Protein AF-0000000077142455 (afdb_homodimer)

Foldseek 3Di:
DAAFPQQFDLVLLVVLLVVCVVLLVVLVVLCVVQDDPVCLVVLQVLLVVQLVQQPDWDDDPPGDTATQRCLQLCCQLQNLSSSLSSSLVNLCCCCVPPSRHHPSNSSVRSCLRSPQLNVQLNVQLVVVVVVVDDSLQSNLVSQLVSNLSSLQSVLQSSQCQLVPAADPVSQGRHRGHHSVPSRCVSNVRSNPPHSNVRSVVRSVVVVVCVVCVVPDDSNVNSCSSVVVPD/DAAFPQQFDLVLLVVLLVVCVVLLVVLVVLCVVQDDPVCLVVLQVLLVVQLVQQPDWDDDPPGDTATQRCLQLCCQLQNLSSSLSSSLVNLCCCCVPPSRHHPSNSSVRSCLRSPQLNVQLNVQLVVVVVVVDDSLQSNLVSQLRSNLSSLQSVLQSSQCQLVPAADPVSQGRHRGHHSVPSRCVSNVRSNPPHSNVRSVVRSVVVVVCVVCVVVDDSNVNSCSSVVVPD

Sequence (460 aa):
MHIPEGYISPQTCAVMGAAMVPVISVAAKKVNESFDKKDISTLAIGSAFAFTIMMFNVPIPGGTTSHAIGATLLAITLGPWAASISLTIALFIQALLFGDGGILALGANSFNIAFIAPFVGYGIYKLMLALKLSKVISSAIGGYVGINAAALATAIELGLQPLLFHTANGTPLYFPYGLNVAIPAMMFAHLTVAGIVEAIITGLVVYYLQKADEENILYKFSSKLRGDNRMHIPEGYISPQTCAVMGAAMVPVISVAAKKVNESFDKKDISTLAIGSAFAFTIMMFNVPIPGGTTSHAIGATLLAITLGPWAASISLTIALFIQALLFGDGGILALGANSFNIAFIAPFVGYGIYKLMLALKLSKVISSAIGGYVGINAAALATAIELGLQPLLFHTANGTPLYFPYGLNVAIPAMMFAHLTVAGIVEAIITGLVVYYLQKADEENILYKFSSKLRGDNR

InterPro domains:
  IPR002751 Metal transport protein CbiM/NikMN [PF01891] (2-214)

Nearest PDB structures (foldseek):
  4m5c-assembly1_A  TM=9.685E-01  e=2.872E-25  Caldanaerobacter subterraneus subsp. tengcongensis MB4
  4m58-assembly1_A  TM=9.250E-01  e=2.743E-25  Caldanaerobacter subterraneus subsp. tengcongensis MB4
  5x3x-assembly2_m  TM=8.469E-01  e=2.759E-08  Rhodobacter capsulatus
  4tkr-assembly1_A  TM=5.488E-01  e=1.691E-02  Listeria monocytogenes
  4he8-assembly2_C  TM=1.857E-01  e=2.774E+00  Thermus thermophilus HB8

Organism: Thermoanaerobacter italicus (strain DSM 9252 / Ab9) (NCBI:txid580331)

pLDDT: mean 88.16, std 15.6, range [27.69, 98.88]

Radius of gyration: 23.44 Å; Cα contacts (8 Å, |Δi|>4): 881; chains: 2; bounding box: 52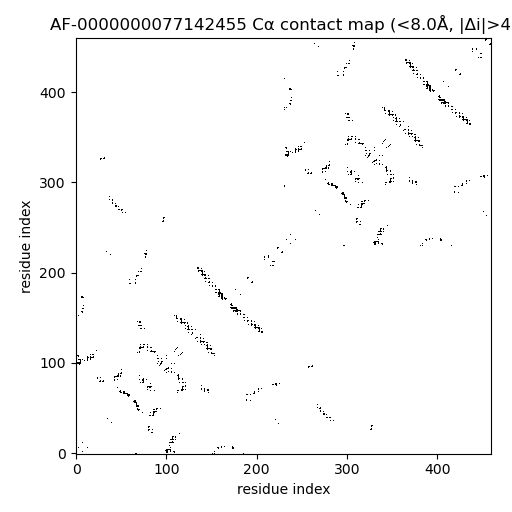×68×67 Å

Structure (mmCIF, N/CA/C/O backbone):
data_AF-0000000077142455-model_v1
#
loop_
_entity.id
_entity.type
_entity.pdbx_description
1 polymer 'Cobalamin (Vitamin B12) biosynthesis CbiM protein'
#
loop_
_atom_site.group_PDB
_atom_site.id
_atom_site.type_symbol
_atom_site.label_atom_id
_atom_site.label_alt_id
_atom_site.label_comp_id
_atom_site.label_asym_id
_atom_site.label_entity_id
_atom_site.label_seq_id
_atom_site.pdbx_PDB_ins_code
_atom_site.Cartn_x
_atom_site.Cartn_y
_atom_site.Cartn_z
_atom_site.occupancy
_atom_site.B_iso_or_equiv
_atom_site.auth_seq_id
_atom_site.auth_comp_id
_atom_site.auth_asym_id
_atom_site.auth_atom_id
_atom_site.pdbx_PDB_model_num
ATOM 1 N N . MET A 1 1 ? 7.84 15.258 8.836 1 79.19 1 MET A N 1
ATOM 2 C CA . MET A 1 1 ? 7.637 15.133 10.273 1 79.19 1 MET A CA 1
ATOM 3 C C . MET A 1 1 ? 7.344 13.688 10.656 1 79.19 1 MET A C 1
ATOM 5 O O . MET A 1 1 ? 6.477 13.43 11.5 1 79.19 1 MET A O 1
ATOM 9 N N . HIS A 1 2 ? 8.016 12.734 10.055 1 88.56 2 HIS A N 1
ATOM 10 C CA . HIS A 1 2 ? 7.898 11.336 10.461 1 88.56 2 HIS A CA 1
ATOM 11 C C . HIS A 1 2 ? 8.641 11.078 11.766 1 88.56 2 HIS A C 1
ATOM 13 O O . HIS A 1 2 ? 9.789 11.508 11.93 1 88.56 2 HIS A O 1
ATOM 19 N N . ILE A 1 3 ? 7.961 10.445 12.641 1 93.12 3 ILE A N 1
ATOM 20 C CA . ILE A 1 3 ? 8.617 10.031 13.883 1 93.12 3 ILE A CA 1
ATOM 21 C C . ILE A 1 3 ? 9.469 8.797 13.625 1 93.12 3 ILE A C 1
ATOM 23 O O . ILE A 1 3 ? 8.961 7.762 13.18 1 93.12 3 ILE A O 1
ATOM 27 N N . PRO A 1 4 ? 10.781 8.961 13.914 1 92.31 4 PRO A N 1
ATOM 28 C CA . PRO A 1 4 ? 11.664 7.812 13.688 1 92.31 4 PRO A CA 1
ATOM 29 C C . PRO A 1 4 ? 11.477 6.707 14.727 1 92.31 4 PRO A C 1
ATOM 31 O O . PRO A 1 4 ? 10.828 6.922 15.75 1 92.31 4 PRO A O 1
ATOM 34 N N . GLU A 1 5 ? 12.078 5.562 14.375 1 92 5 GLU A N 1
ATOM 35 C CA . GLU A 1 5 ? 12.109 4.445 15.312 1 92 5 GLU A CA 1
ATOM 36 C C . GLU A 1 5 ? 12.805 4.836 16.609 1 92 5 GLU A C 1
ATOM 38 O O . GLU A 1 5 ? 13.852 5.496 16.594 1 92 5 GLU A O 1
ATOM 43 N N . GLY A 1 6 ? 12.25 4.582 17.75 1 93.31 6 GLY A N 1
ATOM 44 C CA . GLY A 1 6 ? 12.906 4.758 19.031 1 93.31 6 GLY A CA 1
ATOM 45 C C . GLY A 1 6 ? 12.719 6.148 19.625 1 93.31 6 GLY A C 1
ATOM 46 O O . GLY A 1 6 ? 13.133 6.414 20.75 1 93.31 6 GLY A O 1
ATOM 47 N N . TYR A 1 7 ? 12.07 7.023 18.922 1 95.06 7 TYR A N 1
ATOM 48 C CA . TYR A 1 7 ? 11.883 8.383 19.406 1 95.06 7 TYR A CA 1
ATOM 49 C C . TYR A 1 7 ? 10.688 8.469 20.344 1 95.06 7 TYR A C 1
ATOM 51 O O . TYR A 1 7 ? 10.609 9.359 21.188 1 95.06 7 TYR A O 1
ATOM 59 N N . ILE A 1 8 ? 9.773 7.566 20.125 1 96.69 8 ILE A N 1
ATOM 60 C CA . ILE A 1 8 ? 8.656 7.488 21.078 1 96.69 8 ILE A CA 1
ATOM 61 C C . ILE A 1 8 ? 8.625 6.105 21.719 1 96.69 8 ILE A C 1
ATOM 63 O O . ILE A 1 8 ? 9.086 5.125 21.125 1 96.69 8 ILE A O 1
ATOM 67 N N . SER A 1 9 ? 8.117 6.031 22.953 1 97.44 9 SER A N 1
ATOM 68 C CA . SER A 1 9 ? 8.102 4.797 23.734 1 97.44 9 SER A CA 1
ATOM 69 C C . SER A 1 9 ? 7.191 3.754 23.094 1 97.44 9 SER A C 1
ATOM 71 O O . SER A 1 9 ? 6.258 4.098 22.375 1 97.44 9 SER A O 1
ATOM 73 N N . PRO A 1 10 ? 7.488 2.455 23.453 1 96.75 10 PRO A N 1
ATOM 74 C CA . PRO A 1 10 ? 6.574 1.406 22.984 1 96.75 10 PRO A CA 1
ATOM 75 C C . PRO A 1 10 ? 5.141 1.625 23.469 1 96.75 10 PRO A C 1
ATOM 77 O O . PRO A 1 10 ? 4.191 1.283 22.75 1 96.75 10 PRO A O 1
ATOM 80 N N . GLN A 1 11 ? 4.996 2.156 24.625 1 97 11 GLN A N 1
ATOM 81 C CA . GLN A 1 11 ? 3.666 2.459 25.141 1 97 11 GLN A CA 1
ATOM 82 C C . GLN A 1 11 ? 2.967 3.508 24.281 1 97 11 GLN A C 1
ATOM 84 O O . GLN A 1 11 ? 1.789 3.361 23.953 1 97 11 GLN A O 1
ATOM 89 N N . THR A 1 12 ? 3.691 4.574 23.906 1 97.5 12 THR A N 1
ATOM 90 C CA . THR A 1 12 ? 3.125 5.609 23.047 1 97.5 12 THR A CA 1
ATOM 91 C C . THR A 1 12 ? 2.797 5.055 21.672 1 97.5 12 THR A C 1
ATOM 93 O O . THR A 1 12 ? 1.765 5.391 21.094 1 97.5 12 THR A O 1
ATOM 96 N N . CYS A 1 13 ? 3.678 4.207 21.156 1 97.12 13 CYS A N 1
ATOM 97 C CA . CYS A 1 13 ? 3.42 3.549 19.875 1 97.12 13 CYS A CA 1
ATOM 98 C C . CYS A 1 13 ? 2.127 2.742 19.922 1 97.12 13 CYS A C 1
ATOM 100 O O . CYS A 1 13 ? 1.318 2.795 19 1 97.12 13 CYS A O 1
ATOM 102 N N . ALA A 1 14 ? 1.97 2.025 21.016 1 96.5 14 ALA A N 1
ATOM 103 C CA . ALA A 1 14 ? 0.791 1.178 21.172 1 96.5 14 ALA A CA 1
ATOM 104 C C . ALA A 1 14 ? -0.481 2.018 21.266 1 96.5 14 ALA A C 1
ATOM 106 O O . ALA A 1 14 ? -1.497 1.676 20.656 1 96.5 14 ALA A O 1
ATOM 107 N N . VAL A 1 15 ? -0.453 3.092 22.016 1 97.38 15 VAL A N 1
ATOM 108 C CA . VAL A 1 15 ? -1.613 3.959 22.203 1 97.38 15 VAL A CA 1
ATOM 109 C C . VAL A 1 15 ? -2 4.586 20.859 1 97.38 15 VAL A C 1
ATOM 111 O O . VAL A 1 15 ? -3.176 4.59 20.484 1 97.38 15 VAL A O 1
ATOM 114 N N . MET A 1 16 ? -1.021 5.07 20.141 1 97.69 16 MET A N 1
ATOM 115 C CA . MET A 1 16 ? -1.296 5.734 18.875 1 97.69 16 MET A CA 1
ATOM 116 C C . MET A 1 16 ? -1.715 4.727 17.812 1 97.69 16 MET A C 1
ATOM 118 O O . MET A 1 16 ? -2.553 5.031 16.953 1 97.69 16 MET A O 1
ATOM 122 N N . GLY A 1 17 ? -1.093 3.584 17.859 1 96.88 17 GLY A N 1
ATOM 123 C CA . GLY A 1 17 ? -1.537 2.51 17 1 96.88 17 GLY A CA 1
ATOM 124 C C . GLY A 1 17 ? -2.984 2.113 17.219 1 96.88 17 GLY A C 1
ATOM 125 O O . GLY A 1 17 ? -3.746 1.944 16.266 1 96.88 17 GLY A O 1
ATOM 126 N N . ALA A 1 18 ? -3.322 1.987 18.5 1 97.19 18 ALA A N 1
ATOM 127 C CA . ALA A 1 18 ? -4.699 1.652 18.859 1 97.19 18 ALA A CA 1
ATOM 128 C C . ALA A 1 18 ? -5.664 2.742 18.406 1 97.19 18 ALA A C 1
ATOM 130 O O . ALA A 1 18 ? -6.785 2.449 17.984 1 97.19 18 ALA A O 1
ATOM 131 N N . ALA A 1 19 ? -5.211 3.957 18.484 1 97.62 19 ALA A N 1
ATOM 132 C CA . ALA A 1 19 ? -6.047 5.082 18.078 1 97.62 19 ALA A CA 1
ATOM 133 C C . ALA A 1 19 ? -6.277 5.062 16.562 1 97.62 19 ALA A C 1
ATOM 135 O O . ALA A 1 19 ? -7.316 5.516 16.078 1 97.62 19 ALA A O 1
ATOM 136 N N . MET A 1 20 ? -5.348 4.52 15.828 1 97.38 20 MET A N 1
ATOM 137 C CA . MET A 1 20 ? -5.426 4.531 14.375 1 97.38 20 MET A CA 1
ATOM 138 C C . MET A 1 20 ? -6.309 3.398 13.867 1 97.38 20 MET A C 1
ATOM 140 O O . MET A 1 20 ? -6.844 3.471 12.758 1 97.38 20 MET A O 1
ATOM 144 N N . VAL A 1 21 ? -6.543 2.385 14.672 1 94.44 21 VAL A N 1
ATOM 145 C CA . VAL A 1 21 ? -7.305 1.211 14.258 1 94.44 21 VAL A CA 1
ATOM 146 C C . VAL A 1 21 ? -8.727 1.623 13.883 1 94.44 21 VAL A C 1
ATOM 148 O O . VAL A 1 21 ? -9.203 1.31 12.789 1 94.44 21 VAL A O 1
ATOM 151 N N . PRO A 1 22 ? -9.461 2.389 14.719 1 96.69 22 PRO A N 1
ATOM 152 C CA . PRO A 1 22 ? -10.812 2.795 14.32 1 96.69 22 PRO A CA 1
ATOM 153 C C . PRO A 1 22 ? -10.812 3.695 13.086 1 96.69 22 PRO A C 1
ATOM 155 O O . PRO A 1 22 ? -11.75 3.646 12.281 1 96.69 22 PRO A O 1
ATOM 158 N N . VAL A 1 23 ? -9.789 4.508 12.922 1 96.88 23 VAL A N 1
ATOM 159 C CA . VAL A 1 23 ? -9.711 5.406 11.773 1 96.88 23 VAL A CA 1
ATOM 160 C C . VAL A 1 23 ? -9.617 4.586 10.484 1 96.88 23 VAL A C 1
ATOM 162 O O . VAL A 1 23 ? -10.398 4.801 9.555 1 96.88 23 VAL A O 1
ATOM 165 N N . ILE A 1 24 ? -8.742 3.641 10.484 1 95.5 24 ILE A N 1
ATOM 166 C CA . ILE A 1 24 ? -8.539 2.834 9.289 1 95.5 24 ILE A CA 1
ATOM 167 C C . ILE A 1 24 ? -9.758 1.948 9.047 1 95.5 24 ILE A C 1
ATOM 169 O O . ILE A 1 24 ? -10.141 1.703 7.902 1 95.5 24 ILE A O 1
ATOM 173 N N . SER A 1 25 ? -10.383 1.451 10.109 1 94 25 SER A N 1
ATOM 174 C CA . SER A 1 25 ? -11.578 0.618 9.977 1 94 25 SER A CA 1
ATOM 175 C C . SER A 1 25 ? -12.734 1.398 9.367 1 94 25 SER A C 1
ATOM 177 O O . SER A 1 25 ? -13.414 0.905 8.461 1 94 25 SER A O 1
ATOM 179 N N . VAL A 1 26 ? -12.914 2.609 9.844 1 96.25 26 VAL A N 1
ATOM 180 C CA . VAL A 1 26 ? -13.984 3.445 9.297 1 96.25 26 VAL A CA 1
ATOM 181 C C . VAL A 1 26 ? -13.648 3.844 7.863 1 96.25 26 VAL A C 1
ATOM 183 O O . VAL A 1 26 ? -14.523 3.873 7 1 96.25 26 VAL A O 1
ATOM 186 N N . ALA A 1 27 ? -12.383 4.129 7.629 1 95.88 27 ALA A N 1
ATOM 187 C CA . ALA A 1 27 ? -11.953 4.473 6.277 1 95.88 27 ALA A CA 1
ATOM 188 C C . ALA A 1 27 ? -12.242 3.332 5.305 1 95.88 27 ALA A C 1
ATOM 190 O O . ALA A 1 27 ? -12.758 3.559 4.207 1 95.88 27 ALA A O 1
ATOM 191 N N . ALA A 1 28 ? -11.922 2.195 5.699 1 92.31 28 ALA A N 1
ATOM 192 C CA . ALA A 1 28 ? -12.172 1.024 4.863 1 92.31 28 ALA A CA 1
ATOM 193 C C . ALA A 1 28 ? -13.664 0.871 4.566 1 92.31 28 ALA A C 1
ATOM 195 O O . ALA A 1 28 ? -14.047 0.617 3.422 1 92.31 28 ALA A O 1
ATOM 196 N N . LYS A 1 29 ? -14.445 1.068 5.578 1 92.81 29 LYS A N 1
ATOM 197 C CA . LYS A 1 29 ? -15.891 0.946 5.426 1 92.81 29 LYS A CA 1
ATOM 198 C C . LYS A 1 29 ? -16.438 2.014 4.48 1 92.81 29 LYS A C 1
ATOM 200 O O . LYS A 1 29 ? -17.203 1.708 3.564 1 92.81 29 LYS A O 1
ATOM 205 N N . LYS A 1 30 ? -16.031 3.197 4.711 1 92.88 30 LYS A N 1
ATOM 206 C CA . LYS A 1 30 ? -16.531 4.32 3.916 1 92.88 30 LYS A CA 1
ATOM 207 C C . LYS A 1 30 ? -16.094 4.191 2.459 1 92.88 30 LYS A C 1
ATOM 209 O O . LYS A 1 30 ? -16.875 4.477 1.545 1 92.88 30 LYS A O 1
ATOM 214 N N . VAL A 1 31 ? -14.93 3.77 2.23 1 90.62 31 VAL A N 1
ATOM 215 C CA . VAL A 1 31 ? -14.414 3.615 0.876 1 90.62 31 VAL A CA 1
ATOM 216 C C . VAL A 1 31 ? -15.133 2.469 0.172 1 90.62 31 VAL A C 1
ATOM 218 O O . VAL A 1 31 ? -15.492 2.582 -1.004 1 90.62 31 VAL A O 1
ATOM 221 N N . ASN A 1 32 ? -15.32 1.411 0.853 1 86.94 32 ASN A N 1
ATOM 222 C CA . ASN A 1 32 ? -16.031 0.273 0.288 1 86.94 32 ASN A CA 1
ATOM 223 C C . ASN A 1 32 ? -17.453 0.65 -0.115 1 86.94 32 ASN A C 1
ATOM 225 O O . ASN A 1 32 ? -18 0.117 -1.088 1 86.94 32 ASN A O 1
ATOM 229 N N . GLU A 1 33 ? -18.016 1.578 0.655 1 87.62 33 GLU A N 1
ATOM 230 C CA . GLU A 1 33 ? -19.375 2.012 0.392 1 87.62 33 GLU A CA 1
ATOM 231 C C . GLU A 1 33 ? -19.438 2.984 -0.782 1 87.62 33 GLU A C 1
ATOM 233 O O . GLU A 1 33 ? -20.438 3.043 -1.501 1 87.62 33 GLU A O 1
ATOM 238 N N . SER A 1 34 ? -18.391 3.645 -0.966 1 82.81 34 SER A N 1
ATOM 239 C CA . SER A 1 34 ? -18.453 4.766 -1.897 1 82.81 34 SER A CA 1
ATOM 240 C C . SER A 1 34 ? -17.719 4.453 -3.195 1 82.81 34 SER A C 1
ATOM 242 O O . SER A 1 34 ? -18 5.059 -4.234 1 82.81 34 SER A O 1
ATOM 244 N N . PHE A 1 35 ? -16.75 3.562 -3.102 1 78.5 35 PHE A N 1
ATOM 245 C CA . PHE A 1 35 ? -15.906 3.289 -4.262 1 78.5 35 PHE A CA 1
ATOM 246 C C . PHE A 1 35 ? -16.375 2.033 -4.988 1 78.5 35 PHE A C 1
ATOM 248 O O . PHE A 1 35 ? -16.75 1.047 -4.352 1 78.5 35 PHE A O 1
ATOM 255 N N . ASP A 1 36 ? -16.391 2.217 -6.266 1 75.44 36 ASP A N 1
ATOM 256 C CA . ASP A 1 36 ? -16.484 1.012 -7.082 1 75.44 36 ASP A CA 1
ATOM 257 C C . ASP A 1 36 ? -15.148 0.29 -7.168 1 75.44 36 ASP A C 1
ATOM 259 O O . ASP A 1 36 ? -14.094 0.893 -6.938 1 75.44 36 ASP A O 1
ATOM 263 N N . LYS A 1 37 ? -15.125 -1.004 -7.426 1 70.75 37 LYS A N 1
ATOM 264 C CA . LYS A 1 37 ? -13.922 -1.821 -7.516 1 70.75 37 LYS A CA 1
ATOM 265 C C . LYS A 1 37 ? -12.906 -1.192 -8.461 1 70.75 37 LYS A C 1
ATOM 267 O O . LYS A 1 37 ? -11.695 -1.236 -8.203 1 70.75 37 LYS A O 1
ATOM 272 N N . LYS A 1 38 ? -13.422 -0.518 -9.484 1 68.75 38 LYS A N 1
ATOM 273 C CA . LYS A 1 38 ? -12.547 0.086 -10.492 1 68.75 38 LYS A CA 1
ATOM 274 C C . LYS A 1 38 ? -11.844 1.317 -9.938 1 68.75 38 LYS A C 1
ATOM 276 O O . LYS A 1 38 ? -10.797 1.723 -10.453 1 68.75 38 LYS A O 1
ATOM 281 N N . ASP A 1 39 ? -12.383 1.876 -8.844 1 76.81 39 ASP A N 1
ATOM 282 C CA . ASP A 1 39 ? -11.844 3.104 -8.266 1 76.81 39 ASP A CA 1
ATOM 283 C C . ASP A 1 39 ? -10.781 2.795 -7.215 1 76.81 39 ASP A C 1
ATOM 285 O O . ASP A 1 39 ? -10.016 3.678 -6.812 1 76.81 39 ASP A O 1
ATOM 289 N N . ILE A 1 40 ? -10.672 1.624 -6.883 1 78.44 40 ILE A N 1
ATOM 290 C CA . ILE A 1 40 ? -9.852 1.27 -5.73 1 78.44 40 ILE A CA 1
ATOM 291 C C . ILE A 1 40 ? -8.375 1.373 -6.102 1 78.44 40 ILE A C 1
ATOM 293 O O . ILE A 1 40 ? -7.535 1.688 -5.254 1 78.44 40 ILE A O 1
ATOM 297 N N . SER A 1 41 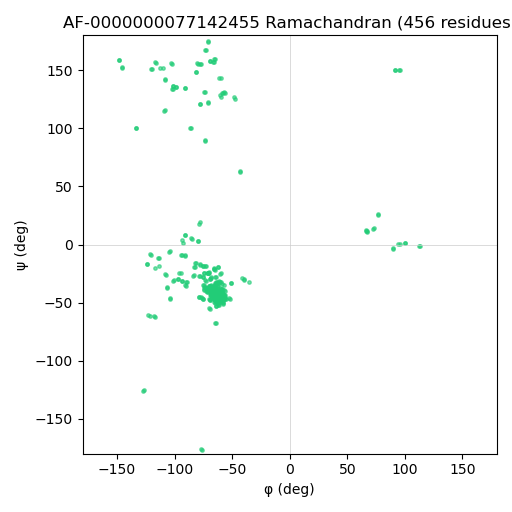? -8.094 1.167 -7.41 1 80.44 41 SER A N 1
ATOM 298 C CA . SER A 1 41 ? -6.715 1.309 -7.859 1 80.44 41 SER A CA 1
ATOM 299 C C . SER A 1 41 ? -6.203 2.729 -7.641 1 80.44 41 SER A C 1
ATOM 301 O O . SER A 1 41 ? -4.996 2.953 -7.543 1 80.44 41 SER A O 1
ATOM 303 N N . THR A 1 42 ? -7.125 3.594 -7.488 1 83.38 42 THR A N 1
ATOM 304 C CA . THR A 1 42 ? -6.758 4.992 -7.285 1 83.38 42 THR A CA 1
ATOM 305 C C . THR A 1 42 ? -6.133 5.191 -5.91 1 83.38 42 THR A C 1
ATOM 307 O O . THR A 1 42 ? -5.355 6.129 -5.703 1 83.38 42 THR A O 1
ATOM 310 N N . LEU A 1 43 ? -6.441 4.332 -4.973 1 89.44 43 LEU A N 1
ATOM 311 C CA . LEU A 1 43 ? -5.82 4.406 -3.654 1 89.44 43 LEU A CA 1
ATOM 312 C C . LEU A 1 43 ? -4.316 4.176 -3.748 1 89.44 43 LEU A C 1
ATOM 314 O O . LEU A 1 43 ? -3.533 4.895 -3.117 1 89.44 43 LEU A O 1
ATOM 318 N N . ALA A 1 44 ? -3.967 3.234 -4.555 1 88.19 44 ALA A N 1
ATOM 319 C CA . ALA A 1 44 ? -2.551 2.939 -4.758 1 88.19 44 ALA A CA 1
ATOM 320 C C . ALA A 1 44 ? -1.857 4.07 -5.512 1 88.19 44 ALA A C 1
ATOM 322 O O . ALA A 1 44 ? -0.713 4.418 -5.211 1 88.19 44 ALA A O 1
ATOM 323 N N . ILE A 1 45 ? -2.547 4.578 -6.418 1 85.06 45 ILE A N 1
ATOM 324 C CA . ILE A 1 45 ? -2.008 5.707 -7.168 1 85.06 45 ILE A CA 1
ATOM 325 C C . ILE A 1 45 ? -1.845 6.91 -6.242 1 85.06 45 ILE A C 1
ATOM 327 O O . ILE A 1 45 ? -0.838 7.617 -6.309 1 85.06 45 ILE A O 1
ATOM 331 N N . GLY A 1 46 ? -2.838 7.145 -5.453 1 91 46 GLY A N 1
ATOM 332 C CA . GLY A 1 46 ? -2.73 8.188 -4.445 1 91 46 GLY A CA 1
ATOM 333 C C . GLY A 1 46 ? -1.555 7.992 -3.508 1 91 46 GLY A C 1
ATOM 334 O O . GLY A 1 46 ? -0.875 8.961 -3.148 1 91 46 GLY A O 1
ATOM 335 N N . SER A 1 47 ? -1.351 6.762 -3.174 1 92.88 47 SER A N 1
ATOM 336 C CA . SER A 1 47 ? -0.198 6.441 -2.338 1 92.88 47 SER A CA 1
ATOM 337 C C . SER A 1 47 ? 1.109 6.777 -3.049 1 92.88 47 SER A C 1
ATOM 339 O O . SER A 1 47 ? 2.025 7.336 -2.443 1 92.88 47 SER A O 1
ATOM 341 N N . ALA A 1 48 ? 1.205 6.426 -4.309 1 87.62 48 ALA A N 1
ATOM 342 C CA . ALA A 1 48 ? 2.395 6.734 -5.098 1 87.62 48 ALA A CA 1
ATOM 343 C C . ALA A 1 48 ? 2.629 8.242 -5.172 1 87.62 48 ALA A C 1
ATOM 345 O O . ALA A 1 48 ? 3.766 8.703 -5.055 1 87.62 48 ALA A O 1
ATOM 346 N N . PHE A 1 49 ? 1.586 8.906 -5.359 1 86.94 49 PHE A N 1
ATOM 347 C CA . PHE A 1 49 ? 1.654 10.359 -5.434 1 86.94 49 PHE A CA 1
ATOM 348 C C . PHE A 1 49 ? 2.156 10.945 -4.117 1 86.94 49 PHE A C 1
ATOM 350 O O . PHE A 1 49 ? 3.066 11.773 -4.109 1 86.94 49 PHE A O 1
ATOM 357 N N . ALA A 1 50 ? 1.531 10.555 -3.055 1 91.56 50 ALA A N 1
ATOM 358 C CA . ALA A 1 50 ? 1.938 11.031 -1.734 1 91.56 50 ALA A CA 1
ATOM 359 C C . ALA A 1 50 ? 3.402 10.703 -1.461 1 91.56 50 ALA A C 1
ATOM 361 O O . ALA A 1 50 ? 4.145 11.539 -0.939 1 91.56 50 ALA A O 1
ATOM 362 N N . PHE A 1 51 ? 3.764 9.547 -1.791 1 89.06 51 PHE A N 1
ATOM 363 C CA . PHE A 1 51 ? 5.148 9.133 -1.606 1 89.06 51 PHE A CA 1
ATOM 364 C C . PHE A 1 51 ? 6.098 10.047 -2.369 1 89.06 51 PHE A C 1
ATOM 366 O O . PHE A 1 51 ? 7.117 10.484 -1.829 1 89.06 51 PHE A O 1
ATOM 373 N N . THR A 1 52 ? 5.742 10.312 -3.568 1 83.88 52 THR A N 1
ATOM 374 C CA . THR A 1 52 ? 6.582 11.141 -4.43 1 83.88 52 THR A CA 1
ATOM 375 C C . THR A 1 52 ? 6.711 12.555 -3.861 1 83.88 52 THR A C 1
ATOM 377 O O . THR A 1 52 ? 7.809 13.109 -3.818 1 83.88 52 THR A O 1
ATOM 380 N N . ILE A 1 53 ? 5.645 13.062 -3.398 1 85.88 53 ILE A N 1
ATOM 381 C CA . ILE A 1 53 ? 5.645 14.406 -2.83 1 85.88 53 ILE A CA 1
ATOM 382 C C . ILE A 1 53 ? 6.508 14.438 -1.571 1 85.88 53 ILE A C 1
ATOM 384 O O . ILE A 1 53 ? 7.273 15.383 -1.357 1 85.88 53 ILE A O 1
ATOM 388 N N . MET A 1 54 ? 6.477 13.43 -0.812 1 88.88 54 MET A N 1
ATOM 389 C CA . MET A 1 54 ? 7.191 13.375 0.46 1 88.88 54 MET A CA 1
ATOM 390 C C . MET A 1 54 ? 8.688 13.172 0.234 1 88.88 54 MET A C 1
ATOM 392 O O . MET A 1 54 ? 9.492 13.414 1.134 1 88.88 54 MET A O 1
ATOM 396 N N . MET A 1 55 ? 9.055 12.742 -0.882 1 78.75 55 MET A N 1
ATOM 397 C CA . MET A 1 55 ? 10.461 12.484 -1.18 1 78.75 55 MET A CA 1
ATOM 398 C C . MET A 1 55 ? 11.195 13.789 -1.478 1 78.75 55 MET A C 1
ATOM 400 O O . MET A 1 55 ? 12.422 13.836 -1.445 1 78.75 55 MET A O 1
ATOM 404 N N . PHE A 1 56 ? 10.422 14.727 -1.735 1 74.56 56 PHE A N 1
ATOM 405 C CA . PHE A 1 56 ? 11.039 16.031 -1.973 1 74.56 56 PHE A CA 1
ATOM 406 C C . PHE A 1 56 ? 11.25 16.781 -0.661 1 74.56 56 PHE A C 1
ATOM 408 O O . PHE A 1 56 ? 10.312 17.344 -0.109 1 74.56 56 PHE A O 1
ATOM 415 N N . ASN A 1 57 ? 12.555 16.672 -0.251 1 71.75 57 ASN A N 1
ATOM 416 C 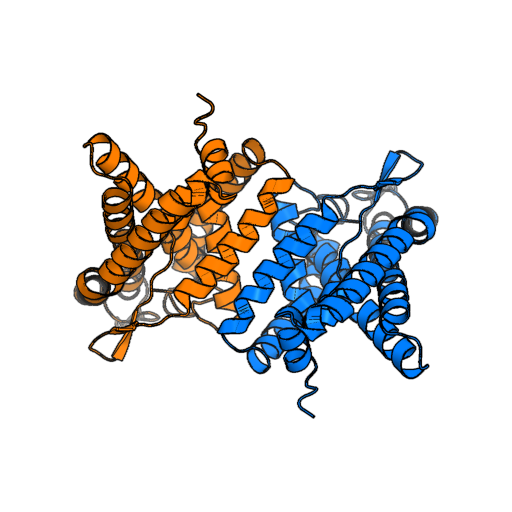CA . ASN A 1 57 ? 12.898 17.328 1.008 1 71.75 57 ASN A CA 1
ATOM 417 C C . ASN A 1 57 ? 13.375 18.75 0.784 1 71.75 57 ASN A C 1
ATOM 419 O O . ASN A 1 57 ? 14.07 19.031 -0.193 1 71.75 57 ASN A O 1
ATOM 423 N N . VAL A 1 58 ? 12.852 19.562 1.602 1 73 58 VAL A N 1
ATOM 424 C CA . VAL A 1 58 ? 13.289 20.953 1.603 1 73 58 VAL A CA 1
ATOM 425 C C . VAL A 1 58 ? 14.109 21.234 2.859 1 73 58 VAL A C 1
ATOM 427 O O . VAL A 1 58 ? 13.633 21.031 3.979 1 73 58 VAL A O 1
ATOM 430 N N . PRO A 1 59 ? 15.375 21.547 2.584 1 70.44 59 PRO A N 1
ATOM 431 C CA . PRO A 1 59 ? 16.203 21.828 3.76 1 70.44 59 PRO A CA 1
ATOM 432 C C . PRO A 1 59 ? 15.648 22.953 4.625 1 70.44 59 PRO A C 1
ATOM 434 O O . PRO A 1 59 ? 15.086 23.922 4.098 1 70.44 59 PRO A O 1
ATOM 437 N N . ILE A 1 60 ? 15.539 22.797 5.898 1 68.38 60 ILE A N 1
ATOM 438 C CA . ILE A 1 60 ? 15.125 23.797 6.867 1 68.38 60 ILE A CA 1
ATOM 439 C C . ILE A 1 60 ? 16.344 24.359 7.594 1 68.38 60 ILE A C 1
ATOM 441 O O . ILE A 1 60 ? 17.297 23.609 7.879 1 68.38 60 ILE A O 1
ATOM 445 N N . PRO A 1 61 ? 16.312 25.625 7.727 1 62.03 61 PRO A N 1
ATOM 446 C CA . PRO A 1 61 ? 17.406 26.156 8.539 1 62.03 61 PRO A CA 1
ATOM 447 C C . PRO A 1 61 ? 17.594 25.406 9.852 1 62.03 61 PRO A C 1
ATOM 449 O O . PRO A 1 61 ? 16.609 25.016 10.484 1 62.03 61 PRO A O 1
ATOM 452 N N . GLY A 1 62 ? 18.844 24.922 10.141 1 59.5 62 GLY A N 1
ATOM 453 C CA . GLY A 1 62 ? 19.125 24.172 11.344 1 59.5 62 GLY A CA 1
ATOM 454 C C . GLY A 1 62 ? 19.469 22.719 11.078 1 59.5 62 GLY A C 1
ATOM 455 O O . GLY A 1 62 ? 19.672 21.938 12.016 1 59.5 62 GLY A O 1
ATOM 456 N N . GLY A 1 63 ? 19.438 22.344 9.852 1 56.03 63 GLY A N 1
ATOM 457 C CA . GLY A 1 63 ? 19.969 21.031 9.5 1 56.03 63 GLY A CA 1
ATOM 458 C C . GLY A 1 63 ? 18.891 19.984 9.328 1 56.03 63 GLY A C 1
ATOM 459 O O . GLY A 1 63 ? 19.203 18.797 9.195 1 56.03 63 GLY A O 1
ATOM 460 N N . THR A 1 64 ? 17.578 20.438 9.508 1 62.28 64 THR A N 1
ATOM 461 C CA . THR A 1 64 ? 16.516 19.469 9.32 1 62.28 64 THR A CA 1
ATOM 462 C C . THR A 1 64 ? 15.828 19.656 7.973 1 62.28 64 THR A C 1
ATOM 464 O O . THR A 1 64 ? 16.188 20.547 7.211 1 62.28 64 THR A O 1
ATOM 467 N N . THR A 1 65 ? 15.219 18.641 7.465 1 68.38 65 THR A N 1
ATOM 468 C CA . THR A 1 65 ? 14.477 18.719 6.207 1 68.38 65 THR A CA 1
ATOM 469 C C . THR A 1 65 ? 12.977 18.641 6.457 1 68.38 65 THR A C 1
ATOM 471 O O . THR A 1 65 ? 12.539 18.172 7.516 1 68.38 65 THR A O 1
ATOM 474 N N . SER A 1 66 ? 12.344 19.438 5.641 1 74.44 66 SER A N 1
ATOM 475 C CA . SER A 1 66 ? 10.891 19.359 5.637 1 74.44 66 SER A CA 1
ATOM 476 C C . SER A 1 66 ? 10.359 18.906 4.277 1 74.44 66 SER A C 1
ATOM 478 O O . SER A 1 66 ? 11.109 18.859 3.301 1 74.44 66 SER A O 1
ATOM 480 N N . HIS A 1 67 ? 9.195 18.375 4.273 1 78.31 67 HIS A N 1
ATOM 481 C CA . HIS A 1 67 ? 8.586 18 3.006 1 78.31 67 HIS A CA 1
ATOM 482 C C . HIS A 1 67 ? 7.074 18.203 3.039 1 78.31 67 HIS A C 1
ATOM 484 O O . HIS A 1 67 ? 6.473 18.234 4.117 1 78.31 67 HIS A O 1
ATOM 490 N N . ALA A 1 68 ? 6.516 18.453 1.819 1 87.06 68 ALA A N 1
ATOM 491 C CA . ALA A 1 68 ? 5.07 18.375 1.64 1 87.06 68 ALA A CA 1
ATOM 492 C C . ALA A 1 68 ? 4.578 16.938 1.746 1 87.06 68 ALA A C 1
ATOM 494 O O . ALA A 1 68 ? 5.367 16 1.661 1 87.06 68 ALA A O 1
ATOM 495 N N . ILE A 1 69 ? 3.289 16.844 2.057 1 93.94 69 ILE A N 1
ATOM 496 C CA . ILE A 1 69 ? 2.822 15.484 2.271 1 93.94 69 ILE A CA 1
ATOM 497 C C . ILE A 1 69 ? 1.643 15.188 1.349 1 93.94 69 ILE A C 1
ATOM 499 O O . ILE A 1 69 ? 1.28 14.031 1.145 1 93.94 69 ILE A O 1
ATOM 503 N N . GLY A 1 70 ? 1.003 16.188 0.778 1 95.31 70 GLY A N 1
ATOM 504 C CA . GLY A 1 70 ? -0.081 15.984 -0.172 1 95.31 70 GLY A CA 1
ATOM 505 C C . GLY A 1 70 ? -1.361 15.5 0.477 1 95.31 70 GLY A C 1
ATOM 506 O O . GLY A 1 70 ? -2.277 15.047 -0.212 1 95.31 70 GLY A O 1
ATOM 507 N N . ALA A 1 71 ? -1.459 15.57 1.751 1 97.88 71 ALA A N 1
ATOM 508 C CA . ALA A 1 71 ? -2.58 14.984 2.484 1 97.88 71 ALA A CA 1
ATOM 509 C C . ALA A 1 71 ? -3.889 15.688 2.133 1 97.88 71 ALA A C 1
ATOM 511 O O . ALA A 1 71 ? -4.887 15.031 1.822 1 97.88 71 ALA A O 1
ATOM 512 N N . THR A 1 72 ? -3.863 16.969 2.201 1 97.88 72 THR A N 1
ATOM 513 C CA . THR A 1 72 ? -5.066 17.719 1.896 1 97.88 72 THR A CA 1
ATOM 514 C C . THR A 1 72 ? -5.457 17.562 0.429 1 97.88 72 THR A C 1
ATOM 516 O O . THR A 1 72 ? -6.637 17.438 0.105 1 97.88 72 THR A O 1
ATOM 519 N N . LEU A 1 73 ? -4.516 17.578 -0.439 1 96.12 73 LEU A N 1
ATOM 520 C CA . LEU A 1 73 ? -4.777 17.391 -1.86 1 96.12 73 LEU A CA 1
ATOM 521 C C . LEU A 1 73 ? -5.48 16.062 -2.104 1 96.12 73 LEU A C 1
ATOM 523 O O . LEU A 1 73 ? -6.469 15.992 -2.842 1 96.12 73 LEU A O 1
ATOM 527 N N . LEU A 1 74 ? -4.992 15.008 -1.466 1 96 74 LEU A N 1
ATOM 528 C CA . LEU A 1 74 ? -5.613 13.695 -1.609 1 96 74 LEU A CA 1
ATOM 529 C C . LEU A 1 74 ? -7.023 13.695 -1.031 1 96 74 LEU A C 1
ATOM 531 O O . LEU A 1 74 ? -7.926 13.062 -1.586 1 96 74 LEU A O 1
ATOM 535 N N . ALA A 1 75 ? -7.156 14.391 0.044 1 97.12 75 ALA A N 1
ATOM 536 C CA . ALA A 1 75 ? -8.484 14.469 0.653 1 97.12 75 ALA A CA 1
ATOM 537 C C . ALA A 1 75 ? -9.461 15.188 -0.268 1 97.12 75 ALA A C 1
ATOM 539 O O . ALA A 1 75 ? -10.633 14.812 -0.351 1 97.12 75 ALA A O 1
ATOM 540 N N . ILE A 1 76 ? -9 16.172 -0.887 1 95.44 76 ILE A N 1
ATOM 541 C CA . ILE A 1 76 ? -9.836 16.953 -1.795 1 95.44 76 ILE A CA 1
ATOM 542 C C . ILE A 1 76 ? -10.195 16.094 -3.014 1 95.44 76 ILE A C 1
ATOM 544 O O . ILE A 1 76 ? -11.328 16.141 -3.498 1 95.44 76 ILE A O 1
ATOM 548 N N . THR A 1 77 ? -9.312 15.266 -3.453 1 91.75 77 THR A N 1
ATOM 549 C CA . THR A 1 77 ? -9.5 14.539 -4.703 1 91.75 77 THR A CA 1
ATOM 550 C C . THR A 1 77 ? -10.203 13.203 -4.449 1 91.75 77 THR A C 1
ATOM 552 O O . THR A 1 77 ? -11.055 12.781 -5.234 1 91.75 77 THR A O 1
ATOM 555 N N . LEU A 1 78 ? -9.891 12.562 -3.312 1 91.44 78 LEU A N 1
ATOM 556 C CA . LEU A 1 78 ? -10.391 11.211 -3.09 1 91.44 78 LEU A CA 1
ATOM 557 C C . LEU A 1 78 ? -11.383 11.18 -1.931 1 91.44 78 LEU A C 1
ATOM 559 O O . LEU A 1 78 ? -12.125 10.203 -1.768 1 91.44 78 LEU A O 1
ATOM 563 N N . GLY A 1 79 ? -11.438 12.242 -1.213 1 93.81 79 GLY A N 1
ATOM 564 C CA . GLY A 1 79 ? -12.094 12.219 0.082 1 93.81 79 GLY A CA 1
ATOM 565 C C . GLY A 1 79 ? -11.148 11.898 1.226 1 93.81 79 GLY A C 1
ATOM 566 O O . GLY A 1 79 ? -10.18 11.156 1.047 1 93.81 79 GLY A O 1
ATOM 567 N N . PRO A 1 80 ? -11.453 12.422 2.377 1 97.19 80 PRO A N 1
ATOM 568 C CA . PRO A 1 80 ? -10.508 12.281 3.49 1 97.19 80 PRO A CA 1
ATOM 569 C C . PRO A 1 80 ? -10.32 10.828 3.924 1 97.19 80 PRO A C 1
ATOM 571 O O . PRO A 1 80 ? -9.219 10.445 4.324 1 97.19 80 PRO A O 1
ATOM 574 N N . TRP A 1 81 ? -11.383 10.031 3.857 1 96.56 81 TRP A N 1
ATOM 575 C CA . TRP A 1 81 ? -11.273 8.633 4.273 1 96.56 81 TRP A CA 1
ATOM 576 C C . TRP A 1 81 ? -10.383 7.848 3.32 1 96.56 81 TRP A C 1
ATOM 578 O O . TRP A 1 81 ? -9.516 7.086 3.758 1 96.56 81 TRP A O 1
ATOM 588 N N . ALA A 1 82 ? -10.531 8.031 2.004 1 94.56 82 ALA A N 1
ATOM 589 C CA . ALA A 1 82 ? -9.672 7.391 1.017 1 94.56 82 ALA A CA 1
ATOM 590 C C . ALA A 1 82 ? -8.242 7.91 1.121 1 94.56 82 ALA A C 1
ATOM 592 O O . ALA A 1 82 ? -7.281 7.145 0.971 1 94.56 82 ALA A O 1
ATOM 593 N N . ALA A 1 83 ? -8.156 9.172 1.376 1 96.56 83 ALA A N 1
ATOM 594 C CA . ALA A 1 83 ? -6.836 9.766 1.572 1 96.56 83 ALA A CA 1
ATOM 595 C C . ALA A 1 83 ? -6.102 9.102 2.734 1 96.56 83 ALA A C 1
ATOM 597 O O . ALA A 1 83 ? -4.895 8.867 2.662 1 96.56 83 ALA A O 1
ATOM 598 N N . SER A 1 84 ? -6.855 8.797 3.748 1 97.81 84 SER A N 1
ATOM 599 C CA . SER A 1 84 ? -6.273 8.156 4.922 1 97.81 84 SER A CA 1
ATOM 600 C C . SER A 1 84 ? -5.629 6.82 4.559 1 97.81 84 SER A C 1
ATOM 602 O O . SER A 1 84 ? -4.52 6.52 5 1 97.81 84 SER A O 1
ATOM 604 N N . ILE A 1 85 ? -6.273 6.074 3.75 1 95.12 85 ILE A N 1
ATOM 605 C CA . ILE A 1 85 ? -5.762 4.773 3.334 1 95.12 85 ILE A CA 1
ATOM 606 C C . ILE A 1 85 ? -4.535 4.961 2.445 1 95.12 85 ILE A C 1
ATOM 608 O O . ILE A 1 85 ? -3.496 4.336 2.674 1 95.12 85 ILE A O 1
ATOM 612 N N . SER A 1 86 ? -4.617 5.824 1.475 1 95.12 86 SER A N 1
ATOM 613 C CA . SER A 1 86 ? -3.514 6.07 0.553 1 95.12 86 SER A CA 1
ATOM 614 C C . SER A 1 86 ? -2.262 6.52 1.298 1 95.12 86 SER A C 1
ATOM 616 O O . SER A 1 86 ? -1.161 6.035 1.024 1 95.12 86 SER A O 1
ATOM 618 N N . LEU A 1 87 ? -2.467 7.41 2.199 1 96.94 87 LEU A N 1
ATOM 619 C CA . LEU A 1 87 ? -1.35 7.965 2.957 1 96.94 87 LEU A CA 1
ATOM 620 C C . LEU A 1 87 ? -0.75 6.918 3.887 1 96.94 87 LEU A C 1
ATOM 622 O O . LEU A 1 87 ? 0.467 6.875 4.082 1 96.94 87 LEU A O 1
ATOM 626 N N . THR A 1 88 ? -1.578 6.121 4.496 1 96 88 THR A N 1
ATOM 627 C CA . THR A 1 88 ? -1.08 5.055 5.355 1 96 88 THR A CA 1
ATOM 628 C C . THR A 1 88 ? -0.211 4.082 4.562 1 96 88 THR A C 1
ATOM 630 O O . THR A 1 88 ? 0.843 3.656 5.039 1 96 88 THR A O 1
ATOM 633 N N . ILE A 1 89 ? -0.646 3.789 3.375 1 92.5 89 ILE A N 1
ATOM 634 C CA . ILE A 1 89 ? 0.118 2.898 2.51 1 92.5 89 ILE A CA 1
ATOM 635 C C . ILE A 1 89 ? 1.456 3.545 2.156 1 92.5 89 ILE A C 1
ATOM 637 O O . ILE A 1 89 ? 2.502 2.895 2.219 1 92.5 89 ILE A O 1
ATOM 641 N N . ALA A 1 90 ? 1.43 4.754 1.822 1 93.06 90 ALA A N 1
ATOM 642 C CA . ALA A 1 90 ? 2.66 5.477 1.513 1 93.06 90 ALA A CA 1
ATOM 643 C C . ALA A 1 90 ? 3.615 5.469 2.703 1 93.06 90 ALA A C 1
ATOM 645 O O . ALA A 1 90 ? 4.82 5.25 2.541 1 93.06 90 ALA A O 1
ATOM 646 N N . LEU A 1 91 ? 3.059 5.684 3.877 1 93.19 91 LEU A N 1
ATOM 647 C CA . LEU A 1 91 ? 3.871 5.723 5.09 1 93.19 91 LEU A CA 1
ATOM 648 C C . LEU A 1 91 ? 4.449 4.344 5.395 1 93.19 91 LEU A C 1
ATOM 650 O O . LEU A 1 91 ? 5.586 4.234 5.867 1 93.19 91 LEU A O 1
ATOM 654 N N . PHE A 1 92 ? 3.697 3.338 5.156 1 91.06 92 PHE A N 1
ATOM 655 C CA . PHE A 1 92 ? 4.176 1.974 5.352 1 91.06 92 PHE A CA 1
ATOM 656 C C . PHE A 1 92 ? 5.375 1.686 4.457 1 91.06 92 PHE A C 1
ATOM 658 O O . PHE A 1 92 ? 6.383 1.151 4.918 1 91.06 92 PHE A O 1
ATOM 665 N N . ILE A 1 93 ? 5.227 2.1 3.203 1 87.75 93 ILE A N 1
ATOM 666 C CA . ILE A 1 93 ? 6.305 1.898 2.24 1 87.75 93 ILE A CA 1
ATOM 667 C C . ILE A 1 93 ? 7.543 2.682 2.678 1 87.75 93 ILE A C 1
ATOM 669 O O . ILE A 1 93 ? 8.656 2.156 2.658 1 87.75 93 ILE A O 1
ATOM 673 N N . GLN A 1 94 ? 7.324 3.842 3.109 1 88.25 94 GLN A N 1
ATOM 674 C CA . GLN A 1 94 ? 8.438 4.688 3.537 1 88.25 94 GLN A CA 1
ATOM 675 C C . GLN A 1 94 ? 9.133 4.098 4.758 1 88.25 94 GLN A C 1
ATOM 677 O O . GLN A 1 94 ? 10.367 4.098 4.836 1 88.25 94 GLN A O 1
ATOM 682 N N . ALA A 1 95 ? 8.359 3.615 5.668 1 89.06 95 ALA A N 1
ATOM 683 C CA . ALA A 1 95 ? 8.922 3.023 6.879 1 89.06 95 ALA A CA 1
ATOM 684 C C . ALA A 1 95 ? 9.68 1.735 6.559 1 89.06 95 ALA A C 1
ATOM 686 O O . ALA A 1 95 ? 10.766 1.499 7.086 1 89.06 95 ALA A O 1
ATOM 687 N N . LEU A 1 96 ? 9.133 1.008 5.734 1 86.06 96 LEU A N 1
ATOM 688 C CA . LEU A 1 96 ? 9.664 -0.317 5.426 1 86.06 96 LEU A CA 1
ATOM 689 C C . LEU A 1 96 ? 10.922 -0.217 4.574 1 86.06 96 LEU A C 1
ATOM 691 O O . LEU A 1 96 ? 11.891 -0.939 4.805 1 86.06 96 LEU A O 1
ATOM 695 N N . LEU A 1 97 ? 10.953 0.712 3.631 1 84.69 97 LEU A N 1
ATOM 696 C CA . LEU A 1 97 ? 12.016 0.715 2.627 1 84.69 97 LEU A CA 1
ATOM 697 C C . LEU A 1 97 ? 13.086 1.747 2.967 1 84.69 97 LEU A C 1
ATOM 699 O O . LEU A 1 97 ? 14.273 1.523 2.717 1 84.69 97 LEU A O 1
ATOM 703 N N . PHE A 1 98 ? 12.664 2.822 3.617 1 81.06 98 PHE A N 1
ATOM 704 C CA . PHE A 1 98 ? 13.617 3.926 3.738 1 81.06 98 PHE A CA 1
ATOM 705 C C . PHE A 1 98 ? 13.875 4.254 5.203 1 81.06 98 PHE A C 1
ATOM 707 O O . PHE A 1 98 ? 14.711 5.102 5.516 1 81.06 98 PHE A O 1
ATOM 714 N N . GLY A 1 99 ? 13.141 3.66 5.977 1 80 99 GLY A N 1
ATOM 715 C CA . GLY A 1 99 ? 13.305 4.027 7.375 1 80 99 GLY A CA 1
ATOM 716 C C . GLY A 1 99 ? 12.875 5.453 7.672 1 80 99 GLY A C 1
ATOM 717 O O . GLY A 1 99 ? 13.328 6.055 8.648 1 80 99 GLY A O 1
ATOM 718 N N . ASP A 1 100 ? 12.219 6.023 6.672 1 84.12 100 ASP A N 1
ATOM 719 C CA . ASP A 1 100 ? 11.617 7.336 6.891 1 84.12 100 ASP A CA 1
ATOM 720 C C . ASP A 1 100 ? 10.375 7.23 7.777 1 84.12 100 ASP A C 1
ATOM 722 O O . ASP A 1 100 ? 9.25 7.152 7.277 1 84.12 100 ASP A O 1
ATOM 726 N N . GLY A 1 101 ? 10.648 7.348 9.094 1 88.25 101 GLY A N 1
ATOM 727 C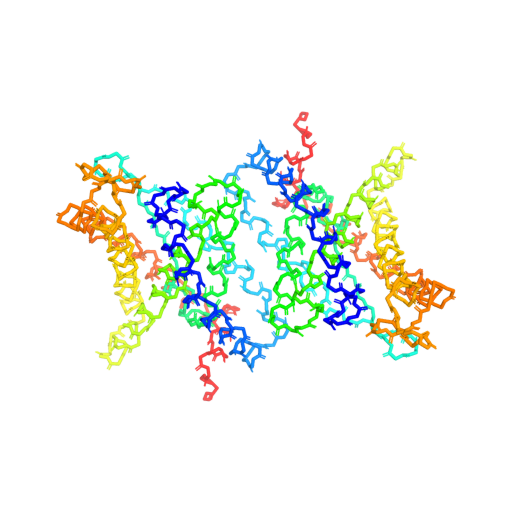 CA . GLY A 1 101 ? 9.688 6.973 10.117 1 88.25 101 GLY A CA 1
ATOM 728 C C . GLY A 1 101 ? 9.883 5.562 10.633 1 88.25 101 GLY A C 1
ATOM 729 O O . GLY A 1 101 ? 10.406 4.699 9.914 1 88.25 101 GLY A O 1
ATOM 730 N N . GLY A 1 102 ? 9.547 5.375 11.797 1 90.19 102 GLY A N 1
ATOM 731 C CA . GLY A 1 102 ? 9.695 4.062 12.406 1 90.19 102 GLY A CA 1
ATOM 732 C C . GLY A 1 102 ? 8.562 3.113 12.062 1 90.19 102 GLY A C 1
ATOM 733 O O . GLY A 1 102 ? 7.426 3.543 11.867 1 90.19 102 GLY A O 1
ATOM 734 N N . ILE A 1 103 ? 8.906 1.82 11.992 1 89.5 103 ILE A N 1
ATOM 735 C CA . ILE A 1 103 ? 7.891 0.793 11.789 1 89.5 103 ILE A CA 1
ATOM 736 C C . ILE A 1 103 ? 6.969 0.736 13.008 1 89.5 103 ILE A C 1
ATOM 738 O O . ILE A 1 103 ? 5.746 0.695 12.859 1 89.5 103 ILE A O 1
ATOM 742 N N . LEU A 1 104 ? 7.605 0.796 14.195 1 92.44 104 LEU A N 1
ATOM 743 C CA . LEU A 1 104 ? 6.801 0.766 15.414 1 92.44 104 LEU A CA 1
ATOM 744 C C . LEU A 1 104 ? 6.016 2.062 15.578 1 92.44 104 LEU A C 1
ATOM 746 O O . LEU A 1 104 ? 4.957 2.076 16.203 1 92.44 104 LEU A O 1
ATOM 750 N N . ALA A 1 105 ? 6.52 3.121 14.961 1 95.69 105 ALA A N 1
ATOM 751 C CA . ALA A 1 105 ? 5.871 4.426 15.078 1 95.69 105 ALA A CA 1
ATOM 752 C C . ALA A 1 105 ? 4.859 4.637 13.953 1 95.69 105 ALA A C 1
ATOM 754 O O . ALA A 1 105 ? 4.324 5.734 13.789 1 95.69 105 ALA A O 1
ATOM 755 N N . LEU A 1 106 ? 4.594 3.596 13.18 1 95.31 106 LEU A N 1
ATOM 756 C CA . LEU A 1 106 ? 3.705 3.719 12.031 1 95.31 106 LEU A CA 1
ATOM 757 C C . LEU A 1 106 ? 2.32 4.195 12.461 1 95.31 106 LEU A C 1
ATOM 759 O O . LEU A 1 106 ? 1.698 5.008 11.781 1 95.31 106 LEU A O 1
ATOM 763 N N . GLY A 1 107 ? 1.845 3.662 13.562 1 97.12 107 GLY A N 1
ATOM 764 C CA . GLY A 1 107 ? 0.556 4.102 14.078 1 97.12 107 GLY A CA 1
ATOM 765 C C . GLY A 1 107 ? 0.5 5.594 14.352 1 97.12 107 GLY A C 1
ATOM 766 O O . GLY A 1 107 ? -0.449 6.27 13.945 1 97.12 107 GLY A O 1
ATOM 767 N N . ALA A 1 108 ? 1.505 6.098 15.008 1 97.31 108 ALA A N 1
ATOM 768 C CA . ALA A 1 108 ? 1.57 7.523 15.336 1 97.31 108 ALA A CA 1
ATOM 769 C C . ALA A 1 108 ? 1.718 8.367 14.07 1 97.31 108 ALA A C 1
ATOM 771 O O . ALA A 1 108 ? 1.041 9.383 13.914 1 97.31 108 ALA A O 1
ATOM 772 N N . ASN A 1 109 ? 2.596 7.93 13.211 1 97.06 109 ASN A N 1
ATOM 773 C CA . ASN A 1 109 ? 2.805 8.648 11.961 1 97.06 109 ASN A CA 1
ATOM 774 C C . ASN A 1 109 ? 1.535 8.688 11.109 1 97.06 109 ASN A C 1
ATOM 776 O O . ASN A 1 109 ? 1.196 9.719 10.539 1 97.06 109 ASN A O 1
ATOM 780 N N . SER A 1 110 ? 0.845 7.594 11.055 1 98 110 SER A N 1
ATOM 781 C CA . SER A 1 110 ? -0.404 7.535 10.305 1 98 110 SER A CA 1
ATOM 782 C C . SER A 1 110 ? -1.479 8.406 10.945 1 98 110 SER A C 1
ATOM 784 O O . SER A 1 110 ? -2.232 9.086 10.242 1 98 110 SER A O 1
ATOM 786 N N . PHE A 1 111 ? -1.52 8.352 12.227 1 98.56 111 PHE A N 1
ATOM 787 C CA . PHE A 1 111 ? -2.516 9.156 12.922 1 98.56 111 PHE A CA 1
ATOM 788 C C . PHE A 1 111 ? -2.316 10.641 12.625 1 98.56 111 PHE A C 1
ATOM 790 O O . PHE A 1 111 ? -3.283 11.359 12.375 1 98.56 111 PHE A O 1
ATOM 797 N N . ASN A 1 112 ? -1.114 11.078 12.625 1 98.06 112 ASN A N 1
ATOM 798 C CA . ASN A 1 112 ? -0.808 12.484 12.398 1 98.06 112 ASN A CA 1
ATOM 799 C C . ASN A 1 112 ? -0.95 12.859 10.922 1 98.06 112 ASN A C 1
ATOM 801 O O . ASN A 1 112 ? -1.656 13.812 10.586 1 98.06 112 ASN A O 1
ATOM 805 N N . ILE A 1 113 ? -0.379 12.039 10.055 1 97.5 113 ILE A N 1
ATOM 806 C CA . ILE A 1 113 ? -0.211 12.43 8.664 1 97.5 113 ILE A CA 1
ATOM 807 C C . ILE A 1 113 ? -1.397 11.93 7.84 1 97.5 113 ILE A C 1
ATOM 809 O O . ILE A 1 113 ? -1.836 12.602 6.902 1 97.5 113 ILE A O 1
ATOM 813 N N . ALA A 1 114 ? -1.987 10.766 8.234 1 98.5 114 ALA A N 1
ATOM 814 C CA . ALA A 1 114 ? -3.016 10.133 7.414 1 98.5 114 ALA A CA 1
ATOM 815 C C . ALA A 1 114 ? -4.402 10.352 8.008 1 98.5 114 ALA A C 1
ATOM 817 O O . ALA A 1 114 ? -5.414 10.016 7.383 1 98.5 114 ALA A O 1
ATOM 818 N N . PHE A 1 115 ? -4.469 10.938 9.164 1 98.75 115 PHE A N 1
ATOM 819 C CA . PHE A 1 115 ? -5.77 11.219 9.758 1 98.75 115 PHE A CA 1
ATOM 820 C C . PHE A 1 115 ? -5.918 12.711 10.047 1 98.75 115 PHE A C 1
ATOM 822 O O . PHE A 1 115 ? -6.703 13.398 9.391 1 98.75 115 PHE A O 1
ATOM 829 N N . ILE A 1 116 ? -5.086 13.266 10.859 1 98.75 116 ILE A N 1
ATOM 830 C CA . ILE A 1 116 ? -5.234 14.656 11.273 1 98.75 116 ILE A CA 1
ATOM 831 C C . ILE A 1 116 ? -5.066 15.578 10.062 1 98.75 116 ILE A C 1
ATOM 833 O O . ILE A 1 116 ? -5.926 16.422 9.797 1 98.75 116 ILE A O 1
ATOM 837 N N . ALA A 1 117 ? -4.066 15.391 9.305 1 98.62 117 ALA A N 1
ATOM 838 C CA . ALA A 1 117 ? -3.736 16.312 8.227 1 98.62 117 ALA A CA 1
ATOM 839 C C . ALA A 1 117 ? -4.836 16.344 7.168 1 98.62 117 ALA A C 1
ATOM 841 O O . ALA A 1 117 ? -5.379 17.391 6.848 1 98.62 117 ALA A O 1
ATOM 842 N N . PRO A 1 118 ? -5.238 15.18 6.637 1 98.56 118 PRO A N 1
ATOM 843 C CA . PRO A 1 118 ? -6.234 15.242 5.566 1 98.56 118 PRO A CA 1
ATOM 844 C C . PRO A 1 118 ? -7.609 15.68 6.062 1 98.56 118 PRO A C 1
ATOM 846 O O . PRO A 1 118 ? -8.344 16.359 5.34 1 98.56 118 PRO A O 1
ATOM 849 N N . PHE A 1 119 ? -7.984 15.406 7.281 1 98.81 119 PHE A N 1
ATOM 850 C CA . PHE A 1 119 ? -9.305 15.773 7.781 1 98.81 119 PHE A CA 1
ATOM 851 C C . PHE A 1 119 ? -9.344 17.25 8.148 1 98.81 119 PHE A C 1
ATOM 853 O O . PHE A 1 119 ? -10.312 17.953 7.816 1 98.81 119 PHE A O 1
ATOM 860 N N . VAL A 1 120 ? -8.336 17.703 8.82 1 98.88 120 VAL A N 1
ATOM 861 C CA . VAL A 1 120 ? -8.273 19.125 9.148 1 98.88 120 VAL A CA 1
ATOM 862 C C . VAL A 1 120 ? -8.156 19.953 7.867 1 98.88 120 VAL A C 1
ATOM 864 O O . VAL A 1 120 ? -8.883 20.938 7.684 1 98.88 120 VAL A O 1
ATOM 867 N N . GLY A 1 121 ? -7.234 19.516 7.012 1 98.81 121 GLY A N 1
ATOM 868 C CA . GLY A 1 121 ? -7.062 20.234 5.754 1 98.81 121 GLY A CA 1
ATOM 869 C C . GLY A 1 121 ? -8.328 20.281 4.922 1 98.81 121 GLY A C 1
ATOM 870 O O . GLY A 1 121 ? -8.695 21.344 4.414 1 98.81 121 GLY A O 1
ATOM 871 N N . TYR A 1 122 ? -8.969 19.219 4.805 1 98.56 122 TYR A N 1
ATOM 872 C CA . TYR A 1 122 ? -10.211 19.141 4.043 1 98.56 122 TYR A CA 1
ATOM 873 C C . TYR A 1 122 ? -11.297 20 4.691 1 98.56 122 TYR A C 1
ATOM 875 O O . TYR A 1 122 ? -12.062 20.672 4 1 98.56 122 TYR A O 1
ATOM 883 N N . GLY A 1 123 ? -11.414 19.891 6.008 1 98.75 123 GLY A N 1
ATOM 884 C CA . GLY A 1 123 ? -12.367 20.719 6.723 1 98.75 123 GLY A CA 1
ATOM 885 C C . GLY A 1 123 ? -12.164 22.203 6.484 1 98.75 123 GLY A C 1
ATOM 886 O O . GLY A 1 123 ? -13.117 22.938 6.246 1 98.75 123 GLY A O 1
ATOM 887 N N . ILE A 1 124 ? -10.961 22.641 6.539 1 98.81 124 ILE A N 1
ATOM 888 C CA . ILE A 1 124 ? -10.641 24.031 6.305 1 98.81 124 ILE A CA 1
ATOM 889 C C . ILE A 1 124 ? -10.922 24.406 4.852 1 98.81 124 ILE A C 1
ATOM 891 O O . ILE A 1 124 ? -11.43 25.484 4.562 1 98.81 124 ILE A O 1
ATOM 895 N N . TYR A 1 125 ? -10.539 23.5 3.922 1 98.44 125 TYR A N 1
ATOM 896 C CA . TYR A 1 125 ? -10.859 23.672 2.508 1 98.44 125 TYR A CA 1
ATOM 897 C C . TYR A 1 125 ? -12.344 23.938 2.312 1 98.44 125 TYR A C 1
ATOM 899 O O . TYR A 1 125 ? -12.727 24.906 1.652 1 98.44 125 TYR A O 1
ATOM 907 N N . LYS A 1 126 ? -13.172 23.188 2.939 1 98.44 126 LYS A N 1
ATOM 908 C CA . LYS A 1 126 ? -14.617 23.328 2.818 1 98.44 126 LYS A CA 1
ATOM 909 C C . LYS A 1 126 ? -15.094 24.641 3.449 1 98.44 126 LYS A C 1
ATOM 911 O O . LYS A 1 126 ? -15.992 25.297 2.924 1 98.44 126 LYS A O 1
ATOM 916 N N . LEU A 1 127 ? -14.539 24.922 4.598 1 98.56 127 LEU A N 1
ATOM 917 C CA . LEU A 1 127 ? -14.883 26.172 5.277 1 98.56 127 LEU A CA 1
ATOM 918 C C . LEU A 1 127 ? -14.562 27.375 4.402 1 98.56 127 LEU A C 1
ATOM 920 O O . LEU A 1 127 ? -15.367 28.312 4.309 1 98.56 127 LEU A O 1
ATOM 924 N N . MET A 1 128 ? -13.398 27.344 3.744 1 98.56 128 MET A N 1
ATOM 925 C CA . MET A 1 128 ? -12.984 28.469 2.893 1 98.56 128 MET A CA 1
ATOM 926 C C . MET A 1 128 ? -13.883 28.578 1.664 1 98.56 128 MET A C 1
ATOM 928 O O . MET A 1 128 ? -14.195 29.672 1.215 1 98.56 128 MET A O 1
ATOM 932 N N . LEU A 1 129 ? -14.227 27.422 1.132 1 97.25 129 LEU A N 1
ATOM 933 C CA . LEU A 1 129 ? -15.172 27.438 0.022 1 97.25 129 LEU A CA 1
ATOM 934 C C . LEU A 1 129 ? -16.5 28.078 0.439 1 97.25 129 LEU A C 1
ATOM 936 O O . LEU A 1 129 ? -17.094 28.844 -0.332 1 97.25 129 LEU A O 1
ATOM 940 N N . ALA A 1 130 ? -16.906 27.75 1.614 1 97.62 130 ALA A N 1
ATOM 941 C CA . ALA A 1 130 ? -18.156 28.312 2.135 1 97.62 130 ALA A CA 1
ATOM 942 C C . ALA A 1 130 ? -18.047 29.828 2.291 1 97.62 130 ALA A C 1
ATOM 944 O O . ALA A 1 130 ? -19.047 30.531 2.225 1 97.62 130 ALA A O 1
ATOM 945 N N . LEU A 1 131 ? -16.891 30.312 2.508 1 97.94 131 LEU A N 1
ATOM 946 C CA . LEU A 1 131 ? -16.641 31.734 2.623 1 97.94 131 LEU A CA 1
ATOM 947 C C . LEU A 1 131 ? -16.422 32.375 1.247 1 97.94 131 LEU A C 1
ATOM 949 O O . LEU A 1 131 ? -15.961 33.5 1.143 1 97.94 131 LEU A O 1
ATOM 953 N N . LYS A 1 132 ? -16.609 31.562 0.169 1 97.19 132 LYS A N 1
ATOM 954 C CA . LYS A 1 132 ? -16.656 31.984 -1.229 1 97.19 132 LYS A CA 1
ATOM 955 C C . LYS A 1 132 ? -15.258 32.281 -1.763 1 97.19 132 LYS A C 1
ATOM 957 O O . LYS A 1 132 ? -15.086 33.125 -2.648 1 97.19 132 LYS A O 1
ATOM 962 N N . LEU A 1 133 ? -14.305 31.672 -1.167 1 97.75 133 LEU A N 1
ATOM 963 C CA . LEU A 1 133 ? -12.969 31.719 -1.75 1 97.75 133 LEU A CA 1
ATOM 964 C C . LEU A 1 133 ? -12.836 30.719 -2.898 1 97.75 133 LEU A C 1
ATOM 966 O O . LEU A 1 133 ? -13.617 29.781 -2.996 1 97.75 133 LEU A O 1
ATOM 970 N N . SER A 1 134 ? -11.922 31.016 -3.762 1 97.06 134 SER A N 1
ATOM 971 C CA . SER A 1 134 ? -11.727 30.125 -4.902 1 97.06 134 SER A CA 1
ATOM 972 C C . SER A 1 134 ? -11.219 28.75 -4.453 1 97.06 134 SER A C 1
ATOM 974 O O . SER A 1 134 ? -10.656 28.625 -3.365 1 97.06 134 SER A O 1
ATOM 976 N N . LYS A 1 135 ? -11.383 27.766 -5.262 1 96.31 135 LYS A N 1
ATOM 977 C CA . LYS A 1 135 ? -10.93 26.422 -4.969 1 96.31 135 LYS A CA 1
ATOM 978 C C . LYS A 1 135 ? -9.422 26.375 -4.754 1 96.31 135 LYS A C 1
ATOM 980 O O . LYS A 1 135 ? -8.938 25.656 -3.871 1 96.31 135 LYS A O 1
ATOM 985 N N . VAL A 1 136 ? -8.727 27.125 -5.578 1 96.88 136 VAL A N 1
ATOM 986 C CA . VAL A 1 136 ? -7.266 27.125 -5.523 1 96.88 136 VAL A CA 1
ATOM 987 C C . VAL A 1 136 ? -6.809 27.703 -4.184 1 96.88 136 VAL A C 1
ATOM 989 O O . VAL A 1 136 ? -5.992 27.094 -3.488 1 96.88 136 VAL A O 1
ATOM 992 N N . ILE A 1 137 ? -7.332 28.812 -3.775 1 98.25 137 ILE A N 1
ATOM 993 C CA . ILE A 1 137 ? -6.957 29.469 -2.527 1 98.25 137 ILE A CA 1
ATOM 994 C C . ILE A 1 137 ? -7.414 28.625 -1.342 1 98.25 137 ILE A C 1
ATOM 996 O O . ILE A 1 137 ? -6.676 28.453 -0.369 1 98.25 137 ILE A O 1
ATOM 1000 N N . SER A 1 138 ? -8.656 28.094 -1.429 1 98.56 138 SER A N 1
ATOM 1001 C CA . SER A 1 138 ? -9.195 27.25 -0.371 1 98.56 138 SER A CA 1
ATOM 1002 C C . SER A 1 138 ? -8.32 26.016 -0.157 1 98.56 138 SER A C 1
ATOM 1004 O O . SER A 1 138 ? -8.055 25.625 0.983 1 98.56 138 SER A O 1
ATOM 1006 N N . SER A 1 139 ? -7.902 25.406 -1.276 1 98.31 139 SER A N 1
ATOM 1007 C CA . SER A 1 139 ? -7.066 24.219 -1.181 1 98.31 139 SER A CA 1
ATOM 1008 C C . SER A 1 139 ? -5.695 24.547 -0.599 1 98.31 139 SER A C 1
ATOM 1010 O O . SER A 1 139 ? -5.148 23.781 0.19 1 98.31 139 SER A O 1
ATOM 1012 N N . ALA A 1 140 ? -5.145 25.703 -0.984 1 98.5 140 ALA A N 1
ATOM 1013 C CA . ALA A 1 140 ? -3.854 26.125 -0.462 1 98.5 140 ALA A CA 1
ATOM 1014 C C . ALA A 1 140 ? -3.916 26.359 1.046 1 98.5 140 ALA A C 1
ATOM 1016 O O . ALA A 1 140 ? -3.049 25.891 1.786 1 98.5 140 ALA A O 1
ATOM 1017 N N . ILE A 1 141 ? -4.945 26.984 1.485 1 98.81 141 ILE A N 1
ATOM 1018 C CA . ILE A 1 141 ? -5.105 27.281 2.906 1 98.81 141 ILE A CA 1
ATOM 1019 C C . ILE A 1 141 ? -5.34 25.984 3.674 1 98.81 141 ILE A C 1
ATOM 1021 O O . ILE A 1 141 ? -4.777 25.781 4.75 1 98.81 141 ILE A O 1
ATOM 1025 N N . GLY A 1 142 ? -6.18 25.141 3.094 1 98.81 142 GLY A N 1
ATOM 1026 C CA . GLY A 1 142 ? -6.398 23.844 3.697 1 98.81 142 GLY A CA 1
ATOM 1027 C C . GLY A 1 142 ? -5.121 23.031 3.852 1 98.81 142 GLY A C 1
ATOM 1028 O O . GLY A 1 142 ? -4.883 22.438 4.898 1 98.81 142 GLY A O 1
ATOM 1029 N N . GLY A 1 143 ? -4.352 23.016 2.752 1 98.56 143 GLY A N 1
ATOM 1030 C CA . GLY A 1 143 ? -3.074 22.328 2.807 1 98.56 143 GLY A CA 1
ATOM 1031 C C . GLY A 1 143 ? -2.15 22.859 3.885 1 98.56 143 GLY A C 1
ATOM 1032 O O . GLY A 1 143 ? -1.523 22.078 4.613 1 98.56 143 GLY A O 1
ATOM 1033 N N . TYR A 1 144 ? -2.066 24.172 4 1 98.44 144 TYR A N 1
ATOM 1034 C CA . TYR A 1 144 ? -1.234 24.828 5 1 98.44 144 TYR A CA 1
ATOM 1035 C C . TYR A 1 144 ? -1.665 24.438 6.41 1 98.44 144 TYR A C 1
ATOM 1037 O O . TYR A 1 144 ? -0.835 24.047 7.23 1 98.44 144 TYR A O 1
ATOM 1045 N N . VAL A 1 145 ? -2.934 24.516 6.648 1 98.81 145 VAL A N 1
ATOM 1046 C CA . VAL A 1 145 ? -3.441 24.281 7.996 1 98.81 145 VAL A CA 1
ATOM 1047 C C . VAL A 1 145 ? -3.34 22.797 8.328 1 98.81 145 VAL A C 1
ATOM 1049 O O . VAL A 1 145 ? -3.01 22.422 9.461 1 98.81 145 VAL A O 1
ATOM 1052 N N . GLY A 1 146 ? -3.67 21.969 7.328 1 98.75 146 GLY A N 1
ATOM 1053 C CA . GLY A 1 146 ? -3.635 20.531 7.535 1 98.75 146 GLY A CA 1
ATOM 1054 C C . GLY A 1 146 ? -2.27 20.016 7.957 1 98.75 146 GLY A C 1
ATOM 1055 O O . GLY A 1 146 ? -2.148 19.297 8.945 1 98.75 146 GLY A O 1
ATOM 1056 N N . ILE A 1 147 ? -1.23 20.391 7.246 1 98.12 147 ILE A N 1
ATOM 1057 C CA . ILE A 1 147 ? 0.108 19.906 7.555 1 98.12 147 ILE A CA 1
ATOM 1058 C C . ILE A 1 147 ? 0.566 20.453 8.898 1 98.12 147 ILE A C 1
ATOM 1060 O O . ILE A 1 147 ? 1.268 19.766 9.648 1 98.12 147 ILE A O 1
ATOM 1064 N N . ASN A 1 148 ? 0.228 21.656 9.227 1 98.06 148 ASN A N 1
ATOM 1065 C CA . ASN A 1 148 ? 0.635 22.25 10.492 1 98.06 148 ASN A CA 1
ATOM 1066 C C . ASN A 1 148 ? -0.085 21.609 11.672 1 98.06 148 ASN A C 1
ATOM 1068 O O . ASN A 1 148 ? 0.481 21.484 12.758 1 98.06 148 ASN A O 1
ATOM 1072 N N . ALA A 1 149 ? -1.336 21.25 11.453 1 98.62 149 ALA A N 1
ATOM 1073 C CA . ALA A 1 149 ? -2.043 20.5 12.492 1 98.62 149 ALA A CA 1
ATOM 1074 C C . ALA A 1 149 ? -1.35 19.172 12.789 1 98.62 149 ALA A C 1
ATOM 1076 O O . ALA A 1 149 ? -1.197 18.797 13.953 1 98.62 149 ALA A O 1
ATOM 1077 N N . ALA A 1 150 ? -0.97 18.484 11.766 1 98 150 ALA A N 1
ATOM 1078 C CA . ALA A 1 150 ? -0.249 17.219 11.938 1 98 150 ALA A CA 1
ATOM 1079 C C . ALA A 1 150 ? 1.095 17.453 12.625 1 98 150 ALA A C 1
ATOM 1081 O O . ALA A 1 150 ? 1.508 16.656 13.469 1 98 150 ALA A O 1
ATOM 1082 N N . ALA A 1 151 ? 1.763 18.516 12.211 1 96.44 151 ALA A N 1
ATOM 1083 C CA . ALA A 1 151 ? 3.049 18.859 12.812 1 96.44 151 ALA A CA 1
ATOM 1084 C C . ALA A 1 151 ? 2.896 19.125 14.312 1 96.44 151 ALA A C 1
ATOM 1086 O O . ALA A 1 151 ? 3.736 18.703 15.109 1 96.44 151 ALA A O 1
ATOM 1087 N N . LEU A 1 152 ? 1.889 19.828 14.625 1 97.81 152 LEU A N 1
ATOM 1088 C CA . LEU A 1 152 ? 1.635 20.125 16.031 1 97.81 152 LEU A CA 1
ATOM 1089 C C . LEU A 1 152 ? 1.4 18.844 16.812 1 97.81 152 LEU A C 1
ATOM 1091 O O . LEU A 1 152 ? 1.942 18.672 17.906 1 97.81 152 LEU A O 1
ATOM 1095 N N . ALA A 1 153 ? 0.57 17.969 16.297 1 97.94 153 ALA A N 1
ATOM 1096 C CA . ALA A 1 153 ? 0.315 16.688 16.953 1 97.94 153 ALA A CA 1
ATOM 1097 C C . ALA A 1 153 ? 1.608 15.906 17.141 1 97.94 153 ALA A C 1
ATOM 1099 O O . ALA A 1 153 ? 1.849 15.336 18.203 1 97.94 153 ALA A O 1
ATOM 1100 N N . THR A 1 154 ? 2.447 15.867 16.109 1 96.69 154 THR A N 1
ATOM 1101 C CA . THR A 1 154 ? 3.734 15.188 16.172 1 96.69 154 THR A CA 1
ATOM 1102 C C . THR A 1 154 ? 4.613 15.789 17.266 1 96.69 154 THR A C 1
ATOM 1104 O O . THR A 1 154 ? 5.219 15.055 18.047 1 96.69 154 THR A O 1
ATOM 1107 N N . ALA A 1 155 ? 4.645 17.125 17.328 1 96.44 155 ALA A N 1
ATOM 1108 C CA . ALA A 1 155 ? 5.457 17.828 18.312 1 96.44 155 ALA A CA 1
ATOM 1109 C C . ALA A 1 155 ? 4.996 17.484 19.734 1 96.44 155 ALA A C 1
ATOM 1111 O O . ALA A 1 155 ? 5.82 17.328 20.641 1 96.44 155 ALA A O 1
ATOM 1112 N N . ILE A 1 156 ? 3.74 17.422 19.906 1 98.06 156 ILE A N 1
ATOM 1113 C CA . ILE A 1 156 ? 3.182 17.109 21.219 1 98.06 156 ILE A CA 1
ATOM 1114 C C . ILE A 1 156 ? 3.555 15.68 21.609 1 98.06 156 ILE A C 1
ATOM 1116 O O . ILE A 1 156 ? 3.967 15.43 22.734 1 98.06 156 ILE A O 1
ATOM 1120 N N . GLU A 1 157 ? 3.404 14.727 20.688 1 97.88 157 GLU A N 1
ATOM 1121 C CA . GLU A 1 157 ? 3.762 13.336 20.953 1 97.88 157 GLU A CA 1
ATOM 1122 C C . GLU A 1 157 ? 5.234 13.211 21.328 1 97.88 157 GLU A C 1
ATOM 1124 O O . GLU A 1 157 ? 5.574 12.5 22.281 1 97.88 157 GLU A O 1
ATOM 1129 N N . LEU A 1 158 ? 6.062 13.906 20.641 1 96.62 158 LEU A N 1
ATOM 1130 C CA . LEU A 1 158 ? 7.492 13.875 20.922 1 96.62 158 LEU A CA 1
ATOM 1131 C C . LEU A 1 158 ? 7.793 14.57 22.25 1 96.62 158 LEU A C 1
ATOM 1133 O O . LEU A 1 158 ? 8.523 14.031 23.094 1 96.62 158 LEU A O 1
ATOM 1137 N N . GLY A 1 159 ? 7.262 15.695 22.469 1 97.06 159 GLY A N 1
ATOM 1138 C CA . GLY A 1 159 ? 7.547 16.516 23.641 1 97.06 159 GLY A CA 1
ATOM 1139 C C . GLY A 1 159 ? 7.082 15.875 24.938 1 97.06 159 GLY A C 1
ATOM 1140 O O . GLY A 1 159 ? 7.578 16.219 26.016 1 97.06 159 GLY A O 1
ATOM 1141 N N . LEU A 1 160 ? 6.168 14.969 24.844 1 98 160 LEU A N 1
ATOM 1142 C CA . LEU A 1 160 ? 5.633 14.305 26.016 1 98 160 LEU A CA 1
ATOM 1143 C C . LEU A 1 160 ? 6.547 13.172 26.469 1 98 160 LEU A C 1
ATOM 1145 O O . LEU A 1 160 ? 6.426 12.688 27.609 1 98 160 LEU A O 1
ATOM 1149 N N . GLN A 1 161 ? 7.465 12.727 25.625 1 97.62 161 GLN A N 1
ATOM 1150 C CA . GLN A 1 161 ? 8.234 11.516 25.891 1 97.62 161 GLN A CA 1
ATOM 1151 C C . GLN A 1 161 ? 9.109 11.688 27.125 1 97.62 161 GLN A C 1
ATOM 1153 O O . GLN A 1 161 ? 9.125 10.82 28.016 1 97.62 161 GLN A O 1
ATOM 1158 N N . PRO A 1 162 ? 9.828 12.875 27.328 1 96.5 162 PRO A N 1
ATOM 1159 C CA . PRO A 1 162 ? 10.648 13 28.531 1 96.5 162 PRO A CA 1
ATOM 1160 C C . PRO A 1 162 ? 9.82 13.141 29.812 1 96.5 162 PRO A C 1
ATOM 1162 O O . PRO A 1 162 ? 10.281 12.789 30.891 1 96.5 162 PRO A O 1
ATOM 1165 N N . LEU A 1 163 ? 8.641 13.617 29.656 1 95.69 163 LEU A N 1
ATOM 1166 C CA . LEU A 1 163 ? 7.746 13.773 30.797 1 95.69 163 LEU A CA 1
ATOM 1167 C C . LEU A 1 163 ? 7.207 12.422 31.25 1 95.69 163 LEU A C 1
ATOM 1169 O O . LEU A 1 163 ? 7.098 12.164 32.438 1 95.69 163 LEU A O 1
ATOM 1173 N N . LEU A 1 164 ? 6.945 11.539 30.328 1 96.25 164 LEU A N 1
ATOM 1174 C CA . LEU A 1 164 ? 6.242 10.289 30.625 1 96.25 164 LEU A CA 1
ATOM 1175 C C . LEU A 1 164 ? 7.23 9.148 30.828 1 96.25 164 LEU A C 1
ATOM 1177 O O . LEU A 1 164 ? 6.945 8.195 31.547 1 96.25 164 LEU A O 1
ATOM 1181 N N . PHE A 1 165 ? 8.375 9.195 30.172 1 96.31 165 PHE A N 1
ATOM 1182 C CA . PHE A 1 165 ? 9.297 8.062 30.156 1 96.31 165 PHE A CA 1
ATOM 1183 C C . 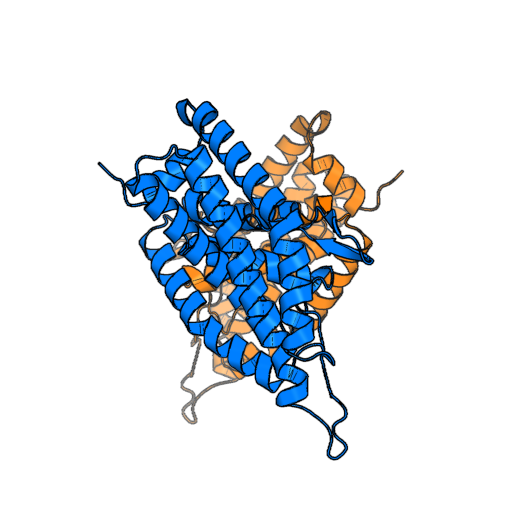PHE A 1 165 ? 10.727 8.523 30.438 1 96.31 165 PHE A C 1
ATOM 1185 O O . PHE A 1 165 ? 11.406 9.023 29.547 1 96.31 165 PHE A O 1
ATOM 1192 N N . HIS A 1 166 ? 11.164 8.359 31.625 1 93 166 HIS A N 1
ATOM 1193 C CA . HIS A 1 166 ? 12.492 8.734 32.094 1 93 166 HIS A CA 1
ATOM 1194 C C . HIS A 1 166 ? 12.977 7.789 33.188 1 93 166 HIS A C 1
ATOM 1196 O O . HIS A 1 166 ? 12.172 7.078 33.812 1 93 166 HIS A O 1
ATOM 1202 N N . THR A 1 167 ? 14.258 7.805 33.312 1 93.31 167 THR A N 1
ATOM 1203 C CA . THR A 1 167 ? 14.82 7.027 34.406 1 93.31 167 THR A CA 1
ATOM 1204 C C . THR A 1 167 ? 14.508 7.684 35.75 1 93.31 167 THR A C 1
ATOM 1206 O O . THR A 1 167 ? 13.938 8.773 35.781 1 93.31 167 THR A O 1
ATOM 1209 N N . ALA A 1 168 ? 14.938 6.898 36.75 1 93.69 168 ALA A N 1
ATOM 1210 C CA . ALA A 1 168 ? 14.727 7.406 38.094 1 93.69 168 ALA A CA 1
ATOM 1211 C C . ALA A 1 168 ? 15.445 8.734 38.312 1 93.69 168 ALA A C 1
ATOM 1213 O O . ALA A 1 168 ? 14.977 9.602 39.062 1 93.69 168 ALA A O 1
ATOM 1214 N N . ASN A 1 169 ? 16.562 9.008 37.531 1 93.81 169 ASN A N 1
ATOM 1215 C CA . ASN A 1 169 ? 17.359 10.219 37.656 1 93.81 169 ASN A CA 1
ATOM 1216 C C . ASN A 1 169 ? 16.891 11.312 36.719 1 93.81 169 ASN A C 1
ATOM 1218 O O . ASN A 1 169 ? 17.531 12.367 36.594 1 93.81 169 ASN A O 1
ATOM 1222 N N . GLY A 1 170 ? 15.797 11.016 35.938 1 91.88 170 GLY A N 1
ATOM 1223 C CA . GLY A 1 170 ? 15.195 12.031 35.094 1 91.88 170 GLY A CA 1
ATOM 1224 C C . GLY A 1 170 ? 15.688 11.992 33.688 1 91.88 170 GLY A C 1
ATOM 1225 O O . GLY A 1 170 ? 15.281 12.812 32.844 1 91.88 170 GLY A O 1
ATOM 1226 N N . THR A 1 171 ? 16.578 11.047 33.438 1 93.44 171 THR A N 1
ATOM 1227 C CA . THR A 1 171 ? 17.125 10.945 32.094 1 93.44 171 THR A CA 1
ATOM 1228 C C . THR A 1 171 ? 16.078 10.414 31.109 1 93.44 171 THR A C 1
ATOM 1230 O O . THR A 1 171 ? 15.5 9.352 31.328 1 93.44 171 THR A O 1
ATOM 1233 N N . PRO A 1 172 ? 15.82 11.219 30.062 1 94.5 172 PRO A N 1
ATOM 1234 C CA . PRO A 1 172 ? 14.836 10.742 29.094 1 94.5 172 PRO A CA 1
ATOM 1235 C C . PRO A 1 172 ? 15.258 9.43 28.422 1 94.5 172 PRO A C 1
ATOM 1237 O O . PRO A 1 172 ? 16.438 9.234 28.125 1 94.5 172 PRO A O 1
ATOM 1240 N N . LEU A 1 173 ? 14.32 8.578 28.172 1 96.06 173 LEU A N 1
ATOM 1241 C CA . LEU A 1 173 ? 14.602 7.266 27.594 1 96.06 173 LEU A CA 1
ATOM 1242 C C . LEU A 1 173 ? 14.461 7.289 26.078 1 96.06 173 LEU A C 1
ATOM 1244 O O . LEU A 1 173 ? 15.094 6.496 25.375 1 96.06 173 LEU A O 1
ATOM 1248 N N . TYR A 1 174 ? 13.68 8.203 25.562 1 96 174 TYR A N 1
ATOM 1249 C CA . TYR A 1 174 ? 13.383 8.305 24.141 1 96 174 TYR A CA 1
ATOM 1250 C C . TYR A 1 174 ? 13.664 9.711 23.625 1 96 174 TYR A C 1
ATOM 1252 O O . TYR A 1 174 ? 14.773 10.227 23.797 1 96 174 TYR A O 1
ATOM 1260 N N . PHE A 1 175 ? 12.734 10.375 23 1 94.62 175 PHE A N 1
ATOM 1261 C CA . PHE A 1 175 ? 12.977 11.742 22.547 1 94.62 175 PHE A CA 1
ATOM 1262 C C . PHE A 1 175 ? 13.297 12.648 23.734 1 94.62 175 PHE A C 1
ATOM 1264 O O . PHE A 1 175 ? 12.531 12.711 24.703 1 94.62 175 PHE A O 1
ATOM 1271 N N . PRO A 1 176 ? 14.336 13.359 23.688 1 95.31 176 PRO A N 1
ATOM 1272 C CA . PRO A 1 176 ? 14.867 13.945 24.922 1 95.31 176 PRO A CA 1
ATOM 1273 C C . PRO A 1 176 ? 14.375 15.375 25.156 1 95.31 176 PRO A C 1
ATOM 1275 O O . PRO A 1 176 ? 14.641 15.961 26.203 1 95.31 176 PRO A O 1
ATOM 1278 N N . TYR A 1 177 ? 13.734 15.992 24.25 1 95.25 177 TYR A N 1
ATOM 1279 C CA . TYR A 1 177 ? 13.344 17.391 24.375 1 95.25 177 TYR A CA 1
ATOM 1280 C C . TYR A 1 177 ? 11.875 17.516 24.75 1 95.25 177 TYR A C 1
ATOM 1282 O O . TYR A 1 177 ? 11.016 16.875 24.156 1 95.25 177 TYR A O 1
ATOM 1290 N N . GLY A 1 178 ? 11.602 18.344 25.688 1 96.19 178 GLY A N 1
ATOM 1291 C CA . GLY A 1 178 ? 10.25 18.547 26.188 1 96.19 178 GLY A CA 1
ATOM 1292 C C . GLY A 1 178 ? 9.383 19.375 25.266 1 96.19 178 GLY A C 1
ATOM 1293 O O . GLY A 1 178 ? 9.82 19.766 24.172 1 96.19 178 GLY A O 1
ATOM 1294 N N . LEU A 1 179 ? 8.141 19.656 25.688 1 97.81 179 LEU A N 1
ATOM 1295 C CA . LEU A 1 179 ? 7.145 20.375 24.906 1 97.81 179 LEU A CA 1
ATOM 1296 C C . LEU A 1 179 ? 7.645 21.781 24.562 1 97.81 179 LEU A C 1
ATOM 1298 O O . LEU A 1 179 ? 7.383 22.281 23.469 1 97.81 179 LEU A O 1
ATOM 1302 N N . ASN A 1 180 ? 8.344 22.422 25.453 1 97.44 180 ASN A N 1
ATOM 1303 C CA . ASN A 1 180 ? 8.805 23.797 25.297 1 97.44 180 ASN A CA 1
ATOM 1304 C C . ASN A 1 180 ? 9.828 23.922 24.172 1 97.44 180 ASN A C 1
ATOM 1306 O O . ASN A 1 180 ? 10.055 25 23.641 1 97.44 180 ASN A O 1
ATOM 1310 N N . VAL A 1 181 ? 10.453 22.859 23.812 1 95.81 181 VAL A N 1
ATOM 1311 C CA . VAL A 1 181 ? 11.445 22.844 22.75 1 95.81 181 VAL A CA 1
ATOM 1312 C C . VAL A 1 181 ? 10.844 22.219 21.484 1 95.81 181 VAL A C 1
ATOM 1314 O O . VAL A 1 181 ? 10.961 22.766 20.391 1 95.81 181 VAL A O 1
ATOM 1317 N N . ALA A 1 182 ? 10.164 21.078 21.641 1 94.69 182 ALA A N 1
ATOM 1318 C CA . ALA A 1 182 ? 9.672 20.281 20.516 1 94.69 182 ALA A CA 1
ATOM 1319 C C . ALA A 1 182 ? 8.633 21.062 19.719 1 94.69 182 ALA A C 1
ATOM 1321 O O . ALA A 1 182 ? 8.664 21.062 18.484 1 94.69 182 ALA A O 1
ATOM 1322 N N . ILE A 1 183 ? 7.738 21.75 20.375 1 96.69 183 ILE A N 1
ATOM 1323 C CA . ILE A 1 183 ? 6.633 22.406 19.703 1 96.69 183 ILE A CA 1
ATOM 1324 C C . ILE A 1 183 ? 7.168 23.594 18.891 1 96.69 183 ILE A C 1
ATOM 1326 O O . ILE A 1 183 ? 6.969 23.656 17.672 1 96.69 183 ILE A O 1
ATOM 1330 N N . PRO A 1 184 ? 7.902 24.531 19.516 1 95.88 184 PRO A N 1
ATOM 1331 C CA . PRO A 1 184 ? 8.383 25.641 18.703 1 95.88 184 PRO A CA 1
ATOM 1332 C C . PRO A 1 184 ? 9.297 25.188 17.562 1 95.88 184 PRO A C 1
ATOM 1334 O O . PRO A 1 184 ? 9.242 25.75 16.469 1 95.88 184 PRO A O 1
ATOM 1337 N N . ALA A 1 185 ? 10.148 24.219 17.781 1 91.75 185 ALA A N 1
ATOM 1338 C CA . ALA A 1 185 ? 11.062 23.75 16.75 1 91.75 185 ALA A CA 1
ATOM 1339 C C . ALA A 1 185 ? 10.297 23.172 15.562 1 91.75 185 ALA A C 1
ATOM 1341 O O . ALA A 1 185 ? 10.562 23.531 14.414 1 91.75 185 ALA A O 1
ATOM 1342 N N . MET A 1 186 ? 9.32 22.297 15.852 1 92.88 186 MET A N 1
ATOM 1343 C CA . MET A 1 186 ? 8.547 21.641 14.805 1 92.88 186 MET A CA 1
ATOM 1344 C C . MET A 1 186 ? 7.645 22.641 14.086 1 92.88 186 MET A C 1
ATOM 1346 O O . MET A 1 186 ? 7.551 22.625 12.859 1 92.88 186 MET A O 1
ATOM 1350 N N . MET A 1 187 ? 7.08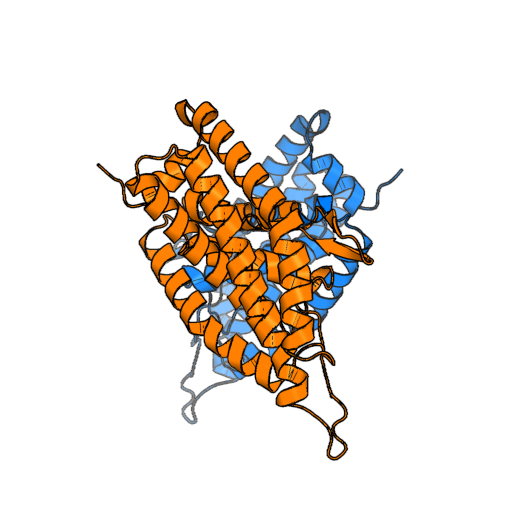2 23.516 14.875 1 95 187 MET A N 1
ATOM 1351 C CA . MET A 1 187 ? 6.121 24.438 14.297 1 95 187 MET A CA 1
ATOM 1352 C C . MET A 1 187 ? 6.828 25.516 13.484 1 95 187 MET A C 1
ATOM 1354 O O . MET A 1 187 ? 6.301 25.984 12.469 1 95 187 MET A O 1
ATOM 1358 N N . PHE A 1 188 ? 7.961 25.891 13.945 1 92.38 188 PHE A N 1
ATOM 1359 C CA . PHE A 1 188 ? 8.703 26.891 13.188 1 92.38 188 PHE A CA 1
ATOM 1360 C C . PHE A 1 188 ? 8.977 26.391 11.766 1 92.38 188 PHE A C 1
ATOM 1362 O O . PHE A 1 188 ? 8.695 27.094 10.797 1 92.38 188 PHE A O 1
ATOM 1369 N N . ALA A 1 189 ? 9.492 25.188 11.633 1 90.38 189 ALA A N 1
ATOM 1370 C CA . ALA A 1 189 ? 9.82 24.609 10.328 1 90.38 189 ALA A CA 1
ATOM 1371 C C . ALA A 1 189 ? 8.562 24.438 9.477 1 90.38 189 ALA A C 1
ATOM 1373 O O . ALA A 1 189 ? 8.602 24.656 8.258 1 90.38 189 ALA A O 1
ATOM 1374 N N . HIS A 1 190 ? 7.398 24.141 10.094 1 94.62 190 HIS A N 1
ATOM 1375 C CA . HIS A 1 190 ? 6.199 23.828 9.328 1 94.62 190 HIS A CA 1
ATOM 1376 C C . HIS A 1 190 ? 5.387 25.094 9.031 1 94.62 190 HIS A C 1
ATOM 1378 O O . HIS A 1 190 ? 4.793 25.219 7.961 1 94.62 190 HIS A O 1
ATOM 1384 N N . LEU A 1 191 ? 5.43 26.078 9.953 1 95.38 191 LEU A N 1
ATOM 1385 C CA . LEU A 1 191 ? 4.695 27.312 9.727 1 95.38 191 LEU A CA 1
ATOM 1386 C C . LEU A 1 191 ? 5.387 28.172 8.68 1 95.38 191 LEU A C 1
ATOM 1388 O O . LEU A 1 191 ? 4.727 28.891 7.926 1 95.38 191 LEU A O 1
ATOM 1392 N N . THR A 1 192 ? 6.699 27.969 8.531 1 92.31 192 THR A N 1
ATOM 1393 C CA . THR A 1 192 ? 7.434 28.922 7.699 1 92.31 192 THR A CA 1
ATOM 1394 C C . THR A 1 192 ? 7.805 28.281 6.359 1 92.31 192 THR A C 1
ATOM 1396 O O . THR A 1 192 ? 7.859 28.969 5.336 1 92.31 192 THR A O 1
ATOM 1399 N N . VAL A 1 193 ? 8.141 26.984 6.379 1 91.69 193 VAL A N 1
ATOM 1400 C CA . VAL A 1 193 ? 8.672 26.422 5.145 1 91.69 193 VAL A CA 1
ATOM 1401 C C . VAL A 1 193 ? 7.742 25.312 4.641 1 91.69 193 VAL A C 1
ATOM 1403 O O . VAL A 1 193 ? 7.078 25.484 3.611 1 91.69 193 VAL A O 1
ATOM 1406 N N . ALA A 1 194 ? 7.578 24.281 5.41 1 92.88 194 ALA A N 1
ATOM 1407 C CA . ALA A 1 194 ? 6.84 23.109 4.938 1 92.88 194 ALA A CA 1
ATOM 1408 C C . ALA A 1 194 ? 5.387 23.469 4.645 1 92.88 194 ALA A C 1
ATOM 1410 O O . ALA A 1 194 ? 4.816 23 3.656 1 92.88 194 ALA A O 1
ATOM 1411 N N . GLY A 1 195 ? 4.793 24.25 5.555 1 95.75 195 GLY A N 1
ATOM 1412 C CA . GLY A 1 195 ? 3.414 24.656 5.344 1 95.75 195 GLY A CA 1
ATOM 1413 C C . GLY A 1 195 ? 3.219 25.484 4.082 1 95.75 195 GLY A C 1
ATOM 1414 O O . GLY A 1 195 ? 2.242 25.281 3.354 1 95.75 195 GLY A O 1
ATOM 1415 N N . ILE A 1 196 ? 4.121 26.359 3.84 1 95 196 ILE A N 1
ATOM 1416 C CA . ILE A 1 196 ? 4.039 27.203 2.654 1 95 196 ILE A CA 1
ATOM 1417 C C . ILE A 1 196 ? 4.223 26.359 1.398 1 95 196 ILE A C 1
ATOM 1419 O O . ILE A 1 196 ? 3.479 26.5 0.426 1 95 196 ILE A O 1
ATOM 1423 N N . VAL A 1 197 ? 5.18 25.469 1.434 1 93.06 197 VAL A N 1
ATOM 1424 C CA . VAL A 1 197 ? 5.418 24.578 0.299 1 93.06 197 VAL A CA 1
ATOM 1425 C C . VAL A 1 197 ? 4.176 23.734 0.037 1 93.06 197 VAL A C 1
ATOM 1427 O O . VAL A 1 197 ? 3.752 23.578 -1.111 1 93.06 197 VAL A O 1
ATOM 1430 N N . GLU A 1 198 ? 3.596 23.188 1.088 1 96.38 198 GLU A N 1
ATOM 1431 C CA . GLU A 1 198 ? 2.379 22.375 0.979 1 96.38 198 GLU A CA 1
ATOM 1432 C C . GLU A 1 198 ? 1.24 23.188 0.365 1 96.38 198 GLU A C 1
ATOM 1434 O O . GLU A 1 198 ? 0.501 22.688 -0.484 1 96.38 198 GLU A O 1
ATOM 1439 N N . ALA A 1 199 ? 1.127 24.422 0.812 1 97.75 199 ALA A N 1
ATOM 1440 C CA . ALA A 1 199 ? 0.081 25.297 0.297 1 97.75 199 ALA A CA 1
ATOM 1441 C C . ALA A 1 199 ? 0.263 25.547 -1.197 1 97.75 199 ALA A C 1
ATOM 1443 O O . ALA A 1 199 ? -0.695 25.469 -1.969 1 97.75 199 ALA A O 1
ATOM 1444 N N . ILE A 1 200 ? 1.427 25.844 -1.586 1 95.88 200 ILE A N 1
ATOM 1445 C CA . ILE A 1 200 ? 1.737 26.172 -2.973 1 95.88 200 ILE A CA 1
ATOM 1446 C C . ILE A 1 200 ? 1.495 24.953 -3.859 1 95.88 200 ILE A C 1
ATOM 1448 O O . ILE A 1 200 ? 0.822 25.047 -4.887 1 95.88 200 ILE A O 1
ATOM 1452 N N . ILE A 1 201 ? 1.973 23.844 -3.428 1 93.5 201 ILE A N 1
ATOM 1453 C CA . ILE A 1 201 ? 1.841 22.625 -4.23 1 93.5 201 ILE A CA 1
ATOM 1454 C C . ILE A 1 201 ? 0.368 22.234 -4.344 1 93.5 201 ILE A C 1
ATOM 1456 O O . ILE A 1 201 ? -0.121 21.953 -5.434 1 93.5 201 ILE A O 1
ATOM 1460 N N . THR A 1 202 ? -0.3 22.25 -3.246 1 96.31 202 THR A N 1
ATOM 1461 C CA . THR A 1 202 ? -1.71 21.875 -3.24 1 96.31 202 THR A CA 1
ATOM 1462 C C . THR A 1 202 ? -2.523 22.812 -4.121 1 96.31 202 THR A C 1
ATOM 1464 O O . THR A 1 202 ? -3.316 22.375 -4.953 1 96.31 202 THR A O 1
ATOM 1467 N N . GLY A 1 203 ? -2.277 24.125 -3.932 1 95.81 203 GLY A N 1
ATOM 1468 C CA . GLY A 1 203 ? -2.979 25.109 -4.746 1 95.81 203 GLY A CA 1
ATOM 1469 C C . GLY A 1 203 ? -2.689 24.969 -6.227 1 95.81 203 GLY A C 1
ATOM 1470 O O . GLY A 1 203 ? -3.605 25.031 -7.051 1 95.81 203 GLY A O 1
ATOM 1471 N N . LEU A 1 204 ? -1.465 24.766 -6.594 1 94.19 204 LEU A N 1
ATOM 1472 C CA . LEU A 1 204 ? -1.054 24.656 -7.988 1 94.19 204 LEU A CA 1
ATOM 1473 C C . LEU A 1 204 ? -1.665 23.422 -8.641 1 94.19 204 LEU A C 1
ATOM 1475 O O . LEU A 1 204 ? -2.105 23.469 -9.789 1 94.19 204 LEU A O 1
ATOM 1479 N N . VAL A 1 205 ? -1.622 22.328 -7.926 1 92.12 205 VAL A N 1
ATOM 1480 C CA . VAL A 1 205 ? -2.172 21.109 -8.492 1 92.12 205 VAL A CA 1
ATOM 1481 C C . VAL A 1 205 ? -3.678 21.25 -8.695 1 92.12 205 VAL A C 1
ATOM 1483 O O . VAL A 1 205 ? -4.215 20.859 -9.727 1 92.12 205 VAL A O 1
ATOM 1486 N N . VAL A 1 206 ? -4.305 21.844 -7.762 1 93.06 206 VAL A N 1
ATOM 1487 C CA . VAL A 1 206 ? -5.742 22.062 -7.898 1 93.06 206 VAL A CA 1
ATOM 1488 C C . VAL A 1 206 ? -6.016 23 -9.07 1 93.06 206 VAL A C 1
ATOM 1490 O O . VAL A 1 206 ? -6.965 22.797 -9.828 1 93.06 206 VAL A O 1
ATOM 1493 N N . TYR A 1 207 ? -5.207 24 -9.172 1 92.56 207 TYR A N 1
ATOM 1494 C CA . TYR A 1 207 ? -5.324 24.922 -10.289 1 92.56 207 TYR A CA 1
ATOM 1495 C C . TYR A 1 207 ? -5.246 24.188 -11.617 1 92.56 207 TYR A C 1
ATOM 1497 O O . TYR A 1 207 ? -6.094 24.391 -12.492 1 92.56 207 TYR A O 1
ATOM 1505 N N . TYR A 1 208 ? -4.332 23.344 -11.758 1 88.31 208 TYR A N 1
ATOM 1506 C CA . TYR A 1 208 ? -4.129 22.625 -13.008 1 88.31 208 TYR A CA 1
ATOM 1507 C C . TYR A 1 208 ? -5.23 21.594 -13.234 1 88.31 208 TYR A C 1
ATOM 1509 O O . TYR A 1 208 ? -5.629 21.344 -14.375 1 88.31 208 TYR A O 1
ATOM 1517 N N . LEU A 1 209 ? -5.602 20.984 -12.156 1 84.06 209 LEU A N 1
ATOM 1518 C CA . LEU A 1 209 ? -6.688 20.016 -12.273 1 84.06 209 LEU A CA 1
ATOM 1519 C C . LEU A 1 209 ? -7.969 20.703 -12.75 1 84.06 209 LEU A C 1
ATOM 1521 O O . LEU A 1 209 ? -8.734 20.109 -13.516 1 84.06 209 LEU A O 1
ATOM 1525 N N . GLN A 1 210 ? -8.203 21.828 -12.289 1 84.38 210 GLN A N 1
ATOM 1526 C CA . GLN A 1 210 ? -9.375 22.594 -12.719 1 84.38 210 GLN A CA 1
ATOM 1527 C C . GLN A 1 210 ? -9.273 22.969 -14.195 1 84.38 210 GLN A C 1
ATOM 1529 O O . GLN A 1 210 ? -10.281 22.953 -14.914 1 84.38 210 GLN A O 1
ATOM 1534 N N . LYS A 1 211 ? -8.172 23.172 -14.57 1 82.38 211 LYS A N 1
ATOM 1535 C CA . LYS A 1 211 ? -7.961 23.547 -15.969 1 82.38 211 LYS A CA 1
ATOM 1536 C C . LYS A 1 211 ? -8.055 22.328 -16.875 1 82.38 211 LYS A C 1
ATOM 1538 O O . LYS A 1 211 ? -8.586 22.406 -17.984 1 82.38 211 LYS A O 1
ATOM 1543 N N . ALA A 1 212 ? -7.344 21.234 -16.359 1 67.44 212 ALA A N 1
ATOM 1544 C CA . ALA A 1 212 ? -7.402 19.984 -17.141 1 67.44 212 ALA A CA 1
ATOM 1545 C C . ALA A 1 212 ? -8.82 19.438 -17.172 1 67.44 212 ALA A C 1
ATOM 1547 O O . ALA A 1 212 ? -9.211 18.781 -18.156 1 67.44 212 ALA A O 1
ATOM 1548 N N . ASP A 1 213 ? -9.43 18.922 -15.852 1 58.06 213 ASP A N 1
ATOM 1549 C CA . ASP A 1 213 ? -10.773 18.391 -15.695 1 58.06 213 ASP A CA 1
ATOM 1550 C C . ASP A 1 213 ? -11.766 19.125 -16.594 1 58.06 213 ASP A C 1
ATOM 1552 O O . ASP A 1 213 ? -12.859 18.609 -16.875 1 58.06 213 ASP A O 1
ATOM 1556 N N . GLU A 1 214 ? -11.656 20.281 -16.875 1 46.06 214 GLU A N 1
ATOM 1557 C CA . GLU A 1 214 ? -12.555 20.469 -18.016 1 46.06 214 GLU A CA 1
ATOM 1558 C C . GLU A 1 214 ? -12.477 19.312 -19 1 46.06 214 GLU A C 1
ATOM 1560 O O . GLU A 1 214 ? -13.477 18.938 -19.594 1 46.06 214 GLU A O 1
ATOM 1565 N N . GLU A 1 215 ? -11.383 18.5 -19.234 1 42.78 215 GLU A N 1
ATOM 1566 C CA . GLU A 1 215 ? -11.336 17.281 -20.031 1 42.78 215 GLU A CA 1
ATOM 1567 C C . GLU A 1 215 ? -10.984 16.078 -19.156 1 42.78 215 GLU A C 1
ATOM 1569 O O . GLU A 1 215 ? -11.102 14.93 -19.594 1 42.78 215 GLU A O 1
ATOM 1574 N N . ASN A 1 216 ? -10.312 15.953 -17.781 1 45.09 216 ASN A N 1
ATOM 1575 C CA . ASN A 1 216 ? -9.422 14.906 -17.297 1 45.09 216 ASN A CA 1
ATOM 1576 C C . ASN A 1 216 ? -10.07 14.086 -16.188 1 45.09 216 ASN A C 1
ATOM 1578 O O . ASN A 1 216 ? -10.992 14.555 -15.516 1 45.09 216 ASN A O 1
ATOM 1582 N N . ILE A 1 217 ? -9.805 12.742 -15.867 1 42.53 217 ILE A N 1
ATOM 1583 C CA . ILE A 1 217 ? -10.188 11.5 -15.203 1 42.53 217 ILE A CA 1
ATOM 1584 C C . ILE A 1 217 ? -10.195 11.703 -13.695 1 42.53 217 ILE A C 1
ATOM 1586 O O . ILE A 1 217 ? -11.039 11.133 -12.992 1 42.53 217 ILE A O 1
ATOM 1590 N N . LEU A 1 218 ? -9.344 12.398 -13.094 1 42.84 218 LEU A N 1
ATOM 1591 C CA . LEU A 1 218 ? -9.289 12.531 -11.648 1 42.84 218 LEU A CA 1
ATOM 1592 C C . LEU A 1 218 ? -10.531 13.25 -11.117 1 42.84 218 LEU A C 1
ATOM 1594 O O . LEU A 1 218 ? -11 12.945 -10.016 1 42.84 218 LEU A O 1
ATOM 1598 N N . TYR A 1 219 ? -11.031 14.227 -11.789 1 44.97 219 TYR A N 1
ATOM 1599 C CA . TYR A 1 219 ? -12.234 14.961 -11.422 1 44.97 219 TYR A CA 1
ATOM 1600 C C . TYR A 1 219 ? -13.445 14.031 -11.383 1 44.97 219 TYR A C 1
ATOM 1602 O O . TYR A 1 219 ? -14.305 14.164 -10.508 1 44.97 219 TYR A O 1
ATOM 1610 N N . LYS A 1 220 ? -13.492 13.195 -12.344 1 45.91 220 LYS A N 1
ATOM 1611 C CA . LYS A 1 220 ? -14.648 12.305 -12.266 1 45.91 220 LYS A CA 1
ATOM 1612 C C . LYS A 1 220 ? -14.617 11.469 -10.992 1 45.91 220 LYS A C 1
ATOM 1614 O O . LYS A 1 220 ? -15.656 11.195 -10.391 1 45.91 220 LYS A O 1
ATOM 1619 N N . PHE A 1 221 ? -13.469 11.242 -10.664 1 42.56 221 PHE A N 1
ATOM 1620 C CA . PHE A 1 221 ? -13.297 10.398 -9.484 1 42.56 221 PHE A CA 1
ATOM 1621 C C . PHE A 1 221 ? -13.664 11.156 -8.219 1 42.56 221 PHE A C 1
ATOM 1623 O O . PHE A 1 221 ? -14.266 10.594 -7.305 1 42.56 221 PHE A O 1
ATOM 1630 N N . SER A 1 222 ? -13.289 12.398 -8.156 1 42.56 222 SER A N 1
ATOM 1631 C CA . SER A 1 222 ? -13.562 13.242 -6.992 1 42.56 222 SER A CA 1
ATOM 1632 C C . SER A 1 222 ? -15.055 13.523 -6.852 1 42.56 222 SER A C 1
ATOM 1634 O O . SER A 1 222 ? -15.57 13.633 -5.738 1 42.56 222 SER A O 1
ATOM 1636 N N . SER A 1 223 ? -15.68 13.734 -7.902 1 45.25 223 SER A N 1
ATOM 1637 C CA . SER A 1 223 ? -17.109 14.039 -7.797 1 45.25 223 SER A CA 1
ATOM 1638 C C . SER A 1 223 ? -17.875 12.883 -7.176 1 45.25 223 SER A C 1
ATOM 1640 O O . SER A 1 223 ? -18.812 13.094 -6.402 1 45.25 223 SER A O 1
ATOM 1642 N N . LYS A 1 224 ? -17.531 11.797 -7.598 1 44.94 224 LYS A N 1
ATOM 1643 C CA . LYS A 1 224 ? -18.234 10.625 -7.074 1 44.94 224 LYS A CA 1
ATOM 1644 C C . LYS A 1 224 ? -17.953 10.43 -5.59 1 44.94 224 LYS A C 1
ATOM 1646 O O . LYS A 1 224 ? -18.844 10.055 -4.828 1 44.94 224 LYS A O 1
ATOM 1651 N N . LEU A 1 225 ? -16.766 10.695 -5.199 1 39.69 225 LEU A N 1
ATOM 1652 C CA . LEU A 1 225 ? -16.344 10.5 -3.818 1 39.69 225 LEU A CA 1
ATOM 1653 C C . LEU A 1 225 ? -16.953 11.555 -2.9 1 39.69 225 LEU A C 1
ATOM 1655 O O . LEU A 1 225 ? -17.188 11.297 -1.718 1 39.69 225 LEU A O 1
ATOM 1659 N N . ARG A 1 226 ? -17.141 12.789 -3.578 1 41.69 226 ARG A N 1
ATOM 1660 C CA . ARG A 1 226 ? -17.734 13.875 -2.803 1 41.69 226 ARG A CA 1
ATOM 1661 C C . ARG A 1 226 ? -19.234 13.711 -2.703 1 41.69 226 ARG A C 1
ATOM 1663 O O . ARG A 1 226 ? -19.906 14.422 -1.938 1 41.69 226 ARG A O 1
ATOM 1670 N N . GLY A 1 227 ? -19.781 12.695 -3.213 1 41.41 227 GLY A N 1
ATOM 1671 C CA . GLY A 1 227 ? -21.234 12.586 -3.174 1 41.41 227 GLY A CA 1
ATOM 1672 C C . GLY A 1 227 ? -21.938 13.641 -4.004 1 41.41 227 GLY A C 1
ATOM 1673 O O . GLY A 1 227 ? -23.109 13.922 -3.789 1 41.41 227 GLY A O 1
ATOM 1674 N N . ASP A 1 228 ? -21.312 14.383 -4.832 1 35.88 228 ASP A N 1
ATOM 1675 C CA . ASP A 1 228 ? -21.984 15.461 -5.559 1 35.88 228 ASP A CA 1
ATOM 1676 C C . ASP A 1 228 ? -22.797 14.914 -6.723 1 35.88 228 ASP A C 1
ATOM 1678 O O . ASP A 1 228 ? -22.469 15.133 -7.887 1 35.88 228 ASP A O 1
ATOM 1682 N N . ASN A 1 229 ? -23.141 13.797 -6.801 1 35.75 229 ASN A N 1
ATOM 1683 C CA . ASN A 1 229 ? -24.125 13.477 -7.836 1 35.75 229 ASN A CA 1
ATOM 1684 C C . ASN A 1 229 ? -25.234 14.531 -7.902 1 35.75 229 ASN A C 1
ATOM 1686 O O . ASN A 1 229 ? -26.125 14.539 -7.066 1 35.75 229 ASN A O 1
ATOM 1690 N N . ARG A 1 230 ? -25.062 15.906 -8.242 1 27.69 230 ARG A N 1
ATOM 1691 C CA . ARG A 1 230 ? -26.234 16.688 -8.656 1 27.69 230 ARG A CA 1
ATOM 1692 C C . ARG A 1 230 ? -26.578 16.422 -10.117 1 27.69 230 ARG A C 1
ATOM 1694 O O . ARG A 1 230 ? -25.688 16.266 -10.953 1 27.69 230 ARG A O 1
ATOM 1701 N N . MET B 1 1 ? -7.422 -16.938 -5.91 1 79.38 1 MET B N 1
ATOM 1702 C CA . MET B 1 1 ? -7.113 -17.969 -4.926 1 79.38 1 MET B CA 1
ATOM 1703 C C . MET B 1 1 ? -6.758 -17.359 -3.578 1 79.38 1 MET B C 1
ATOM 1705 O O . MET B 1 1 ? -5.848 -17.828 -2.895 1 79.38 1 MET B O 1
ATOM 1709 N N . HIS B 1 2 ? -7.426 -16.297 -3.178 1 88.69 2 HIS B N 1
ATOM 1710 C CA . HIS B 1 2 ? -7.246 -15.727 -1.847 1 88.69 2 HIS B CA 1
ATOM 1711 C C . HIS B 1 2 ? -7.895 -16.594 -0.78 1 88.69 2 HIS B C 1
ATOM 1713 O O . HIS B 1 2 ? -9.039 -17.031 -0.94 1 88.69 2 HIS B O 1
ATOM 1719 N N . ILE B 1 3 ? -7.148 -16.844 0.227 1 93.19 3 ILE B N 1
ATOM 1720 C CA . ILE B 1 3 ? -7.707 -17.562 1.363 1 93.19 3 ILE B CA 1
ATOM 1721 C C . ILE B 1 3 ? -8.547 -16.625 2.219 1 93.19 3 ILE B C 1
ATOM 1723 O O . ILE B 1 3 ? -8.039 -15.609 2.711 1 93.19 3 ILE B O 1
ATOM 1727 N N . PRO B 1 4 ? -9.836 -17 2.357 1 92.25 4 PRO B N 1
ATOM 1728 C CA . PRO B 1 4 ? -10.695 -16.125 3.162 1 92.25 4 PRO B CA 1
ATOM 1729 C C . PRO B 1 4 ? -10.406 -16.234 4.656 1 92.25 4 PRO B C 1
ATOM 1731 O O . PRO B 1 4 ? -9.703 -17.141 5.094 1 92.25 4 PRO B O 1
ATOM 1734 N N . GLU B 1 5 ? -10.984 -15.25 5.355 1 91.94 5 GLU B N 1
ATOM 1735 C CA . GLU B 1 5 ? -10.922 -15.273 6.816 1 91.94 5 GLU B CA 1
ATOM 1736 C C . GLU B 1 5 ? -11.539 -16.547 7.375 1 91.94 5 GLU B C 1
ATOM 1738 O O . GLU B 1 5 ? -12.602 -16.984 6.926 1 91.94 5 GLU B O 1
ATOM 1743 N N . GLY B 1 6 ? -10.898 -17.25 8.25 1 93.31 6 GLY B N 1
ATOM 1744 C CA . GLY B 1 6 ? -11.477 -18.375 8.969 1 93.31 6 GLY B CA 1
ATOM 1745 C C . GLY B 1 6 ? -11.297 -19.703 8.242 1 93.31 6 GLY B C 1
ATOM 1746 O O . GLY B 1 6 ? -11.641 -20.75 8.781 1 93.31 6 GLY B O 1
ATOM 1747 N N . TYR B 1 7 ? -10.734 -19.688 7.074 1 95.06 7 TYR B N 1
ATOM 1748 C CA . TYR B 1 7 ? -10.562 -20.922 6.316 1 95.06 7 TYR B CA 1
ATOM 1749 C C . TYR B 1 7 ? -9.312 -21.672 6.762 1 95.06 7 TYR B C 1
ATOM 1751 O O . TYR B 1 7 ? -9.219 -22.891 6.59 1 95.06 7 TYR B O 1
ATOM 1759 N N . ILE B 1 8 ? -8.383 -20.922 7.273 1 96.69 8 ILE B N 1
ATOM 1760 C CA . ILE B 1 8 ? -7.207 -21.562 7.852 1 96.69 8 ILE B CA 1
ATOM 1761 C C . ILE B 1 8 ? -7.086 -21.188 9.328 1 96.69 8 ILE B C 1
ATOM 1763 O O . ILE B 1 8 ? -7.555 -20.125 9.742 1 96.69 8 ILE B O 1
ATOM 1767 N N . SER B 1 9 ? -6.496 -22.078 10.133 1 97.44 9 SER B N 1
ATOM 1768 C CA . SER B 1 9 ? -6.391 -21.906 11.578 1 97.44 9 SER B CA 1
ATOM 1769 C C . SER B 1 9 ? -5.492 -20.734 11.93 1 97.44 9 SER B C 1
ATOM 1771 O O . SER B 1 9 ? -4.621 -20.344 11.141 1 97.44 9 SER B O 1
ATOM 1773 N N . PRO B 1 10 ? -5.73 -20.203 13.172 1 96.69 10 PRO B N 1
ATOM 1774 C CA . PRO B 1 10 ? -4.816 -19.156 13.641 1 96.69 10 PRO B CA 1
ATOM 1775 C C . PRO B 1 10 ? -3.361 -19.609 13.672 1 96.69 10 PRO B C 1
ATOM 1777 O O . PRO B 1 10 ? -2.451 -18.812 13.43 1 96.69 10 PRO B O 1
ATOM 1780 N N . GLN B 1 11 ? -3.15 -20.844 13.984 1 97.06 11 GLN B N 1
ATOM 1781 C CA . GLN B 1 11 ? -1.799 -21.406 13.984 1 97.06 11 GLN B CA 1
ATOM 1782 C C . GLN B 1 11 ? -1.189 -21.375 12.586 1 97.06 11 GLN B C 1
ATOM 1784 O O . GLN B 1 11 ? -0.031 -20.984 12.414 1 97.06 11 GLN B O 1
ATOM 1789 N N . THR B 1 12 ? -1.976 -21.781 11.578 1 97.5 12 THR B N 1
ATOM 1790 C CA . THR B 1 12 ? -1.499 -21.75 10.195 1 97.5 12 THR B CA 1
ATOM 1791 C C . THR B 1 12 ? -1.244 -20.312 9.742 1 97.5 12 THR B C 1
ATOM 1793 O O . THR B 1 12 ? -0.26 -20.047 9.055 1 97.5 12 THR B O 1
ATOM 1796 N N . CYS B 1 13 ? -2.129 -19.391 10.125 1 97.12 13 CYS B N 1
ATOM 1797 C CA . CYS B 1 13 ? -1.936 -17.984 9.82 1 97.12 13 CYS B CA 1
ATOM 1798 C C . CYS B 1 13 ? -0.62 -17.469 10.398 1 97.12 13 CYS B C 1
ATOM 1800 O O . CYS B 1 13 ? 0.126 -16.766 9.727 1 97.12 13 CYS B O 1
ATOM 1802 N N . ALA B 1 14 ? -0.371 -17.875 11.633 1 96.5 14 ALA B N 1
ATOM 1803 C CA . ALA B 1 14 ? 0.84 -17.422 12.312 1 96.5 14 ALA B CA 1
ATOM 1804 C C . ALA B 1 14 ? 2.09 -17.969 11.625 1 96.5 14 ALA B C 1
ATOM 1806 O O . ALA B 1 14 ? 3.074 -17.25 11.445 1 96.5 14 ALA B O 1
ATOM 1807 N N . VAL B 1 15 ? 2.082 -19.234 11.273 1 97.44 15 VAL B N 1
ATOM 1808 C CA . VAL B 1 15 ? 3.225 -19.891 10.633 1 97.44 15 VAL B CA 1
ATOM 1809 C C . VAL B 1 15 ? 3.504 -19.234 9.281 1 97.44 15 VAL B C 1
ATOM 1811 O O . VAL B 1 15 ? 4.652 -18.906 8.969 1 97.44 15 VAL B O 1
ATOM 1814 N N . MET B 1 16 ? 2.469 -19 8.523 1 97.69 16 MET B N 1
ATOM 1815 C CA . MET B 1 16 ? 2.637 -18.422 7.195 1 97.69 16 MET B CA 1
ATOM 1816 C C . MET B 1 16 ? 3.018 -16.953 7.285 1 97.69 16 MET B C 1
ATOM 1818 O O . MET B 1 16 ? 3.787 -16.453 6.465 1 97.69 16 MET B O 1
ATOM 1822 N N . GLY B 1 17 ? 2.434 -16.297 8.258 1 96.94 17 GLY B N 1
ATOM 1823 C CA . GLY B 1 17 ? 2.855 -14.938 8.516 1 96.94 17 GLY B CA 1
ATOM 1824 C C . GLY B 1 17 ? 4.324 -14.82 8.867 1 96.94 17 GLY B C 1
ATOM 1825 O O . GLY B 1 17 ? 5.027 -13.945 8.352 1 96.94 17 GLY B O 1
ATOM 1826 N N . ALA B 1 18 ? 4.758 -15.719 9.734 1 97.19 18 ALA B N 1
ATOM 1827 C CA . ALA B 1 18 ? 6.164 -15.75 10.133 1 97.19 18 ALA B CA 1
ATOM 1828 C C . ALA B 1 18 ? 7.062 -16.062 8.938 1 97.19 18 ALA B C 1
ATOM 1830 O O . ALA B 1 18 ? 8.164 -15.508 8.828 1 97.19 18 ALA B O 1
ATOM 1831 N N . ALA B 1 19 ? 6.574 -16.891 8.07 1 97.62 19 ALA B N 1
ATOM 1832 C CA . ALA B 1 19 ? 7.344 -17.25 6.883 1 97.62 19 ALA B CA 1
ATOM 1833 C C . ALA B 1 19 ? 7.473 -16.062 5.938 1 97.62 19 ALA B C 1
ATOM 1835 O O . ALA B 1 19 ? 8.469 -15.93 5.219 1 97.62 19 ALA B O 1
ATOM 1836 N N . MET B 1 20 ? 6.516 -15.172 5.965 1 97.38 20 MET B N 1
ATOM 1837 C CA . MET B 1 20 ? 6.496 -14.047 5.035 1 97.38 20 MET B CA 1
ATOM 1838 C C . MET B 1 20 ? 7.379 -12.914 5.539 1 97.38 20 MET B C 1
ATOM 1840 O O . MET B 1 20 ? 7.836 -12.078 4.754 1 97.38 20 MET B O 1
ATOM 1844 N N . VAL B 1 21 ? 7.695 -12.898 6.812 1 94.44 21 VAL B N 1
ATOM 1845 C CA . VAL B 1 21 ? 8.461 -11.812 7.41 1 94.44 21 VAL B CA 1
ATOM 1846 C C . VAL B 1 21 ? 9.844 -11.734 6.773 1 94.44 21 VAL B C 1
ATOM 1848 O O . VAL B 1 21 ? 10.258 -10.672 6.301 1 94.44 21 VAL B O 1
ATOM 1851 N N . PRO B 1 22 ? 10.617 -12.844 6.664 1 96.75 22 PRO B N 1
ATOM 1852 C CA . PRO B 1 22 ? 11.922 -12.742 6.012 1 96.75 22 PRO B CA 1
ATOM 1853 C C . PRO B 1 22 ? 11.82 -12.352 4.539 1 96.75 22 PRO B C 1
ATOM 1855 O O . PRO B 1 22 ? 12.703 -11.672 4.012 1 96.75 22 PRO B O 1
ATOM 1858 N N . VAL B 1 23 ? 10.766 -12.766 3.869 1 96.88 23 VAL B N 1
ATOM 1859 C CA . VAL B 1 23 ? 10.586 -12.438 2.459 1 96.88 23 VAL B CA 1
ATOM 1860 C C . VAL B 1 23 ? 10.438 -10.93 2.289 1 96.88 23 VAL B C 1
ATOM 1862 O O . VAL B 1 23 ? 11.148 -10.312 1.488 1 96.88 23 VAL B O 1
ATOM 1865 N N . ILE B 1 24 ? 9.586 -10.367 3.084 1 95.5 24 ILE B N 1
ATOM 1866 C CA . ILE B 1 24 ? 9.336 -8.93 2.971 1 95.5 24 ILE B CA 1
ATOM 1867 C C . ILE B 1 24 ? 10.562 -8.148 3.428 1 95.5 24 ILE B C 1
ATOM 1869 O O . ILE B 1 24 ? 10.875 -7.094 2.875 1 95.5 24 ILE B O 1
ATOM 1873 N N . SER B 1 25 ? 11.266 -8.641 4.434 1 93.94 25 SER B N 1
ATOM 1874 C CA . SER B 1 25 ? 12.477 -7.977 4.922 1 93.94 25 SER B CA 1
ATOM 1875 C C . SER B 1 25 ? 13.562 -7.957 3.859 1 93.94 25 SER B C 1
ATOM 1877 O O . SER B 1 25 ? 14.203 -6.922 3.635 1 93.94 25 SER B O 1
ATOM 1879 N N . VAL B 1 26 ? 13.742 -9.086 3.203 1 96.25 26 VAL B N 1
ATOM 1880 C CA . VAL B 1 26 ? 14.742 -9.156 2.146 1 96.25 26 VAL B CA 1
ATOM 1881 C C . VAL B 1 26 ? 14.305 -8.305 0.959 1 96.25 26 VAL B C 1
ATOM 1883 O O . VAL B 1 26 ? 15.125 -7.621 0.338 1 96.25 26 VAL B O 1
ATOM 1886 N N . ALA B 1 27 ? 13.016 -8.336 0.675 1 95.88 27 ALA B N 1
ATOM 1887 C CA . ALA B 1 27 ? 12.492 -7.52 -0.412 1 95.88 27 ALA B CA 1
ATOM 1888 C C . ALA B 1 27 ? 12.75 -6.035 -0.155 1 95.88 27 ALA B C 1
ATOM 1890 O O . ALA B 1 27 ? 13.18 -5.309 -1.054 1 95.88 27 ALA B O 1
ATOM 1891 N N . ALA B 1 28 ? 12.484 -5.641 0.998 1 92.25 28 ALA B N 1
ATOM 1892 C CA . ALA B 1 28 ? 12.719 -4.246 1.366 1 92.25 28 ALA B CA 1
ATOM 1893 C C . ALA B 1 28 ? 14.188 -3.869 1.202 1 92.25 28 ALA B C 1
ATOM 1895 O O . ALA B 1 28 ? 14.508 -2.809 0.658 1 92.25 28 ALA B O 1
ATOM 1896 N N . LYS B 1 29 ? 15.031 -4.754 1.632 1 92.69 29 LYS B N 1
ATOM 1897 C CA . LYS B 1 29 ? 16.469 -4.508 1.54 1 92.69 29 LYS B CA 1
ATOM 1898 C C . LYS B 1 29 ? 16.922 -4.438 0.084 1 92.69 29 LYS B C 1
ATOM 1900 O O . LYS B 1 29 ? 17.625 -3.506 -0.304 1 92.69 29 LYS B O 1
ATOM 1905 N N . LYS B 1 30 ? 16.5 -5.371 -0.663 1 92.88 30 LYS B N 1
ATOM 1906 C CA . LYS B 1 30 ? 16.906 -5.441 -2.064 1 92.88 30 LYS B CA 1
ATOM 1907 C C . LYS B 1 30 ? 16.375 -4.246 -2.852 1 92.88 30 LYS B C 1
ATOM 1909 O O . LYS B 1 30 ? 17.078 -3.697 -3.699 1 92.88 30 LYS B O 1
ATOM 1914 N N . VAL B 1 31 ? 15.211 -3.844 -2.596 1 90.56 31 VAL B N 1
ATOM 1915 C CA . VAL B 1 31 ? 14.609 -2.711 -3.291 1 90.56 31 VAL B CA 1
ATOM 1916 C C . VAL B 1 31 ? 15.32 -1.421 -2.891 1 90.56 31 VAL B C 1
ATOM 1918 O O . VAL B 1 31 ? 15.594 -0.566 -3.736 1 90.56 31 VAL B O 1
ATOM 1921 N N . ASN B 1 32 ? 15.594 -1.274 -1.65 1 86.94 32 ASN B N 1
ATOM 1922 C CA . ASN B 1 32 ? 16.297 -0.097 -1.166 1 86.94 32 ASN B CA 1
ATOM 1923 C C . ASN B 1 32 ? 17.688 0.024 -1.805 1 86.94 32 ASN B C 1
ATOM 1925 O O . ASN B 1 32 ? 18.172 1.132 -2.045 1 86.94 32 ASN B O 1
ATOM 1929 N N . GLU B 1 33 ? 18.25 -1.146 -2.078 1 87.56 33 GLU B N 1
ATOM 1930 C CA . GLU B 1 33 ? 19.594 -1.173 -2.666 1 87.56 33 GLU B CA 1
ATOM 1931 C C . GLU B 1 33 ? 19.547 -0.875 -4.16 1 87.56 33 GLU B C 1
ATOM 1933 O O . GLU B 1 33 ? 20.484 -0.322 -4.719 1 87.56 33 GLU B O 1
ATOM 1938 N N . SER B 1 34 ? 18.453 -1.183 -4.723 1 83.06 34 SER B N 1
ATOM 1939 C CA . SER B 1 34 ? 18.438 -1.165 -6.184 1 83.06 34 SER B CA 1
ATOM 1940 C C . SER B 1 34 ? 17.625 0.011 -6.711 1 83.06 34 SER B C 1
ATOM 1942 O O . SER B 1 34 ? 17.797 0.438 -7.852 1 83.06 34 SER B O 1
ATOM 1944 N N . PHE B 1 35 ? 16.688 0.475 -5.898 1 78.75 35 PHE B N 1
ATOM 1945 C CA . PHE B 1 35 ? 15.773 1.518 -6.363 1 78.75 35 PHE B CA 1
ATOM 1946 C C . PHE B 1 35 ? 16.234 2.889 -5.879 1 78.75 35 PHE B C 1
ATOM 1948 O O . PHE B 1 35 ? 16.672 3.035 -4.734 1 78.75 35 PHE B O 1
ATOM 1955 N N . ASP B 1 36 ? 16.156 3.758 -6.836 1 75.31 36 ASP B N 1
ATOM 1956 C CA . ASP B 1 36 ? 16.234 5.156 -6.422 1 75.31 36 ASP B CA 1
ATOM 1957 C C . ASP B 1 36 ? 14.914 5.633 -5.832 1 75.31 36 ASP B C 1
ATOM 1959 O O . ASP B 1 36 ? 13.867 5.039 -6.082 1 75.31 36 ASP B O 1
ATOM 1963 N N . LYS B 1 37 ? 14.93 6.641 -4.996 1 70.69 37 LYS B N 1
ATOM 1964 C CA . LYS B 1 37 ? 13.742 7.188 -4.344 1 70.69 37 LYS B CA 1
ATOM 1965 C C . LYS B 1 37 ? 12.648 7.492 -5.359 1 70.69 37 LYS B C 1
ATOM 1967 O O . LYS B 1 37 ? 11.461 7.281 -5.086 1 70.69 37 LYS B O 1
ATOM 1972 N N . LYS B 1 38 ? 13.094 7.883 -6.559 1 68.44 38 LYS B N 1
ATOM 1973 C CA . LYS B 1 38 ? 12.141 8.25 -7.605 1 68.44 38 LYS B CA 1
ATOM 1974 C C . LYS B 1 38 ? 11.43 7.023 -8.164 1 68.44 38 LYS B C 1
ATOM 1976 O O . LYS B 1 38 ? 10.344 7.133 -8.734 1 68.44 38 LYS B O 1
ATOM 1981 N N . ASP B 1 39 ? 12.016 5.848 -7.934 1 76.62 39 ASP B N 1
ATOM 1982 C CA . ASP B 1 39 ? 11.477 4.605 -8.484 1 76.62 39 ASP B CA 1
ATOM 1983 C C . ASP B 1 39 ? 10.5 3.951 -7.52 1 76.62 39 ASP B C 1
ATOM 1985 O O . ASP B 1 39 ? 9.734 3.061 -7.902 1 76.62 39 ASP B O 1
ATOM 1989 N N . ILE B 1 40 ? 10.438 4.426 -6.395 1 78.31 40 ILE B N 1
ATOM 1990 C CA . ILE B 1 40 ? 9.703 3.732 -5.344 1 78.31 40 ILE B CA 1
ATOM 1991 C C . ILE B 1 40 ? 8.203 3.91 -5.562 1 78.31 40 ILE B C 1
ATOM 1993 O O . ILE B 1 40 ? 7.41 3.029 -5.223 1 78.31 40 ILE B O 1
ATOM 1997 N N . SER B 1 41 ? 7.844 5.047 -6.207 1 80.56 41 SER B N 1
ATOM 1998 C CA . SER B 1 41 ? 6.434 5.266 -6.512 1 80.56 41 SER B CA 1
ATOM 1999 C C . SER B 1 41 ? 5.895 4.184 -7.445 1 80.56 41 SER B C 1
ATOM 2001 O O . SER B 1 41 ? 4.688 3.932 -7.48 1 80.56 41 SER B O 1
ATOM 2003 N N . THR B 1 42 ? 6.797 3.549 -8.078 1 83.12 42 THR B N 1
ATOM 2004 C CA . THR B 1 42 ? 6.402 2.5 -9.016 1 83.12 42 THR B CA 1
ATOM 2005 C C . THR B 1 42 ? 5.859 1.286 -8.266 1 83.12 42 THR B C 1
ATOM 2007 O O . THR B 1 42 ? 5.066 0.516 -8.805 1 83.12 42 THR B O 1
ATOM 2010 N N . LEU B 1 43 ? 6.254 1.11 -7.027 1 89.44 43 LEU B N 1
ATOM 2011 C CA . LEU B 1 43 ? 5.719 0.023 -6.215 1 89.44 43 LEU B CA 1
ATOM 2012 C C . LEU B 1 43 ? 4.219 0.192 -5.996 1 89.44 43 LEU B C 1
ATOM 2014 O O . LEU B 1 43 ? 3.459 -0.773 -6.105 1 89.44 43 LEU B O 1
ATOM 2018 N N . ALA B 1 44 ? 3.85 1.401 -5.746 1 88.19 44 ALA B N 1
ATOM 2019 C CA . ALA B 1 44 ? 2.434 1.698 -5.551 1 88.19 44 ALA B CA 1
ATOM 2020 C C . ALA B 1 44 ? 1.655 1.551 -6.855 1 88.19 44 ALA B C 1
ATOM 2022 O O . ALA B 1 44 ? 0.523 1.061 -6.855 1 88.19 44 ALA B O 1
ATOM 2023 N N . ILE B 1 45 ? 2.266 1.96 -7.863 1 85.12 45 ILE B N 1
ATOM 2024 C CA . ILE B 1 45 ? 1.641 1.813 -9.172 1 85.12 45 ILE B CA 1
ATOM 2025 C C . ILE B 1 45 ? 1.502 0.332 -9.516 1 85.12 45 ILE B C 1
ATOM 2027 O O . ILE B 1 45 ? 0.471 -0.096 -10.039 1 85.12 45 ILE B O 1
ATOM 2031 N N . GLY B 1 46 ? 2.535 -0.397 -9.273 1 90.94 46 GLY B N 1
ATOM 2032 C CA . GLY B 1 46 ? 2.465 -1.839 -9.445 1 90.94 46 GLY B CA 1
ATOM 2033 C C . GLY B 1 46 ? 1.36 -2.484 -8.633 1 90.94 46 GLY B C 1
ATOM 2034 O O . GLY B 1 46 ? 0.679 -3.395 -9.109 1 90.94 46 GLY B O 1
ATOM 2035 N N . SER B 1 47 ? 1.222 -1.982 -7.449 1 92.88 47 SER B N 1
ATOM 2036 C CA . SER B 1 47 ? 0.138 -2.469 -6.602 1 92.88 47 SER B CA 1
ATOM 2037 C C . SER B 1 47 ? -1.224 -2.172 -7.223 1 92.88 47 SER B C 1
ATOM 2039 O O . SER B 1 47 ? -2.113 -3.025 -7.219 1 92.88 47 SER B O 1
ATOM 2041 N N . ALA B 1 48 ? -1.4 -0.964 -7.734 1 87.56 48 ALA B N 1
ATOM 2042 C CA . ALA B 1 48 ? -2.65 -0.588 -8.391 1 87.56 48 ALA B CA 1
ATOM 2043 C C . ALA B 1 48 ? -2.932 -1.487 -9.594 1 87.56 48 ALA B C 1
ATOM 2045 O O . ALA B 1 48 ? -4.07 -1.911 -9.805 1 87.56 48 ALA B O 1
ATOM 2046 N N . PHE B 1 49 ? -1.926 -1.717 -10.297 1 86.94 49 PHE B N 1
ATOM 2047 C CA . PHE B 1 49 ? -2.043 -2.58 -11.469 1 86.94 49 PHE B CA 1
ATOM 2048 C C . PHE B 1 49 ? -2.477 -3.984 -11.062 1 86.94 49 PHE B C 1
ATOM 2050 O O . PHE B 1 49 ? -3.41 -4.543 -11.648 1 86.94 49 PHE B O 1
ATOM 2057 N N . ALA B 1 50 ? -1.761 -4.559 -10.125 1 91.75 50 ALA B N 1
ATOM 2058 C CA . ALA B 1 50 ? -2.096 -5.898 -9.641 1 91.75 50 ALA B CA 1
ATOM 2059 C C . ALA B 1 50 ? -3.531 -5.949 -9.125 1 91.75 50 ALA B C 1
ATOM 2061 O O . ALA B 1 50 ? -4.262 -6.902 -9.406 1 91.75 50 ALA B O 1
ATOM 2062 N N . PHE B 1 51 ? -3.879 -4.98 -8.414 1 89.19 51 PHE B N 1
ATOM 2063 C CA . PHE B 1 51 ? -5.234 -4.902 -7.887 1 89.19 51 PHE B CA 1
ATOM 2064 C C . PHE B 1 51 ? -6.258 -4.914 -9.016 1 89.19 51 PHE B C 1
ATOM 2066 O O . PHE B 1 51 ? -7.254 -5.641 -8.953 1 89.19 51 PHE B O 1
ATOM 2073 N N . THR B 1 52 ? -5.984 -4.137 -10 1 83.81 52 THR B N 1
ATOM 2074 C CA . THR B 1 52 ? -6.902 -4.016 -11.125 1 83.81 52 THR B CA 1
ATOM 2075 C C . THR B 1 52 ? -7.035 -5.348 -11.859 1 83.81 52 THR B C 1
ATOM 2077 O O . THR B 1 52 ? -8.148 -5.77 -12.195 1 83.81 52 THR B O 1
ATOM 2080 N N . ILE B 1 53 ? -5.945 -5.992 -12.039 1 86.06 53 ILE B N 1
ATOM 2081 C CA . ILE B 1 53 ? -5.949 -7.281 -12.727 1 86.06 53 ILE B CA 1
ATOM 2082 C C . ILE B 1 53 ? -6.73 -8.305 -11.898 1 86.06 53 ILE B C 1
ATOM 2084 O O . ILE B 1 53 ? -7.504 -9.086 -12.445 1 86.06 53 ILE B O 1
ATOM 2088 N N . MET B 1 54 ? -6.625 -8.258 -10.633 1 89 54 MET B N 1
ATOM 2089 C CA . MET B 1 54 ? -7.258 -9.234 -9.75 1 89 54 MET B CA 1
ATOM 2090 C C . MET B 1 54 ? -8.758 -8.977 -9.641 1 89 54 ME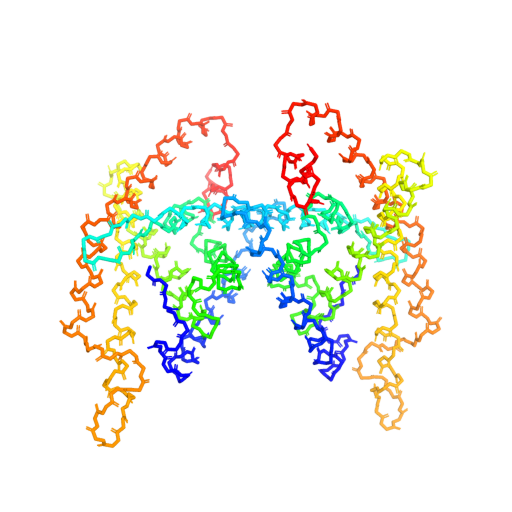T B C 1
ATOM 2092 O O . MET B 1 54 ? -9.508 -9.852 -9.211 1 89 54 MET B O 1
ATOM 2096 N N . MET B 1 55 ? -9.18 -7.848 -9.984 1 78.88 55 MET B N 1
ATOM 2097 C CA . MET B 1 55 ? -10.594 -7.504 -9.891 1 78.88 55 MET B CA 1
ATOM 2098 C C . MET B 1 55 ? -11.383 -8.117 -11.039 1 78.88 55 MET B C 1
ATOM 2100 O O . MET B 1 55 ? -12.609 -8.219 -10.977 1 78.88 55 MET B O 1
ATOM 2104 N N . PHE B 1 56 ? -10.648 -8.477 -11.984 1 74.44 56 PHE B N 1
ATOM 2105 C CA . PHE B 1 56 ? -11.32 -9.133 -13.094 1 74.44 56 PHE B CA 1
ATOM 2106 C C . PHE B 1 56 ? -11.469 -10.625 -12.836 1 74.44 56 PHE B C 1
ATOM 2108 O O . PHE B 1 56 ? -10.516 -11.391 -12.992 1 74.44 56 PHE B O 1
ATOM 2115 N N . ASN B 1 57 ? -12.734 -10.922 -12.398 1 71 57 ASN B N 1
ATOM 2116 C CA . ASN B 1 57 ? -13.016 -12.32 -12.086 1 71 57 ASN B CA 1
ATOM 2117 C C . ASN B 1 57 ? -13.555 -13.07 -13.305 1 71 57 ASN B C 1
ATOM 2119 O O . ASN B 1 57 ? -14.32 -12.508 -14.086 1 71 57 ASN B O 1
ATOM 2123 N N . VAL B 1 58 ? -13.008 -14.195 -13.445 1 72.31 58 VAL B N 1
ATOM 2124 C CA . VAL B 1 58 ? -13.5 -15.086 -14.492 1 72.31 58 VAL B CA 1
ATOM 2125 C C . VAL B 1 58 ? -14.242 -16.266 -13.859 1 72.31 58 VAL B C 1
ATOM 2127 O O . VAL B 1 58 ? -13.68 -16.984 -13.031 1 72.31 58 VAL B O 1
ATOM 2130 N N . PRO B 1 59 ? -15.547 -16.266 -14.164 1 69.62 59 PRO B N 1
ATOM 2131 C CA . PRO B 1 59 ? -16.297 -17.391 -13.586 1 69.62 59 PRO B CA 1
ATOM 2132 C C . PRO B 1 59 ? -15.734 -18.75 -13.961 1 69.62 59 PRO B C 1
ATOM 2134 O O . PRO B 1 59 ? -15.258 -18.938 -15.086 1 69.62 59 PRO B O 1
ATOM 2137 N N . ILE B 1 60 ? -15.523 -19.625 -13.047 1 67.94 60 ILE B N 1
ATOM 2138 C CA . ILE B 1 60 ? -15.086 -21 -13.266 1 67.94 60 ILE B CA 1
ATOM 2139 C C . ILE B 1 60 ? -16.281 -21.953 -13.156 1 67.94 60 ILE B C 1
ATOM 2141 O O . ILE B 1 60 ? -17.172 -21.734 -12.336 1 67.94 60 ILE B O 1
ATOM 2145 N N . PRO B 1 61 ? -16.297 -22.844 -14.078 1 61.69 61 PRO B N 1
ATOM 2146 C CA . PRO B 1 61 ? -17.344 -23.844 -13.914 1 61.69 61 PRO B CA 1
ATOM 2147 C C . PRO B 1 61 ? -17.422 -24.406 -12.5 1 61.69 61 PRO B C 1
ATOM 2149 O O . PRO B 1 61 ? -16.375 -24.625 -11.867 1 61.69 61 PRO B O 1
ATOM 2152 N N . GLY B 1 62 ? -18.609 -24.359 -11.844 1 59.31 62 GLY B N 1
ATOM 2153 C CA . GLY B 1 62 ? -18.781 -24.844 -10.477 1 59.31 62 GLY B CA 1
ATOM 2154 C C . GLY B 1 62 ? -19.078 -23.734 -9.492 1 59.31 62 GLY B C 1
ATOM 2155 O O . GLY B 1 62 ? -19.203 -23.984 -8.289 1 59.31 62 GLY B O 1
ATOM 2156 N N . GLY B 1 63 ? -19.109 -22.547 -9.961 1 55.78 63 GLY B N 1
ATOM 2157 C CA . GLY B 1 63 ? -19.609 -21.453 -9.125 1 55.78 63 GLY B CA 1
ATOM 2158 C C . GLY B 1 63 ? -18.5 -20.641 -8.492 1 55.78 63 GLY B C 1
ATOM 2159 O O . GLY B 1 63 ? -18.766 -19.797 -7.617 1 55.78 63 GLY B O 1
ATOM 2160 N N . THR B 1 64 ? -17.203 -21.031 -8.828 1 61.88 64 THR B N 1
ATOM 2161 C CA . THR B 1 64 ? -16.109 -20.25 -8.266 1 61.88 64 THR B CA 1
ATOM 2162 C C . THR B 1 64 ? -15.531 -19.281 -9.305 1 61.88 64 THR B C 1
ATOM 2164 O O . THR B 1 64 ? -15.977 -19.266 -10.453 1 61.88 64 THR B O 1
ATOM 2167 N N . THR B 1 65 ? -14.93 -18.234 -8.875 1 67.75 65 THR B N 1
ATOM 2168 C CA . THR B 1 65 ? -14.289 -17.281 -9.766 1 67.75 65 THR B CA 1
ATOM 2169 C C . THR B 1 65 ? -12.766 -17.375 -9.664 1 67.75 65 THR B C 1
ATOM 2171 O O . THR B 1 65 ? -12.242 -17.891 -8.672 1 67.75 65 THR B O 1
ATOM 2174 N N . SER B 1 66 ? -12.227 -17.234 -10.844 1 74.12 66 SER B N 1
ATOM 2175 C CA . SER B 1 66 ? -10.773 -17.141 -10.906 1 74.12 66 SER B CA 1
ATOM 2176 C C . SER B 1 66 ? -10.328 -15.789 -11.438 1 74.12 66 SER B C 1
ATOM 2178 O O . SER B 1 66 ? -11.141 -15.016 -11.961 1 74.12 66 SER B O 1
ATOM 2180 N N . HIS B 1 67 ? -9.148 -15.414 -11.102 1 78.31 67 HIS B N 1
ATOM 2181 C CA . HIS B 1 67 ? -8.617 -14.172 -11.641 1 78.31 67 HIS B CA 1
ATOM 2182 C C . HIS B 1 67 ? -7.113 -14.273 -11.867 1 78.31 67 HIS B C 1
ATOM 2184 O O . HIS B 1 67 ? -6.441 -15.109 -11.266 1 78.31 67 HIS B O 1
ATOM 2190 N N . ALA B 1 68 ? -6.645 -13.469 -12.859 1 87 68 ALA B N 1
ATOM 2191 C CA . ALA B 1 68 ? -5.211 -13.234 -13.016 1 87 68 ALA B CA 1
ATOM 2192 C C . ALA B 1 68 ? -4.668 -12.391 -11.859 1 87 68 ALA B C 1
ATOM 2194 O O . ALA B 1 68 ? -5.434 -11.758 -11.133 1 87 68 ALA B O 1
ATOM 2195 N N . ILE B 1 69 ? -3.365 -12.539 -11.688 1 93.81 69 ILE B N 1
ATOM 2196 C CA . ILE B 1 69 ? -2.848 -11.828 -10.523 1 93.81 69 ILE B CA 1
ATOM 2197 C C . ILE B 1 69 ? -1.722 -10.883 -10.945 1 93.81 69 ILE B C 1
ATOM 2199 O O . ILE B 1 69 ? -1.34 -9.984 -10.195 1 93.81 69 ILE B O 1
ATOM 2203 N N . GLY B 1 70 ? -1.147 -11.047 -12.117 1 95.25 70 GLY B N 1
ATOM 2204 C CA . GLY B 1 70 ? -0.124 -10.148 -12.633 1 95.25 70 GLY B CA 1
ATOM 2205 C C . GLY B 1 70 ? 1.212 -10.305 -11.93 1 95.25 70 GLY B C 1
ATOM 2206 O O . GLY B 1 70 ? 2.096 -9.461 -12.07 1 95.25 70 GLY B O 1
ATOM 2207 N N . ALA B 1 71 ? 1.392 -11.344 -11.188 1 97.81 71 ALA B N 1
ATOM 2208 C CA . ALA B 1 71 ? 2.574 -11.508 -10.352 1 97.81 71 ALA B CA 1
ATOM 2209 C C . ALA B 1 71 ? 3.836 -11.641 -11.195 1 97.81 71 ALA B C 1
ATOM 2211 O O . ALA B 1 71 ? 4.832 -10.953 -10.945 1 97.81 71 ALA B O 1
ATOM 2212 N N . THR B 1 72 ? 3.783 -12.484 -12.141 1 97.88 72 THR B N 1
ATOM 2213 C CA . THR B 1 72 ? 4.941 -12.695 -13 1 97.88 72 THR B CA 1
ATOM 2214 C C . THR B 1 72 ? 5.242 -11.438 -13.82 1 97.88 72 THR B C 1
ATOM 2216 O O . THR B 1 72 ? 6.406 -11.07 -14 1 97.88 72 THR B O 1
ATOM 2219 N N . LEU B 1 73 ? 4.238 -10.812 -14.312 1 96.06 73 LEU B N 1
ATOM 2220 C CA . LEU B 1 73 ? 4.414 -9.578 -15.07 1 96.06 73 LEU B CA 1
ATOM 2221 C C . LEU B 1 73 ? 5.141 -8.523 -14.234 1 96.06 73 LEU B C 1
ATOM 2223 O O . LEU B 1 73 ? 6.074 -7.883 -14.711 1 96.06 73 LEU B O 1
ATOM 2227 N N . LEU B 1 74 ? 4.723 -8.375 -13 1 95.94 74 LEU B N 1
ATOM 2228 C CA . LEU B 1 74 ? 5.371 -7.418 -12.117 1 95.94 74 LEU B CA 1
ATOM 2229 C C . LEU B 1 74 ? 6.816 -7.824 -11.844 1 95.94 74 LEU B C 1
ATOM 2231 O O . LEU B 1 74 ? 7.699 -6.965 -11.758 1 95.94 74 LEU B O 1
ATOM 2235 N N . ALA B 1 75 ? 7.004 -9.094 -11.711 1 97.12 75 ALA B N 1
ATOM 2236 C CA . ALA B 1 75 ? 8.359 -9.578 -11.477 1 97.12 75 ALA B CA 1
ATOM 2237 C C . ALA B 1 75 ? 9.266 -9.281 -12.68 1 97.12 75 ALA B C 1
ATOM 2239 O O . ALA B 1 75 ? 10.438 -8.945 -12.508 1 97.12 75 ALA B O 1
ATOM 2240 N N . ILE B 1 76 ? 8.727 -9.438 -13.797 1 95.31 76 ILE B N 1
ATOM 2241 C CA . ILE B 1 76 ? 9.484 -9.195 -15.023 1 95.31 76 ILE B CA 1
ATOM 2242 C C . ILE B 1 76 ? 9.789 -7.703 -15.148 1 95.31 76 ILE B C 1
ATOM 2244 O O . ILE B 1 76 ? 10.883 -7.32 -15.57 1 95.31 76 ILE B O 1
ATOM 2248 N N . THR B 1 77 ? 8.898 -6.863 -14.711 1 91.62 77 THR B N 1
ATOM 2249 C CA . THR B 1 77 ? 9.031 -5.43 -14.945 1 91.62 77 THR B CA 1
ATOM 2250 C C . THR B 1 77 ? 9.781 -4.762 -13.797 1 91.62 77 THR B C 1
ATOM 2252 O O . THR B 1 77 ? 10.602 -3.865 -14.016 1 91.62 77 THR B O 1
ATOM 2255 N N . LEU B 1 78 ? 9.57 -5.25 -12.57 1 91.31 78 LEU B N 1
ATOM 2256 C CA . LEU B 1 78 ? 10.125 -4.555 -11.414 1 91.31 78 LEU B CA 1
ATOM 2257 C C . LEU B 1 78 ? 11.188 -5.406 -10.727 1 91.31 78 LEU B C 1
ATOM 2259 O O . LEU B 1 78 ? 11.961 -4.898 -9.914 1 91.31 78 LEU B O 1
ATOM 2263 N N . GLY B 1 79 ? 11.258 -6.633 -11.109 1 93.75 79 GLY B N 1
ATOM 2264 C CA . GLY B 1 79 ? 11.992 -7.605 -10.32 1 93.75 79 GLY B CA 1
ATOM 2265 C C . GLY B 1 79 ? 11.141 -8.32 -9.297 1 93.75 79 GLY B C 1
ATOM 2266 O O . GLY B 1 79 ? 10.18 -7.746 -8.773 1 93.75 79 GLY B O 1
ATOM 2267 N N . PRO B 1 80 ? 11.492 -9.531 -8.984 1 97.12 80 PRO B N 1
ATOM 2268 C CA . PRO B 1 80 ? 10.625 -10.336 -8.117 1 97.12 80 PRO B CA 1
ATOM 2269 C C . PRO B 1 80 ? 10.508 -9.766 -6.711 1 97.12 80 PRO B C 1
ATOM 2271 O O . PRO B 1 80 ? 9.445 -9.859 -6.086 1 97.12 80 PRO B O 1
ATOM 2274 N N . TRP B 1 81 ? 11.586 -9.172 -6.199 1 96.62 81 TRP B N 1
ATOM 2275 C CA . TRP B 1 81 ? 11.555 -8.617 -4.848 1 96.62 81 TRP B CA 1
ATOM 2276 C C . TRP B 1 81 ? 10.625 -7.414 -4.777 1 96.62 81 TRP B C 1
ATOM 2278 O O . TRP B 1 81 ? 9.812 -7.297 -3.855 1 96.62 81 TRP B O 1
ATOM 2288 N N . ALA B 1 82 ? 10.688 -6.504 -5.766 1 94.44 82 ALA B N 1
ATOM 2289 C CA . ALA B 1 82 ? 9.781 -5.363 -5.832 1 94.44 82 ALA B CA 1
ATOM 2290 C C . ALA B 1 82 ? 8.344 -5.816 -6.078 1 94.44 82 ALA B C 1
ATOM 2292 O O . ALA B 1 82 ? 7.406 -5.25 -5.516 1 94.44 82 ALA B O 1
ATOM 2293 N N . ALA B 1 83 ? 8.242 -6.809 -6.891 1 96.56 83 ALA B N 1
ATOM 2294 C CA . ALA B 1 83 ? 6.922 -7.375 -7.141 1 96.56 83 ALA B CA 1
ATOM 2295 C C . ALA B 1 83 ? 6.285 -7.879 -5.848 1 96.56 83 ALA B C 1
ATOM 2297 O O . ALA B 1 83 ? 5.082 -7.715 -5.637 1 96.56 83 ALA B O 1
ATOM 2298 N N . SER B 1 84 ? 7.102 -8.445 -5.027 1 97.81 84 SER B N 1
ATOM 2299 C CA . SER B 1 84 ? 6.617 -8.969 -3.752 1 97.81 84 SER B CA 1
ATOM 2300 C C . SER B 1 84 ? 5.992 -7.863 -2.906 1 97.81 84 SER B C 1
ATOM 2302 O O . SER B 1 84 ? 4.926 -8.055 -2.32 1 97.81 84 SER B O 1
ATOM 2304 N N . ILE B 1 85 ? 6.605 -6.742 -2.879 1 95.06 85 ILE B N 1
ATOM 2305 C CA . ILE B 1 85 ? 6.109 -5.617 -2.098 1 95.06 85 ILE B CA 1
ATOM 2306 C C . ILE B 1 85 ? 4.82 -5.086 -2.723 1 95.06 85 ILE B C 1
ATOM 2308 O O . ILE B 1 85 ? 3.816 -4.902 -2.029 1 95.06 85 ILE B O 1
ATOM 2312 N N . SER B 1 86 ? 4.816 -4.879 -4.008 1 95.12 86 SER B N 1
ATOM 2313 C CA . SER B 1 86 ? 3.646 -4.355 -4.707 1 95.12 86 SER B CA 1
ATOM 2314 C C . SER B 1 86 ? 2.434 -5.254 -4.504 1 95.12 86 SER B C 1
ATOM 2316 O O . SER B 1 86 ? 1.333 -4.77 -4.23 1 95.12 86 SER B O 1
ATOM 2318 N N . LEU B 1 87 ? 2.668 -6.508 -4.648 1 96.94 87 LEU B N 1
ATOM 2319 C CA . LEU B 1 87 ? 1.586 -7.48 -4.531 1 96.94 87 LEU B CA 1
ATOM 2320 C C . LEU B 1 87 ? 1.08 -7.559 -3.094 1 96.94 87 LEU B C 1
ATOM 2322 O O . LEU B 1 87 ? -0.12 -7.723 -2.861 1 96.94 87 LEU B O 1
ATOM 2326 N N . THR B 1 88 ? 1.973 -7.504 -2.145 1 95.94 88 THR B N 1
ATOM 2327 C CA . THR B 1 88 ? 1.564 -7.516 -0.744 1 95.94 88 THR B CA 1
ATOM 2328 C C . THR B 1 88 ? 0.673 -6.316 -0.431 1 95.94 88 THR B C 1
ATOM 2330 O O . THR B 1 88 ? -0.334 -6.449 0.268 1 95.94 88 THR B O 1
ATOM 2333 N N . ILE B 1 89 ? 1.034 -5.195 -0.982 1 92.38 89 ILE B N 1
ATOM 2334 C CA . ILE B 1 89 ? 0.241 -3.986 -0.787 1 92.38 89 ILE B CA 1
ATOM 2335 C C . ILE B 1 89 ? -1.136 -4.164 -1.424 1 92.38 89 ILE B C 1
ATOM 2337 O O . ILE B 1 89 ? -2.154 -3.836 -0.812 1 92.38 89 ILE B O 1
ATOM 2341 N N . ALA B 1 90 ? -1.162 -4.668 -2.568 1 93.06 90 ALA B N 1
ATOM 2342 C CA . ALA B 1 90 ? -2.434 -4.922 -3.24 1 93.06 90 ALA B CA 1
ATOM 2343 C C . ALA B 1 90 ? -3.307 -5.867 -2.424 1 93.06 90 ALA B C 1
ATOM 2345 O O . ALA B 1 90 ? -4.512 -5.641 -2.275 1 93.06 90 ALA B O 1
ATOM 2346 N N . LEU B 1 91 ? -2.686 -6.898 -1.89 1 93.25 91 LEU B N 1
ATOM 2347 C CA . LEU B 1 91 ? -3.416 -7.883 -1.103 1 93.25 91 LEU B CA 1
ATOM 2348 C C . LEU B 1 91 ? -3.932 -7.27 0.195 1 93.25 91 LEU B C 1
ATOM 2350 O O . LEU B 1 91 ? -5.027 -7.602 0.651 1 93.25 91 LEU B O 1
ATOM 2354 N N . PHE B 1 92 ? -3.162 -6.43 0.772 1 90.88 92 PHE B N 1
ATOM 2355 C CA . PHE B 1 92 ? -3.582 -5.734 1.984 1 90.88 92 PHE B CA 1
ATOM 2356 C C . PHE B 1 92 ? -4.828 -4.895 1.724 1 90.88 92 PHE B C 1
ATOM 2358 O O . PHE B 1 92 ? -5.789 -4.945 2.492 1 90.88 92 PHE B O 1
ATOM 2365 N N . ILE B 1 93 ? -4.781 -4.18 0.611 1 87.75 93 ILE B N 1
ATOM 2366 C CA . ILE B 1 93 ? -5.914 -3.34 0.233 1 87.75 93 ILE B CA 1
ATOM 2367 C C . ILE B 1 93 ? -7.141 -4.211 -0.021 1 87.75 93 ILE B C 1
ATOM 2369 O O . ILE B 1 93 ? -8.234 -3.902 0.448 1 87.75 93 ILE B O 1
ATOM 2373 N N . GLN B 1 94 ? -6.934 -5.27 -0.669 1 88.25 94 GLN B N 1
ATOM 2374 C CA . GLN B 1 94 ? -8.039 -6.168 -0.985 1 88.25 94 GLN B CA 1
ATOM 2375 C C . GLN B 1 94 ? -8.641 -6.77 0.283 1 88.25 94 GLN B C 1
ATOM 2377 O O . GLN B 1 94 ? -9.859 -6.871 0.409 1 88.25 94 GLN B O 1
ATOM 2382 N N . ALA B 1 95 ? -7.793 -7.148 1.187 1 89.19 95 ALA B N 1
ATOM 2383 C CA . ALA B 1 95 ? -8.266 -7.73 2.441 1 89.19 95 ALA B CA 1
ATOM 2384 C C . ALA B 1 95 ? -9 -6.695 3.287 1 89.19 95 ALA B C 1
ATOM 2386 O O . ALA B 1 95 ? -10.047 -6.988 3.869 1 89.19 95 ALA B O 1
ATOM 2387 N N . LEU B 1 96 ? -8.484 -5.582 3.297 1 86.12 96 LEU B N 1
ATOM 2388 C CA . LEU B 1 96 ? -8.992 -4.523 4.164 1 86.12 96 LEU B CA 1
ATOM 2389 C C . LEU B 1 96 ? -10.305 -3.965 3.629 1 86.12 96 LEU B C 1
ATOM 2391 O O . LEU B 1 96 ? -11.242 -3.717 4.395 1 86.12 96 LEU B O 1
ATOM 2395 N N . LEU B 1 97 ? -10.43 -3.83 2.32 1 84.75 97 LEU B N 1
ATOM 2396 C CA . LEU B 1 97 ? -11.555 -3.086 1.755 1 84.75 97 LEU B CA 1
ATOM 2397 C C . LEU B 1 97 ? -12.625 -4.035 1.236 1 84.75 97 LEU B C 1
ATOM 2399 O O . LEU B 1 97 ? -13.82 -3.738 1.331 1 84.75 97 LEU B O 1
ATOM 2403 N N . PHE B 1 98 ? -12.203 -5.199 0.773 1 81.38 98 PHE B N 1
ATOM 2404 C CA . PHE B 1 98 ? -13.172 -6.023 0.058 1 81.38 98 PHE B CA 1
ATOM 2405 C C . PHE B 1 98 ? -13.352 -7.371 0.742 1 81.38 98 PHE B C 1
ATOM 2407 O O . PHE B 1 98 ? -14.195 -8.172 0.341 1 81.38 98 PHE B O 1
ATOM 2414 N N . GLY B 1 99 ? -12.547 -7.578 1.635 1 80.12 99 GLY B N 1
ATOM 2415 C CA . GLY B 1 99 ? -12.617 -8.898 2.238 1 80.12 99 GLY B CA 1
ATOM 2416 C C . GLY B 1 99 ? -12.219 -10.008 1.289 1 80.12 99 GLY B C 1
ATOM 2417 O O . GLY B 1 99 ? -12.625 -11.156 1.465 1 80.12 99 GLY B O 1
ATOM 2418 N N . ASP B 1 100 ? -11.641 -9.57 0.17 1 84.31 100 ASP B N 1
ATOM 2419 C CA . ASP B 1 100 ? -11.07 -10.547 -0.75 1 84.31 100 ASP B CA 1
ATOM 2420 C C . ASP B 1 100 ? -9.773 -11.133 -0.194 1 84.31 100 ASP B C 1
ATOM 2422 O O . ASP B 1 100 ? -8.688 -10.664 -0.526 1 84.31 100 ASP B O 1
ATOM 2426 N N . GLY B 1 101 ? -9.953 -12.234 0.568 1 88.44 101 GLY B N 1
ATOM 2427 C CA . GLY B 1 101 ? -8.914 -12.766 1.441 1 88.44 101 GLY B CA 1
ATOM 2428 C C . GLY B 1 101 ? -9.039 -12.281 2.875 1 88.44 101 GLY B C 1
ATOM 2429 O O . GLY B 1 101 ? -9.578 -11.195 3.125 1 88.44 101 GLY B O 1
ATOM 2430 N N . GLY B 1 102 ? -8.633 -13.055 3.734 1 90.19 102 GLY B N 1
ATOM 2431 C CA . GLY B 1 102 ? -8.703 -12.703 5.141 1 90.19 102 GLY B CA 1
ATOM 2432 C C . GLY B 1 102 ? -7.57 -11.805 5.594 1 90.19 102 GLY B C 1
ATOM 2433 O O . GLY B 1 102 ? -6.461 -11.883 5.062 1 90.19 102 GLY B O 1
ATOM 2434 N N . ILE B 1 103 ? -7.879 -10.953 6.574 1 89.44 103 ILE B N 1
ATOM 2435 C CA . ILE B 1 103 ? -6.848 -10.117 7.18 1 89.44 103 ILE B CA 1
ATOM 2436 C C . ILE B 1 103 ? -5.844 -10.992 7.926 1 89.44 103 ILE B C 1
ATOM 2438 O O . ILE B 1 103 ? -4.629 -10.82 7.781 1 89.44 103 ILE B O 1
ATOM 2442 N N . LEU B 1 104 ? -6.398 -11.969 8.664 1 92.44 104 LEU B N 1
ATOM 2443 C CA . LEU B 1 104 ? -5.516 -12.867 9.398 1 92.44 104 LEU B CA 1
ATOM 2444 C C . LEU B 1 104 ? -4.762 -13.789 8.445 1 92.44 104 LEU B C 1
ATOM 2446 O O . LEU B 1 104 ? -3.664 -14.25 8.758 1 92.44 104 LEU B O 1
ATOM 2450 N N . ALA B 1 105 ? -5.336 -13.992 7.266 1 95.69 105 ALA B N 1
ATOM 2451 C CA . ALA B 1 105 ? -4.723 -14.883 6.281 1 95.69 105 ALA B CA 1
ATOM 2452 C C . ALA B 1 105 ? -3.795 -14.109 5.352 1 95.69 105 ALA B C 1
ATOM 2454 O O . ALA B 1 105 ? -3.305 -14.656 4.359 1 95.69 105 ALA B O 1
ATOM 2455 N N . LEU B 1 106 ? -3.549 -12.852 5.66 1 95.31 106 LEU B N 1
ATOM 2456 C CA . LEU B 1 106 ? -2.736 -12.008 4.785 1 95.31 106 LEU B CA 1
ATOM 2457 C C . LEU B 1 106 ? -1.345 -12.602 4.602 1 95.31 106 LEU B C 1
ATOM 2459 O O . LEU B 1 106 ? -0.792 -12.562 3.498 1 95.31 106 LEU B O 1
ATOM 2463 N N . GLY B 1 107 ? -0.781 -13.109 5.672 1 97.12 107 GLY B N 1
ATOM 2464 C CA . GLY B 1 107 ? 0.524 -13.742 5.566 1 97.12 107 GLY B CA 1
ATOM 2465 C C . GLY B 1 107 ? 0.553 -14.891 4.578 1 97.12 107 GLY B C 1
ATOM 2466 O O . GLY B 1 107 ? 1.453 -14.969 3.742 1 97.12 107 GLY B O 1
ATOM 2467 N N . ALA B 1 108 ? -0.426 -15.758 4.672 1 97.38 108 ALA B N 1
ATOM 2468 C CA . ALA B 1 108 ? -0.515 -16.906 3.773 1 97.38 108 ALA B CA 1
ATOM 2469 C C . ALA B 1 108 ? -0.769 -16.453 2.336 1 97.38 108 ALA B C 1
ATOM 2471 O O . ALA B 1 108 ? -0.137 -16.969 1.404 1 97.38 108 ALA B O 1
ATOM 2472 N N . ASN B 1 109 ? -1.686 -15.547 2.195 1 97.06 109 ASN B N 1
ATOM 2473 C CA . ASN B 1 109 ? -1.998 -15.031 0.865 1 97.06 109 ASN B CA 1
ATOM 2474 C C . ASN B 1 109 ? -0.788 -14.359 0.225 1 97.06 109 ASN B C 1
ATOM 2476 O O . ASN B 1 109 ? -0.52 -14.555 -0.962 1 97.06 109 ASN B O 1
ATOM 2480 N N . SER B 1 110 ? -0.07 -13.602 0.986 1 98 110 SER B N 1
ATOM 2481 C CA . SER B 1 110 ? 1.129 -12.938 0.479 1 98 110 SER B CA 1
ATOM 2482 C C . SER B 1 110 ? 2.217 -13.953 0.14 1 98 110 SER B C 1
ATOM 2484 O O . SER B 1 110 ? 2.902 -13.82 -0.875 1 98 110 SER B O 1
ATOM 2486 N N . PHE B 1 111 ? 2.346 -14.922 0.987 1 98.5 111 PHE B N 1
ATOM 2487 C CA . PHE B 1 111 ? 3.359 -15.938 0.731 1 98.5 111 PHE B CA 1
ATOM 2488 C C . PHE B 1 111 ? 3.098 -16.641 -0.595 1 98.5 111 PHE B C 1
ATOM 2490 O O . PHE B 1 111 ? 4.023 -16.875 -1.376 1 98.5 111 PHE B O 1
ATOM 2497 N N . ASN B 1 112 ? 1.887 -16.953 -0.86 1 98.06 112 ASN B N 1
ATOM 2498 C CA . ASN B 1 112 ? 1.525 -17.672 -2.076 1 98.06 112 ASN B CA 1
ATOM 2499 C C . ASN B 1 112 ? 1.559 -16.766 -3.299 1 98.06 112 ASN B C 1
ATOM 2501 O O . ASN B 1 112 ? 2.209 -17.078 -4.297 1 98.06 112 ASN B O 1
ATOM 2505 N N . ILE B 1 113 ? 0.959 -15.586 -3.17 1 97.44 113 ILE B N 1
ATOM 2506 C CA . ILE B 1 113 ? 0.69 -14.758 -4.34 1 97.44 113 ILE B CA 1
ATOM 2507 C C . ILE B 1 113 ? 1.834 -13.766 -4.543 1 97.44 113 ILE B C 1
ATOM 2509 O O . ILE B 1 113 ? 2.189 -13.445 -5.68 1 97.44 113 ILE B O 1
ATOM 2513 N N . ALA B 1 114 ? 2.477 -13.328 -3.434 1 98.44 114 ALA B N 1
ATOM 2514 C CA . ALA B 1 114 ? 3.469 -12.258 -3.523 1 98.44 114 ALA B CA 1
ATOM 2515 C C . ALA B 1 114 ? 4.883 -12.812 -3.404 1 98.44 114 ALA B C 1
ATOM 2517 O O . ALA B 1 114 ? 5.863 -12.086 -3.604 1 98.44 114 ALA B O 1
ATOM 2518 N N . PHE B 1 115 ? 5 -14.07 -3.119 1 98.75 115 PHE B N 1
ATOM 2519 C CA . PHE B 1 115 ? 6.332 -14.672 -3.053 1 98.75 115 PHE B CA 1
ATOM 2520 C C . PHE B 1 115 ? 6.453 -15.828 -4.039 1 98.75 115 PHE B C 1
ATOM 2522 O O . PHE B 1 115 ? 7.164 -15.719 -5.039 1 98.75 115 PHE B O 1
ATOM 2529 N N . ILE B 1 116 ? 5.672 -16.844 -3.906 1 98.75 116 ILE B N 1
ATOM 2530 C CA . ILE B 1 116 ? 5.809 -18.031 -4.734 1 98.75 116 ILE B CA 1
ATOM 2531 C C . ILE B 1 116 ? 5.535 -17.672 -6.195 1 98.75 116 ILE B C 1
ATOM 2533 O O . ILE B 1 116 ? 6.344 -17.969 -7.074 1 98.75 116 ILE B O 1
ATOM 2537 N N . ALA B 1 117 ? 4.484 -17 -6.473 1 98.62 117 ALA B N 1
ATOM 2538 C CA . ALA B 1 117 ? 4.059 -16.766 -7.848 1 98.62 117 ALA B CA 1
ATOM 2539 C C . ALA B 1 117 ? 5.09 -15.922 -8.602 1 98.62 117 ALA B C 1
ATOM 2541 O O . ALA B 1 117 ? 5.574 -16.328 -9.664 1 98.62 117 ALA B O 1
ATOM 2542 N N . PRO B 1 118 ? 5.484 -14.758 -8.062 1 98.56 118 PRO B N 1
ATOM 2543 C CA . PRO B 1 118 ? 6.406 -13.938 -8.852 1 98.56 118 PRO B CA 1
ATOM 2544 C C . PRO B 1 118 ? 7.801 -14.555 -8.969 1 98.56 118 PRO B C 1
ATOM 2546 O O . PRO B 1 118 ? 8.461 -14.406 -9.992 1 98.56 118 PRO B O 1
ATOM 2549 N N . PHE B 1 119 ? 8.258 -15.32 -8.008 1 98.81 119 PHE B N 1
ATOM 2550 C CA . PHE B 1 119 ? 9.594 -15.898 -8.07 1 98.81 119 PHE B CA 1
ATOM 2551 C C . PHE B 1 119 ? 9.625 -17.109 -8.992 1 98.81 119 PHE B C 1
ATOM 2553 O O . PHE B 1 119 ? 10.539 -17.266 -9.797 1 98.81 119 PHE B O 1
ATOM 2560 N N . VAL B 1 120 ? 8.641 -17.953 -8.852 1 98.88 120 VAL B N 1
ATOM 2561 C CA . VAL B 1 120 ? 8.562 -19.109 -9.75 1 98.88 120 VAL B CA 1
ATOM 2562 C C . VAL B 1 120 ? 8.336 -18.641 -11.18 1 98.88 120 VAL B C 1
ATOM 2564 O O . VAL B 1 120 ? 9.016 -19.078 -12.102 1 98.88 120 VAL B O 1
ATOM 2567 N N . GLY B 1 121 ? 7.367 -17.719 -11.328 1 98.81 121 GLY B N 1
ATOM 2568 C CA . GLY B 1 121 ? 7.09 -17.203 -12.656 1 98.81 121 GLY B CA 1
ATOM 2569 C C . GLY B 1 121 ? 8.297 -16.547 -13.305 1 98.81 121 GLY B C 1
ATOM 2570 O O . GLY B 1 121 ? 8.602 -16.812 -14.477 1 98.81 121 GLY B O 1
ATOM 2571 N N . TYR B 1 122 ? 8.961 -15.75 -12.586 1 98.56 122 TYR B N 1
ATOM 2572 C CA . TYR B 1 122 ? 10.156 -15.078 -13.086 1 98.56 122 TYR B CA 1
ATOM 2573 C C . TYR B 1 122 ? 11.258 -16.094 -13.406 1 98.56 122 TYR B C 1
ATOM 2575 O O . TYR B 1 122 ? 11.953 -15.945 -14.414 1 98.56 122 TYR B O 1
ATOM 2583 N N . GLY B 1 123 ? 11.453 -17.047 -12.516 1 98.75 123 GLY B N 1
ATOM 2584 C CA . GLY B 1 123 ? 12.43 -18.094 -12.773 1 98.75 123 GLY B CA 1
ATOM 2585 C C . GLY B 1 123 ? 12.164 -18.859 -14.062 1 98.75 123 GLY B C 1
ATOM 2586 O O . GLY B 1 123 ? 13.086 -19.094 -14.844 1 98.75 123 GLY B O 1
ATOM 2587 N N . ILE B 1 124 ? 10.953 -19.188 -14.289 1 98.81 124 ILE B N 1
ATOM 2588 C CA . ILE B 1 124 ? 10.57 -19.906 -15.5 1 98.81 124 ILE B CA 1
ATOM 2589 C C . ILE B 1 124 ? 10.742 -19 -16.719 1 98.81 124 ILE B C 1
ATOM 2591 O O . ILE B 1 124 ? 11.195 -19.438 -17.781 1 98.81 124 ILE B O 1
ATOM 2595 N N . TYR B 1 125 ? 10.344 -17.719 -16.594 1 98.44 125 TYR B N 1
ATOM 2596 C CA . TYR B 1 125 ? 10.562 -16.734 -17.641 1 98.44 125 TYR B CA 1
ATOM 2597 C C . TYR B 1 125 ? 12.023 -16.703 -18.062 1 98.44 125 TYR B C 1
ATOM 2599 O O . TYR B 1 125 ? 12.328 -16.797 -19.25 1 98.44 125 TYR B O 1
ATOM 2607 N N . LYS B 1 126 ? 12.914 -16.688 -17.109 1 98.5 126 LYS B N 1
ATOM 2608 C CA . LYS B 1 126 ? 14.344 -16.641 -17.391 1 98.5 126 LYS B CA 1
ATOM 2609 C C . LYS B 1 126 ? 14.82 -17.938 -18.031 1 98.5 126 LYS B C 1
ATOM 2611 O O . LYS B 1 126 ? 15.672 -17.922 -18.922 1 98.5 126 LYS B O 1
ATOM 2616 N N . LEU B 1 127 ? 14.328 -19.031 -17.5 1 98.56 127 LEU B N 1
ATOM 2617 C CA . LEU B 1 127 ? 14.68 -20.344 -18.062 1 98.56 127 LEU B CA 1
ATOM 2618 C C . LEU B 1 127 ? 14.266 -20.438 -19.531 1 98.56 127 LEU B C 1
ATOM 2620 O O . LEU B 1 127 ? 15.031 -20.922 -20.359 1 98.56 127 LEU B O 1
ATOM 2624 N N . MET B 1 128 ? 13.062 -19.938 -19.859 1 98.56 128 MET B N 1
ATOM 2625 C CA . MET B 1 128 ? 12.562 -20 -21.219 1 98.56 128 MET B CA 1
ATOM 2626 C C . MET B 1 128 ? 13.383 -19.078 -22.141 1 98.56 128 MET B C 1
ATOM 2628 O O . MET B 1 128 ? 13.625 -19.422 -23.297 1 98.56 128 MET B O 1
ATOM 2632 N N . LEU B 1 129 ? 13.742 -17.938 -21.609 1 97.25 129 LEU B N 1
ATOM 2633 C CA . LEU B 1 129 ? 14.617 -17.047 -22.375 1 97.25 129 LEU B CA 1
ATOM 2634 C C . LEU B 1 129 ? 15.938 -17.734 -22.688 1 97.25 129 LEU B C 1
ATOM 2636 O O . LEU B 1 129 ? 16.469 -17.594 -23.797 1 97.25 129 LEU B O 1
ATOM 2640 N N . ALA B 1 130 ? 16.422 -18.438 -21.719 1 97.62 130 ALA B N 1
ATOM 2641 C CA . ALA B 1 130 ? 17.688 -19.156 -21.906 1 97.62 130 ALA B CA 1
ATOM 2642 C C . ALA B 1 130 ? 17.531 -20.234 -22.969 1 97.62 130 ALA B C 1
ATOM 2644 O O . ALA B 1 130 ? 18.516 -20.594 -23.641 1 97.62 130 ALA B O 1
ATOM 2645 N N . LEU B 1 131 ? 16.375 -20.75 -23.141 1 97.94 131 LEU B N 1
ATOM 2646 C CA . LEU B 1 131 ? 16.078 -21.75 -24.172 1 97.94 131 LEU B CA 1
ATOM 2647 C C . LEU B 1 131 ? 15.766 -21.078 -25.5 1 97.94 131 LEU B C 1
ATOM 2649 O O . LEU B 1 131 ? 15.258 -21.719 -26.422 1 97.94 131 LEU B O 1
ATOM 2653 N N . LYS B 1 132 ? 15.906 -19.734 -25.562 1 97.19 132 LYS B N 1
ATOM 2654 C CA . LYS B 1 132 ? 15.852 -18.906 -26.781 1 97.19 132 LYS B CA 1
ATOM 2655 C C . LYS B 1 132 ? 14.414 -18.719 -27.25 1 97.19 132 LYS B C 1
ATOM 2657 O O . LYS B 1 132 ? 14.156 -18.562 -28.438 1 97.19 132 LYS B O 1
ATOM 2662 N N . LEU B 1 133 ? 13.523 -18.812 -26.344 1 97.75 133 LEU B N 1
ATOM 2663 C CA . LEU B 1 133 ? 12.148 -18.438 -26.672 1 97.75 133 LEU B CA 1
ATOM 2664 C C . LEU B 1 133 ? 11.977 -16.922 -26.609 1 97.75 133 LEU B C 1
ATOM 2666 O O . LEU B 1 133 ? 12.773 -16.234 -25.984 1 97.75 133 LEU B O 1
ATOM 2670 N N . SER B 1 134 ? 11 -16.453 -27.328 1 97.06 134 SER B N 1
ATOM 2671 C CA . SER B 1 134 ? 10.758 -15.016 -27.328 1 97.06 134 SER B CA 1
ATOM 2672 C C . SER B 1 134 ? 10.32 -14.523 -25.953 1 97.06 134 SER B C 1
ATOM 2674 O O . SER B 1 134 ? 9.836 -15.305 -25.141 1 97.06 134 SER B O 1
ATOM 2676 N N . LYS B 1 135 ? 10.461 -13.281 -25.688 1 96.25 135 LYS B N 1
ATOM 2677 C CA . LYS B 1 135 ? 10.07 -12.664 -24.422 1 96.25 135 LYS B CA 1
ATOM 2678 C C . LYS B 1 135 ? 8.586 -12.852 -24.156 1 96.25 135 LYS B C 1
ATOM 2680 O O . LYS B 1 135 ? 8.18 -13.102 -23.031 1 96.25 135 LYS B O 1
ATOM 2685 N N . VAL B 1 136 ? 7.812 -12.703 -25.219 1 96.81 136 VAL B N 1
ATOM 2686 C CA . VAL B 1 136 ? 6.359 -12.805 -25.109 1 96.81 136 VAL B CA 1
ATOM 2687 C C . VAL B 1 136 ? 5.977 -14.219 -24.688 1 96.81 136 VAL B C 1
ATOM 2689 O O . VAL B 1 136 ? 5.223 -14.406 -23.719 1 96.81 136 VAL B O 1
ATOM 2692 N N . ILE B 1 137 ? 6.504 -15.227 -25.328 1 98.19 137 ILE B N 1
ATOM 2693 C CA . ILE B 1 137 ? 6.191 -16.625 -25.031 1 98.19 137 ILE B CA 1
ATOM 2694 C C . ILE B 1 137 ? 6.75 -16.984 -23.656 1 98.19 137 ILE B C 1
ATOM 2696 O O . ILE B 1 137 ? 6.082 -17.656 -22.859 1 98.19 137 ILE B O 1
ATOM 2700 N N . SER B 1 138 ? 7.996 -16.547 -23.375 1 98.56 138 SER B N 1
ATOM 2701 C CA . SER B 1 138 ? 8.625 -16.812 -22.078 1 98.56 138 SER B CA 1
ATOM 2702 C C . SER B 1 138 ? 7.801 -16.234 -20.938 1 98.56 138 SER B C 1
ATOM 2704 O O . SER B 1 138 ? 7.621 -16.875 -19.906 1 98.56 138 SER B O 1
ATOM 2706 N N . SER B 1 139 ? 7.324 -14.992 -21.141 1 98.25 139 SER B N 1
ATOM 2707 C CA . SER B 1 139 ? 6.531 -14.344 -20.094 1 98.25 139 SER B CA 1
ATOM 2708 C C . SER B 1 139 ? 5.191 -15.047 -19.906 1 98.25 139 SER B C 1
ATOM 2710 O O . SER B 1 139 ? 4.715 -15.195 -18.781 1 98.25 139 SER B O 1
ATOM 2712 N N . ALA B 1 140 ? 4.582 -15.492 -21 1 98.44 140 ALA B N 1
ATOM 2713 C CA . ALA B 1 140 ? 3.314 -16.219 -20.938 1 98.44 140 ALA B CA 1
ATOM 2714 C C . ALA B 1 140 ? 3.469 -17.516 -20.156 1 98.44 140 ALA B C 1
ATOM 2716 O O . ALA B 1 140 ? 2.662 -17.828 -19.281 1 98.44 140 ALA B O 1
ATOM 2717 N N . ILE B 1 141 ? 4.512 -18.219 -20.453 1 98.81 141 ILE B N 1
ATOM 2718 C CA . ILE B 1 141 ? 4.754 -19.5 -19.797 1 98.81 141 ILE B CA 1
ATOM 2719 C C . ILE B 1 141 ? 5.074 -19.266 -18.312 1 98.81 141 ILE B C 1
ATOM 2721 O O . ILE B 1 141 ? 4.586 -19.984 -17.438 1 98.81 141 ILE B O 1
ATOM 2725 N N . GLY B 1 142 ? 5.902 -18.266 -18.078 1 98.81 142 GLY B N 1
ATOM 2726 C CA . GLY B 1 142 ? 6.199 -17.906 -16.703 1 98.81 142 GLY B CA 1
ATOM 2727 C C . GLY B 1 142 ? 4.961 -17.562 -15.906 1 98.81 142 GLY B C 1
ATOM 2728 O O . GLY B 1 142 ? 4.812 -18 -14.766 1 98.81 142 GLY B O 1
ATOM 2729 N N . GLY B 1 143 ? 4.117 -16.719 -16.531 1 98.56 143 GLY B N 1
ATOM 2730 C CA . GLY B 1 143 ? 2.871 -16.359 -15.867 1 98.56 143 GLY B CA 1
ATOM 2731 C C . GLY B 1 143 ? 1.999 -17.562 -15.547 1 98.56 143 GLY B C 1
ATOM 2732 O O . GLY B 1 143 ? 1.443 -17.656 -14.453 1 98.56 143 GLY B O 1
ATOM 2733 N N . TYR B 1 144 ? 1.885 -18.484 -16.5 1 98.44 144 TYR B N 1
ATOM 2734 C CA . TYR B 1 144 ? 1.097 -19.703 -16.328 1 98.44 144 TYR B CA 1
ATOM 2735 C C . TYR B 1 144 ? 1.628 -20.531 -15.164 1 98.44 144 TYR B C 1
ATOM 2737 O O . TYR B 1 144 ? 0.865 -20.953 -14.289 1 98.44 144 TYR B O 1
ATOM 2745 N N . VAL B 1 145 ? 2.914 -20.734 -15.156 1 98.81 145 VAL B N 1
ATOM 2746 C CA . VAL B 1 145 ? 3.514 -21.609 -14.156 1 98.81 145 VAL B CA 1
ATOM 2747 C C . VAL B 1 145 ? 3.479 -20.938 -12.789 1 98.81 145 VAL B C 1
ATOM 2749 O O . VAL B 1 145 ? 3.234 -21.594 -11.773 1 98.81 145 VAL B O 1
ATOM 2752 N N . GLY B 1 146 ? 3.758 -19.625 -12.789 1 98.75 146 GLY B N 1
ATOM 2753 C CA . GLY B 1 146 ? 3.777 -18.875 -11.539 1 98.75 146 GLY B CA 1
ATOM 2754 C C . GLY B 1 146 ? 2.457 -18.938 -10.797 1 98.75 146 GLY B C 1
ATOM 2755 O O . GLY B 1 146 ? 2.422 -19.25 -9.602 1 98.75 146 GLY B O 1
ATOM 2756 N N . ILE B 1 147 ? 1.372 -18.641 -11.469 1 98.12 147 ILE B N 1
ATOM 2757 C CA . ILE B 1 147 ? 0.071 -18.609 -10.812 1 98.12 147 ILE B CA 1
ATOM 2758 C C . ILE B 1 147 ? -0.315 -20.016 -10.359 1 98.12 147 ILE B C 1
ATOM 2760 O O . ILE B 1 147 ? -0.946 -20.188 -9.312 1 98.12 147 ILE B O 1
ATOM 2764 N N . ASN B 1 148 ? 0.012 -21.016 -11.117 1 98.06 148 ASN B N 1
ATOM 2765 C CA . ASN B 1 148 ? -0.33 -22.391 -10.758 1 98.06 148 ASN B CA 1
ATOM 2766 C C . ASN B 1 148 ? 0.485 -22.875 -9.562 1 98.06 148 ASN B C 1
ATOM 2768 O O . ASN B 1 148 ? -0.006 -23.656 -8.742 1 98.06 148 ASN B O 1
ATOM 2772 N N . ALA B 1 149 ? 1.729 -22.438 -9.5 1 98.62 149 ALA B N 1
ATOM 2773 C CA . ALA B 1 149 ? 2.523 -22.75 -8.312 1 98.62 149 ALA B CA 1
ATOM 2774 C C . ALA B 1 149 ? 1.891 -22.172 -7.055 1 98.62 149 ALA B C 1
ATOM 2776 O O . ALA B 1 149 ? 1.827 -22.844 -6.02 1 98.62 149 ALA B O 1
ATOM 2777 N N . ALA B 1 150 ? 1.462 -20.953 -7.133 1 97.94 150 ALA B N 1
ATOM 2778 C CA . ALA B 1 150 ? 0.791 -20.312 -6.004 1 97.94 150 ALA B CA 1
ATOM 2779 C C . ALA B 1 150 ? -0.512 -21.031 -5.66 1 97.94 150 ALA B C 1
ATOM 2781 O O . ALA B 1 150 ? -0.845 -21.188 -4.484 1 97.94 150 ALA B O 1
ATOM 2782 N N . ALA B 1 151 ? -1.234 -21.406 -6.707 1 96.38 151 ALA B N 1
ATOM 2783 C CA . ALA B 1 151 ? -2.486 -22.125 -6.504 1 96.38 151 ALA B CA 1
ATOM 2784 C C . ALA B 1 151 ? -2.246 -23.453 -5.785 1 96.38 151 ALA B C 1
ATOM 2786 O O . ALA B 1 151 ? -3.02 -23.828 -4.906 1 96.38 151 ALA B O 1
ATOM 2787 N N . LEU B 1 152 ? -1.244 -24.109 -6.207 1 97.88 152 LEU B N 1
ATOM 2788 C CA . LEU B 1 152 ? -0.909 -25.375 -5.566 1 97.88 152 LEU B CA 1
ATOM 2789 C C . LEU B 1 152 ? -0.584 -25.172 -4.09 1 97.88 152 LEU B C 1
ATOM 2791 O O . LEU B 1 152 ? -1.049 -25.922 -3.234 1 97.88 152 LEU B O 1
ATOM 2795 N N . ALA B 1 153 ? 0.234 -24.203 -3.801 1 98 153 ALA B N 1
ATOM 2796 C CA . ALA B 1 153 ? 0.571 -23.891 -2.412 1 98 153 ALA B CA 1
ATOM 2797 C C . ALA B 1 153 ? -0.683 -23.578 -1.6 1 98 153 ALA B C 1
ATOM 2799 O O . ALA B 1 153 ? -0.834 -24.062 -0.472 1 98 153 ALA B O 1
ATOM 2800 N N . THR B 1 154 ? -1.586 -22.766 -2.17 1 96.69 154 THR B N 1
ATOM 2801 C CA . THR B 1 154 ? -2.846 -22.438 -1.517 1 96.69 154 THR B CA 1
ATOM 2802 C C . THR B 1 154 ? -3.666 -23.688 -1.24 1 96.69 154 THR B C 1
ATOM 2804 O O . THR B 1 154 ? -4.199 -23.859 -0.141 1 96.69 154 THR B O 1
ATOM 2807 N N . ALA B 1 155 ? -3.734 -24.578 -2.232 1 96.44 155 ALA B N 1
ATOM 2808 C CA . ALA B 1 155 ? -4.5 -25.812 -2.104 1 96.44 155 ALA B CA 1
ATOM 2809 C C . ALA B 1 155 ? -3.939 -26.703 -0.988 1 96.44 155 ALA B C 1
ATOM 2811 O O . ALA B 1 155 ? -4.699 -27.328 -0.243 1 96.44 155 ALA B O 1
ATOM 2812 N N . ILE B 1 156 ? -2.672 -26.75 -0.909 1 98.12 156 ILE B N 1
ATOM 2813 C CA . ILE B 1 156 ? -2.02 -27.547 0.121 1 98.12 156 ILE B CA 1
ATOM 2814 C C . ILE B 1 156 ? -2.324 -26.969 1.499 1 98.12 156 ILE B C 1
ATOM 2816 O O . ILE B 1 156 ? -2.652 -27.703 2.434 1 98.12 156 ILE B O 1
ATOM 2820 N N . GLU B 1 157 ? -2.205 -25.656 1.66 1 97.88 157 GLU B N 1
ATOM 2821 C CA . GLU B 1 157 ? -2.502 -25 2.928 1 97.88 157 GLU B CA 1
ATOM 2822 C C . GLU B 1 157 ? -3.941 -25.266 3.361 1 97.88 157 GLU B C 1
ATOM 2824 O O . GLU B 1 157 ? -4.195 -25.562 4.527 1 97.88 157 GLU B O 1
ATOM 2829 N N . LEU B 1 158 ? -4.84 -25.188 2.43 1 96.62 158 LEU B N 1
ATOM 2830 C CA . LEU B 1 158 ? -6.246 -25.438 2.725 1 96.62 158 LEU B CA 1
ATOM 2831 C C . LEU B 1 158 ? -6.48 -26.906 3.039 1 96.62 158 LEU B C 1
ATOM 2833 O O . LEU B 1 158 ? -7.137 -27.234 4.027 1 96.62 158 LEU B O 1
ATOM 2837 N N . GLY B 1 159 ? -5.969 -27.766 2.264 1 97.06 159 GLY B N 1
ATOM 2838 C CA . GLY B 1 159 ? -6.203 -29.203 2.381 1 97.06 159 GLY B CA 1
ATOM 2839 C C . GLY B 1 159 ? -5.633 -29.797 3.654 1 97.06 159 GLY B C 1
ATOM 2840 O O . GLY B 1 159 ? -6.059 -30.859 4.09 1 97.06 159 GLY B O 1
ATOM 2841 N N . LEU B 1 160 ? -4.695 -29.109 4.246 1 98 160 LEU B N 1
ATOM 2842 C CA . LEU B 1 160 ? -4.062 -29.594 5.465 1 98 160 LEU B CA 1
ATOM 2843 C C . LEU B 1 160 ? -4.914 -29.266 6.688 1 98 160 LEU B C 1
ATOM 2845 O O . LEU B 1 160 ? -4.707 -29.828 7.766 1 98 160 LEU B O 1
ATOM 2849 N N . GLN B 1 161 ? -5.871 -28.359 6.555 1 97.62 161 GLN B N 1
ATOM 2850 C CA . GLN B 1 161 ? -6.594 -27.828 7.711 1 97.62 161 GLN B CA 1
ATOM 2851 C C . GLN B 1 161 ? -7.383 -28.922 8.414 1 97.62 161 GLN B C 1
ATOM 2853 O O . GLN B 1 161 ? -7.312 -29.062 9.633 1 97.62 161 GLN B O 1
ATOM 2858 N N . PRO B 1 162 ? -8.117 -29.859 7.668 1 96.56 162 PRO B N 1
ATOM 2859 C CA . PRO B 1 162 ? -8.859 -30.891 8.383 1 96.56 162 PRO B CA 1
ATOM 2860 C C . PRO B 1 162 ? -7.949 -31.953 9.016 1 96.56 162 PRO B C 1
ATOM 2862 O O . PRO B 1 162 ? -8.328 -32.594 10 1 96.56 162 PRO B O 1
ATOM 2865 N N . LEU B 1 163 ? -6.805 -32.094 8.461 1 95.69 163 LEU B N 1
ATOM 2866 C CA . LEU B 1 163 ? -5.836 -33.062 9 1 95.69 163 LEU B CA 1
ATOM 2867 C C . LEU B 1 163 ? -5.234 -32.531 10.305 1 95.69 163 LEU B C 1
ATOM 2869 O O . LEU B 1 163 ? -5.031 -33.312 11.242 1 95.69 163 LEU B O 1
ATOM 2873 N N . LEU B 1 164 ? -5 -31.25 10.406 1 96.38 164 LEU B N 1
ATOM 2874 C CA . LEU B 1 164 ? -4.246 -30.672 11.508 1 96.38 164 LEU B CA 1
ATOM 2875 C C . LEU B 1 164 ? -5.184 -30.125 12.586 1 96.38 164 LEU B C 1
ATOM 2877 O O . LEU B 1 164 ? -4.816 -30.078 13.766 1 96.38 164 LEU B O 1
ATOM 2881 N N . PHE B 1 165 ? -6.367 -29.688 12.203 1 96.38 165 PHE B N 1
ATOM 2882 C CA . PHE B 1 165 ? -7.25 -29 13.133 1 96.38 165 PHE B CA 1
ATOM 2883 C C . PHE B 1 165 ? -8.672 -29.547 13.047 1 96.38 165 PHE B C 1
ATOM 2885 O O . PHE B 1 165 ? -9.43 -29.172 12.148 1 96.38 165 PHE B O 1
ATOM 2892 N N . HIS B 1 166 ? -9.023 -30.391 13.969 1 92.94 166 HIS B N 1
ATOM 2893 C CA . HIS B 1 166 ? -10.328 -31.031 14.055 1 92.94 166 HIS B CA 1
ATOM 2894 C C . HIS B 1 166 ? -10.711 -31.297 15.508 1 92.94 166 HIS B C 1
ATOM 2896 O O . HIS B 1 166 ? -9.852 -31.312 16.391 1 92.94 166 HIS B O 1
ATOM 2902 N N . THR B 1 167 ? -11.977 -31.438 15.648 1 93.31 167 THR B N 1
ATOM 2903 C CA . THR B 1 167 ? -12.445 -31.812 16.984 1 93.31 167 THR B CA 1
ATOM 2904 C C . THR B 1 167 ? -12.062 -33.25 17.297 1 93.31 167 THR B C 1
ATOM 2906 O O . THR B 1 167 ? -11.516 -33.969 16.438 1 93.31 167 THR B O 1
ATOM 2909 N N . ALA B 1 168 ? -12.398 -33.531 18.578 1 93.75 168 ALA B N 1
ATOM 2910 C CA . ALA B 1 168 ? -12.109 -34.906 19.016 1 93.75 168 ALA B CA 1
ATOM 2911 C C . ALA B 1 168 ? -12.852 -35.938 18.172 1 93.75 168 ALA B C 1
ATOM 2913 O O . ALA B 1 168 ? -12.359 -37.031 17.938 1 93.75 168 ALA B O 1
ATOM 2914 N N . ASN B 1 169 ? -14.031 -35.531 17.531 1 93.88 169 ASN B N 1
ATOM 2915 C CA . ASN B 1 169 ? -14.852 -36.438 16.734 1 93.88 169 ASN B CA 1
ATOM 2916 C C . ASN B 1 169 ? -14.477 -36.375 15.258 1 93.88 169 ASN B C 1
ATOM 2918 O O . ASN B 1 169 ? -15.148 -36.969 14.422 1 93.88 169 ASN B O 1
ATOM 2922 N N . GLY B 1 170 ? -13.414 -35.562 14.945 1 91.88 170 GLY B N 1
ATOM 2923 C CA . GLY B 1 170 ? -12.898 -35.531 13.578 1 91.88 170 GLY B CA 1
ATOM 2924 C C . GLY B 1 170 ? -13.492 -34.438 12.742 1 91.88 170 GLY B C 1
ATOM 2925 O O . GLY B 1 170 ? -13.156 -34.281 11.562 1 91.88 170 GLY B O 1
ATOM 2926 N N . THR B 1 171 ? -14.383 -33.656 13.367 1 93.5 171 THR B N 1
ATOM 2927 C CA . THR B 1 171 ? -15.023 -32.562 12.633 1 93.5 171 THR B CA 1
ATOM 2928 C C . THR B 1 171 ? -14.031 -31.453 12.359 1 93.5 171 THR B C 1
ATOM 2930 O O . THR B 1 171 ? -13.398 -30.922 13.281 1 93.5 171 THR B O 1
ATOM 2933 N N . PRO B 1 172 ? -13.859 -31.141 11.07 1 94.5 172 PRO B N 1
ATOM 2934 C CA . PRO B 1 172 ? -12.938 -30.047 10.758 1 94.5 172 PRO B CA 1
ATOM 2935 C C . PRO B 1 172 ? -13.359 -28.734 11.391 1 94.5 172 PRO B C 1
ATOM 2937 O O . PRO B 1 172 ? -14.547 -28.406 11.438 1 94.5 172 PRO B O 1
ATOM 2940 N N . LEU B 1 173 ? -12.414 -27.953 11.82 1 96 173 LEU B N 1
ATOM 2941 C CA . LEU B 1 173 ? -12.695 -26.688 12.508 1 96 173 LEU B CA 1
ATOM 2942 C C . LEU B 1 173 ? -12.648 -25.516 11.523 1 96 173 LEU B C 1
ATOM 2944 O O . LEU B 1 173 ? -13.305 -24.5 11.75 1 96 173 LEU B O 1
ATOM 2948 N N . TYR B 1 174 ? -11.93 -25.672 10.445 1 95.94 174 TYR B N 1
ATOM 2949 C CA . TYR B 1 174 ? -11.734 -24.625 9.453 1 95.94 174 TYR B CA 1
ATOM 2950 C C . TYR B 1 174 ? -12.094 -25.109 8.055 1 95.94 174 TYR B C 1
ATOM 2952 O O . TYR B 1 174 ? -13.203 -25.578 7.82 1 95.94 174 TYR B O 1
ATOM 2960 N N . PHE B 1 175 ? -11.227 -25.016 7.086 1 94.62 175 PHE B N 1
ATOM 2961 C CA . PHE B 1 175 ? -11.531 -25.547 5.762 1 94.62 175 PHE B CA 1
ATOM 2962 C C . PHE B 1 175 ? -11.805 -27.047 5.82 1 94.62 175 PHE B C 1
ATOM 2964 O O . PHE B 1 175 ? -10.977 -27.797 6.328 1 94.62 175 PHE B O 1
ATOM 2971 N N . PRO B 1 176 ? -12.875 -27.484 5.309 1 95.31 176 PRO B N 1
ATOM 2972 C CA . PRO B 1 176 ? -13.336 -28.828 5.66 1 95.31 176 PRO B CA 1
ATOM 2973 C C . PRO B 1 176 ? -12.867 -29.891 4.664 1 95.31 176 PRO B C 1
ATOM 2975 O O . PRO B 1 176 ? -13.07 -31.094 4.891 1 95.31 176 PRO B O 1
ATOM 2978 N N . TYR B 1 177 ? -12.305 -29.562 3.574 1 95.19 177 TYR B N 1
ATOM 2979 C CA . TYR B 1 177 ? -11.953 -30.531 2.541 1 95.19 177 TYR B CA 1
ATOM 2980 C C . TYR B 1 177 ? -10.469 -30.844 2.578 1 95.19 177 TYR B C 1
ATOM 2982 O O . TYR B 1 177 ? -9.633 -29.938 2.645 1 95.19 177 TYR B O 1
ATOM 2990 N N . GLY B 1 178 ? -10.148 -32.094 2.508 1 96.19 178 GLY B N 1
ATOM 2991 C CA . GLY B 1 178 ? -8.773 -32.531 2.58 1 96.19 178 GLY B CA 1
ATOM 2992 C C . GLY B 1 178 ? -8 -32.312 1.296 1 96.19 178 GLY B C 1
ATOM 2993 O O . GLY B 1 178 ? -8.523 -31.734 0.343 1 96.19 178 GLY B O 1
ATOM 2994 N N . LEU B 1 179 ? -6.738 -32.781 1.272 1 97.81 179 LEU B N 1
ATOM 2995 C CA . LEU B 1 179 ? -5.816 -32.594 0.156 1 97.81 179 LEU B CA 1
ATOM 2996 C C . LEU B 1 179 ? -6.379 -33.219 -1.117 1 97.81 179 LEU B C 1
ATOM 2998 O O . LEU B 1 179 ? -6.207 -32.688 -2.209 1 97.81 179 LEU B O 1
ATOM 3002 N N . ASN B 1 180 ? -7.043 -34.375 -1.016 1 97.44 180 ASN B N 1
ATOM 3003 C CA . ASN B 1 180 ? -7.555 -35.125 -2.154 1 97.44 180 ASN B CA 1
ATOM 3004 C C . ASN B 1 180 ? -8.656 -34.344 -2.885 1 97.44 180 ASN B C 1
ATOM 3006 O O . ASN B 1 180 ? -8.938 -34.625 -4.055 1 97.44 180 ASN B O 1
ATOM 3010 N N . VAL B 1 181 ? -9.266 -33.438 -2.244 1 95.75 181 VAL B N 1
ATOM 3011 C CA . VAL B 1 181 ? -10.328 -32.625 -2.846 1 95.75 181 VAL B CA 1
ATOM 3012 C C . VAL B 1 181 ? -9.805 -31.234 -3.18 1 95.75 181 VAL B C 1
ATOM 3014 O O . VAL B 1 181 ? -10.008 -30.734 -4.289 1 95.75 181 VAL B O 1
ATOM 3017 N N . ALA B 1 182 ? -9.078 -30.609 -2.238 1 94.62 182 ALA B N 1
ATOM 3018 C CA . ALA B 1 182 ? -8.633 -29.219 -2.359 1 94.62 182 ALA B CA 1
ATOM 3019 C C . ALA B 1 182 ? -7.676 -29.047 -3.537 1 94.62 182 ALA B C 1
ATOM 3021 O O . ALA B 1 182 ? -7.793 -28.094 -4.309 1 94.62 182 ALA B O 1
ATOM 3022 N N . ILE B 1 183 ? -6.758 -29.969 -3.711 1 96.69 183 ILE B N 1
ATOM 3023 C CA . ILE B 1 183 ? -5.723 -29.828 -4.727 1 96.69 183 ILE B CA 1
ATOM 3024 C C . ILE B 1 183 ? -6.344 -29.953 -6.117 1 96.69 183 ILE B C 1
ATOM 3026 O O . ILE B 1 183 ? -6.227 -29.047 -6.945 1 96.69 183 ILE B O 1
ATOM 3030 N N . PRO B 1 184 ? -7.066 -31.062 -6.398 1 95.88 184 PRO B N 1
ATOM 3031 C CA . PRO B 1 184 ? -7.637 -31.141 -7.742 1 95.88 184 PRO B CA 1
ATOM 3032 C C . PRO B 1 184 ? -8.609 -30 -8.047 1 95.88 184 PRO B C 1
ATOM 3034 O O . PRO B 1 184 ? -8.641 -29.5 -9.172 1 95.88 184 PRO B O 1
ATOM 3037 N N . ALA B 1 185 ? -9.414 -29.594 -7.102 1 91.56 185 ALA B N 1
ATOM 3038 C CA . ALA B 1 185 ? -10.375 -28.531 -7.328 1 91.56 185 ALA B CA 1
ATOM 3039 C C . ALA B 1 185 ? -9.672 -27.219 -7.672 1 91.56 185 ALA B C 1
ATOM 3041 O O . ALA B 1 185 ? -10.023 -26.562 -8.656 1 91.56 185 ALA B O 1
ATOM 3042 N N . MET B 1 186 ? -8.641 -26.859 -6.875 1 92.81 186 MET B N 1
ATOM 3043 C CA . MET B 1 186 ? -7.914 -25.609 -7.066 1 92.81 186 MET B CA 1
ATOM 3044 C C . MET B 1 186 ? -7.094 -25.656 -8.352 1 92.81 186 MET B C 1
ATOM 3046 O O . MET B 1 186 ? -7.078 -24.688 -9.117 1 92.81 186 MET B O 1
ATOM 3050 N N . MET B 1 187 ? -6.512 -26.797 -8.578 1 94.94 187 MET B N 1
ATOM 3051 C CA . MET B 1 187 ? -5.617 -26.891 -9.727 1 94.94 187 MET B CA 1
ATOM 3052 C C . MET B 1 187 ? -6.406 -26.969 -11.023 1 94.94 187 MET B C 1
ATOM 3054 O O . MET B 1 187 ? -5.961 -26.453 -12.055 1 94.94 187 MET B O 1
ATOM 3058 N N . PHE B 1 188 ? -7.512 -27.609 -10.961 1 92.25 188 PHE B N 1
ATOM 3059 C CA . PHE B 1 188 ? -8.328 -27.672 -12.164 1 92.25 188 PHE B CA 1
ATOM 3060 C C . PHE B 1 188 ? -8.68 -26.266 -12.656 1 92.25 188 PHE B C 1
ATOM 3062 O O . PHE B 1 188 ? -8.484 -25.953 -13.828 1 92.25 188 PHE B O 1
ATOM 3069 N N . ALA B 1 189 ? -9.18 -25.422 -11.773 1 90.31 189 ALA B N 1
ATOM 3070 C CA . ALA B 1 189 ? -9.57 -24.047 -12.125 1 90.31 189 ALA B CA 1
ATOM 3071 C C . ALA B 1 189 ? -8.375 -23.25 -12.609 1 90.31 189 ALA B C 1
ATOM 3073 O O . ALA B 1 189 ? -8.492 -22.438 -13.531 1 90.31 189 ALA B O 1
ATOM 3074 N N . HIS B 1 190 ? -7.156 -23.5 -12.055 1 94.56 190 HIS B N 1
ATOM 3075 C CA . HIS B 1 190 ? -6 -22.672 -12.367 1 94.56 190 HIS B CA 1
ATOM 3076 C C . HIS B 1 190 ? -5.246 -23.203 -13.578 1 94.56 190 HIS B C 1
ATOM 3078 O O . HIS B 1 190 ? -4.727 -22.438 -14.383 1 94.56 190 HIS B O 1
ATOM 3084 N N . LEU B 1 191 ? -5.254 -24.547 -13.766 1 95.38 191 LEU B N 1
ATOM 3085 C CA . LEU B 1 191 ? -4.57 -25.125 -14.914 1 95.38 191 LEU B CA 1
ATOM 3086 C C . LEU B 1 191 ? -5.352 -24.875 -16.203 1 95.38 191 LEU B C 1
ATOM 3088 O O . LEU B 1 191 ? -4.762 -24.719 -17.266 1 95.38 191 LEU B O 1
ATOM 3092 N N . THR B 1 192 ? -6.664 -24.672 -16.062 1 92.25 192 THR B N 1
ATOM 3093 C CA . THR B 1 192 ? -7.477 -24.641 -17.266 1 92.25 192 THR B CA 1
ATOM 3094 C C . THR B 1 192 ? -7.914 -23.219 -17.594 1 92.25 192 THR B C 1
ATOM 3096 O O . THR B 1 192 ? -8.055 -22.859 -18.766 1 92.25 192 THR B O 1
ATOM 3099 N N . VAL B 1 193 ? -8.219 -22.438 -16.562 1 91.56 193 VAL B N 1
ATOM 3100 C CA . VAL B 1 193 ? -8.812 -21.125 -16.859 1 91.56 193 VAL B CA 1
ATOM 3101 C C . VAL B 1 193 ? -7.891 -20.016 -16.375 1 91.56 193 VAL B C 1
ATOM 3103 O O . VAL B 1 193 ? -7.301 -19.297 -17.188 1 91.56 193 VAL B O 1
ATOM 3106 N N . ALA B 1 194 ? -7.652 -19.953 -15.094 1 92.81 194 ALA B N 1
ATOM 3107 C CA . ALA B 1 194 ? -6.91 -18.828 -14.523 1 92.81 194 ALA B CA 1
ATOM 3108 C C . ALA B 1 194 ? -5.488 -18.781 -15.078 1 92.81 194 ALA B C 1
ATOM 3110 O O . ALA B 1 194 ? -4.973 -17.703 -15.367 1 92.81 194 ALA B O 1
ATOM 3111 N N . GLY B 1 195 ? -4.855 -19.953 -15.156 1 95.75 195 GLY B N 1
ATOM 3112 C CA . GLY B 1 195 ? -3.504 -20 -15.695 1 95.75 195 GLY B CA 1
ATOM 3113 C C . GLY B 1 195 ? -3.414 -19.531 -17.125 1 95.75 195 GLY B C 1
ATOM 3114 O O . GLY B 1 195 ? -2.48 -18.812 -17.5 1 95.75 195 GLY B O 1
ATOM 3115 N N . ILE B 1 196 ? -4.359 -19.922 -17.906 1 95 196 ILE B N 1
ATOM 3116 C CA . ILE B 1 196 ? -4.379 -19.531 -19.312 1 95 196 ILE B CA 1
ATOM 3117 C C . ILE B 1 196 ? -4.617 -18.031 -19.422 1 95 196 ILE B C 1
ATOM 3119 O O . ILE B 1 196 ? -3.945 -17.344 -20.203 1 95 196 ILE B O 1
ATOM 3123 N N . VAL B 1 197 ? -5.551 -17.531 -18.656 1 93 197 VAL B N 1
ATOM 3124 C CA . VAL B 1 197 ? -5.836 -16.094 -18.656 1 93 197 VAL B CA 1
ATOM 3125 C C . VAL B 1 197 ? -4.59 -15.32 -18.25 1 93 197 VAL B C 1
ATOM 3127 O O . VAL B 1 197 ? -4.234 -14.32 -18.875 1 93 197 VAL B O 1
ATOM 3130 N N . GLU B 1 198 ? -3.92 -15.773 -17.188 1 96.31 198 GLU B N 1
ATOM 3131 C CA . GLU B 1 198 ? -2.689 -15.148 -16.719 1 96.31 198 GLU B CA 1
ATOM 3132 C C . GLU B 1 198 ? -1.618 -15.148 -17.797 1 96.31 198 GLU B C 1
ATOM 3134 O O . GLU B 1 198 ? -0.918 -14.156 -17.984 1 96.31 198 GLU B O 1
ATOM 3139 N N . ALA B 1 199 ? -1.517 -16.266 -18.484 1 97.75 199 ALA B N 1
ATOM 3140 C CA . ALA B 1 199 ? -0.535 -16.391 -19.562 1 97.75 199 ALA B CA 1
ATOM 3141 C C . ALA B 1 199 ? -0.822 -15.391 -20.688 1 97.75 199 ALA B C 1
ATOM 3143 O O . ALA B 1 199 ? 0.087 -14.711 -21.172 1 97.75 199 ALA B O 1
ATOM 3144 N N . ILE B 1 200 ? -2.018 -15.312 -21.078 1 95.75 200 ILE B N 1
ATOM 3145 C CA . ILE B 1 200 ? -2.428 -14.453 -22.188 1 95.75 200 ILE B CA 1
ATOM 3146 C C . ILE B 1 200 ? -2.205 -12.992 -21.812 1 95.75 200 ILE B C 1
ATOM 3148 O O . ILE B 1 200 ? -1.605 -12.227 -22.578 1 95.75 200 ILE B O 1
ATOM 3152 N N . ILE B 1 201 ? -2.621 -12.625 -20.641 1 93.44 201 ILE B N 1
ATOM 3153 C CA . ILE B 1 201 ? -2.502 -11.234 -20.203 1 93.44 201 ILE B CA 1
ATOM 3154 C C . ILE B 1 201 ? -1.028 -10.859 -20.062 1 93.44 201 ILE B C 1
ATOM 3156 O O . ILE B 1 201 ? -0.601 -9.812 -20.562 1 93.44 201 ILE B O 1
ATOM 3160 N N . THR B 1 202 ? -0.287 -11.703 -19.438 1 96.19 202 THR B N 1
ATOM 3161 C CA . THR B 1 202 ? 1.132 -11.43 -19.234 1 96.19 202 THR B CA 1
ATOM 3162 C C . THR B 1 202 ? 1.858 -11.312 -20.562 1 96.19 202 THR B C 1
ATOM 3164 O O . THR B 1 202 ? 2.615 -10.367 -20.781 1 96.19 202 THR B O 1
ATOM 3167 N N . GLY B 1 203 ? 1.58 -12.273 -21.453 1 95.81 203 GLY B N 1
ATOM 3168 C CA . GLY B 1 203 ? 2.197 -12.234 -22.766 1 95.81 203 GLY B CA 1
ATOM 3169 C C . GLY B 1 203 ? 1.82 -11.008 -23.562 1 95.81 203 GLY B C 1
ATOM 3170 O O . GLY B 1 203 ? 2.678 -10.375 -24.188 1 95.81 203 GLY B O 1
ATOM 3171 N N . LEU B 1 204 ? 0.579 -10.648 -23.562 1 94.12 204 LEU B N 1
ATOM 3172 C CA . LEU B 1 204 ? 0.085 -9.508 -24.328 1 94.12 204 LEU B CA 1
ATOM 3173 C C . LEU B 1 204 ? 0.689 -8.203 -23.812 1 94.12 204 LEU B C 1
ATOM 3175 O O . LEU B 1 204 ? 1.049 -7.328 -24.594 1 94.12 204 LEU B O 1
ATOM 3179 N N . VAL B 1 205 ? 0.725 -8.07 -22.516 1 92 205 VAL B N 1
ATOM 3180 C CA . VAL B 1 205 ? 1.273 -6.844 -21.953 1 92 205 VAL B CA 1
ATOM 3181 C C . VAL B 1 205 ? 2.758 -6.734 -22.281 1 92 205 VAL B C 1
ATOM 3183 O O . VAL B 1 205 ? 3.24 -5.664 -22.656 1 92 205 VAL B O 1
ATOM 3186 N N . VAL B 1 206 ? 3.428 -7.816 -22.203 1 93 206 VAL B N 1
ATOM 3187 C CA . VAL B 1 206 ? 4.848 -7.801 -22.547 1 93 206 VAL B CA 1
ATOM 3188 C C . VAL B 1 206 ? 5.02 -7.48 -24.031 1 93 206 VAL B C 1
ATOM 3190 O O . VAL B 1 206 ? 5.926 -6.734 -24.406 1 93 206 VAL B O 1
ATOM 3193 N N . TYR B 1 207 ? 4.164 -8.047 -24.828 1 92.5 207 TYR B N 1
ATOM 3194 C CA . TYR B 1 207 ? 4.18 -7.758 -26.25 1 92.5 207 TYR B CA 1
ATOM 3195 C C . TYR B 1 207 ? 4.043 -6.262 -26.5 1 92.5 207 TYR B C 1
ATOM 3197 O O . TYR B 1 207 ? 4.828 -5.68 -27.266 1 92.5 207 TYR B O 1
ATOM 3205 N N . TYR B 1 208 ? 3.145 -5.645 -25.875 1 88.12 208 TYR B N 1
ATOM 3206 C CA . TYR B 1 208 ? 2.887 -4.223 -26.094 1 88.12 208 TYR B CA 1
ATOM 3207 C C . TYR B 1 208 ? 4.004 -3.371 -25.5 1 88.12 208 TYR B C 1
ATOM 3209 O O . TYR B 1 208 ? 4.34 -2.314 -26.031 1 88.12 208 TYR B O 1
ATOM 3217 N N . LEU B 1 209 ? 4.465 -3.832 -24.375 1 84.06 209 LEU B N 1
ATOM 3218 C CA . LEU B 1 209 ? 5.57 -3.1 -23.766 1 84.06 209 LEU B CA 1
ATOM 3219 C C . LEU B 1 209 ? 6.797 -3.117 -24.672 1 84.06 209 LEU B C 1
ATOM 3221 O O . LEU B 1 209 ? 7.535 -2.133 -24.734 1 84.06 209 LEU B O 1
ATOM 3225 N N . GLN B 1 210 ? 7.027 -4.172 -25.281 1 84.5 210 GLN B N 1
ATOM 3226 C CA . GLN B 1 210 ? 8.141 -4.281 -26.219 1 84.5 210 GLN B CA 1
ATOM 3227 C C . GLN B 1 210 ? 7.938 -3.367 -27.422 1 84.5 210 GLN B C 1
ATOM 3229 O O . GLN B 1 210 ? 8.898 -2.777 -27.938 1 84.5 210 GLN B O 1
ATOM 3234 N N . LYS B 1 211 ? 6.816 -3.248 -27.75 1 82.56 211 LYS B N 1
ATOM 3235 C CA . LYS B 1 211 ? 6.5 -2.398 -28.891 1 82.56 211 LYS B CA 1
ATOM 3236 C C . LYS B 1 211 ? 6.578 -0.921 -28.516 1 82.56 211 LYS B C 1
ATOM 3238 O O . LYS B 1 211 ? 7.039 -0.099 -29.312 1 82.56 211 LYS B O 1
ATOM 3243 N N . ALA B 1 212 ? 5.93 -0.647 -27.312 1 67.12 212 ALA B N 1
ATOM 3244 C CA . ALA B 1 212 ? 5.977 0.732 -26.828 1 67.12 212 ALA B CA 1
ATOM 3245 C C . ALA B 1 212 ? 7.41 1.151 -26.516 1 67.12 212 ALA B C 1
ATOM 3247 O O . ALA B 1 212 ? 7.762 2.324 -26.641 1 67.12 212 ALA B O 1
ATOM 3248 N N . ASP B 1 213 ? 8.086 0.458 -25.344 1 57.56 213 ASP B N 1
ATOM 3249 C CA . ASP B 1 213 ? 9.453 0.71 -24.875 1 57.56 213 ASP B CA 1
ATOM 3250 C C . ASP B 1 213 ? 10.398 0.901 -26.062 1 57.56 213 ASP B C 1
ATOM 3252 O O . ASP B 1 213 ? 11.523 1.387 -25.891 1 57.56 213 ASP B O 1
ATOM 3256 N N . GLU B 1 214 ? 10.273 0.399 -27.125 1 46.25 214 GLU B N 1
ATOM 3257 C CA . GLU B 1 214 ? 11.164 1.156 -28 1 46.25 214 GLU B CA 1
ATOM 3258 C C . GLU B 1 214 ? 11.125 2.646 -27.672 1 46.25 214 GLU B C 1
ATOM 3260 O O . GLU B 1 214 ? 12.141 3.334 -27.766 1 46.25 214 GLU B O 1
ATOM 3265 N N . GLU B 1 215 ? 10.078 3.379 -27.172 1 42.88 215 GLU B N 1
ATOM 3266 C CA . GLU B 1 215 ? 10.078 4.75 -26.672 1 42.88 215 GLU B CA 1
ATOM 3267 C C . GLU B 1 215 ? 9.781 4.793 -25.172 1 42.88 215 GLU B C 1
ATOM 3269 O O . GLU B 1 215 ? 9.93 5.84 -24.531 1 42.88 215 GLU B O 1
ATOM 3274 N N . ASN B 1 216 ? 9.156 3.801 -24.234 1 45.19 216 ASN B N 1
ATOM 3275 C CA . ASN B 1 216 ? 8.32 4.051 -23.062 1 45.19 216 ASN B CA 1
ATOM 3276 C C . ASN B 1 216 ? 9.047 3.705 -21.766 1 45.19 216 ASN B C 1
ATOM 3278 O O . ASN B 1 216 ? 9.984 2.914 -21.766 1 45.19 216 ASN B O 1
ATOM 3282 N N . ILE B 1 217 ? 8.836 4.281 -20.516 1 42.22 217 ILE B N 1
ATOM 3283 C CA . ILE B 1 217 ? 9.289 4.551 -19.156 1 42.22 217 ILE B CA 1
ATOM 3284 C C . ILE B 1 217 ? 9.375 3.242 -18.375 1 42.22 217 ILE B C 1
ATOM 3286 O O . ILE B 1 217 ? 10.273 3.07 -17.547 1 42.22 217 ILE B O 1
ATOM 3290 N N . LEU B 1 218 ? 8.555 2.318 -18.5 1 42.81 218 LEU B N 1
ATOM 3291 C CA . LEU B 1 218 ? 8.586 1.101 -17.688 1 42.81 218 LEU B CA 1
ATOM 3292 C C . LEU B 1 218 ? 9.828 0.271 -18 1 42.81 218 LEU B C 1
ATOM 3294 O O . LEU B 1 218 ? 10.375 -0.386 -17.109 1 42.81 218 LEU B O 1
ATOM 3298 N N . TYR B 1 219 ? 10.242 0.19 -19.219 1 45.06 219 TYR B N 1
ATOM 3299 C CA . TYR B 1 219 ? 11.438 -0.53 -19.641 1 45.06 219 TYR B CA 1
ATOM 3300 C C . TYR B 1 219 ? 12.688 0.057 -18.984 1 45.06 219 TYR B C 1
ATOM 3302 O O . TYR B 1 219 ? 13.602 -0.678 -18.609 1 45.06 219 TYR B O 1
ATOM 3310 N N . LYS B 1 220 ? 12.703 1.335 -18.938 1 45.84 220 LYS B N 1
ATOM 3311 C CA . LYS B 1 220 ? 13.891 1.878 -18.281 1 45.84 220 LYS B CA 1
ATOM 3312 C C . LYS B 1 220 ? 13.969 1.425 -16.828 1 45.84 220 LYS B C 1
ATOM 3314 O O . LYS B 1 220 ? 15.055 1.164 -16.312 1 45.84 220 LYS B O 1
ATOM 3319 N N . PHE B 1 221 ? 12.852 1.297 -16.344 1 42.38 221 PHE B N 1
ATOM 3320 C CA . PHE B 1 221 ? 12.781 0.917 -14.945 1 42.38 221 PHE B CA 1
ATOM 3321 C C . PHE B 1 221 ? 13.203 -0.535 -14.75 1 42.38 221 PHE B C 1
ATOM 3323 O O . PHE B 1 221 ? 13.883 -0.867 -13.781 1 42.38 221 PHE B O 1
ATOM 3330 N N . SER B 1 222 ? 12.797 -1.386 -15.648 1 42.81 222 SER B N 1
ATOM 3331 C CA . SER B 1 222 ? 13.125 -2.807 -15.578 1 42.81 222 SER B CA 1
ATOM 3332 C C . SER B 1 222 ? 14.609 -3.045 -15.805 1 42.81 222 SER B C 1
ATOM 3334 O O . SER B 1 222 ? 15.195 -3.963 -15.227 1 42.81 222 SER B O 1
ATOM 3336 N N . SER B 1 223 ? 15.164 -2.326 -16.672 1 45.56 223 SER B N 1
ATOM 3337 C CA . SER B 1 223 ? 16.578 -2.561 -16.938 1 45.56 223 SER B CA 1
ATOM 3338 C C . SER B 1 223 ? 17.422 -2.295 -15.688 1 45.56 223 SER B C 1
ATOM 3340 O O . SER B 1 223 ? 18.391 -3 -15.43 1 45.56 223 SER B O 1
ATOM 3342 N N . LYS B 1 224 ? 17.078 -1.298 -15.094 1 45.25 224 LYS B N 1
ATOM 3343 C CA . LYS B 1 224 ? 17.844 -0.945 -13.898 1 45.25 224 LYS B CA 1
ATOM 3344 C C . LYS B 1 224 ? 17.641 -1.981 -12.797 1 45.25 224 LYS B C 1
ATOM 3346 O O . LYS B 1 224 ? 18.594 -2.314 -12.078 1 45.25 224 LYS B O 1
ATOM 3351 N N . LEU B 1 225 ? 16.484 -2.48 -12.68 1 39.72 225 LEU B N 1
ATOM 3352 C CA . LEU B 1 225 ? 16.141 -3.434 -11.633 1 39.72 225 LEU B CA 1
ATOM 3353 C C . LEU B 1 225 ? 16.75 -4.797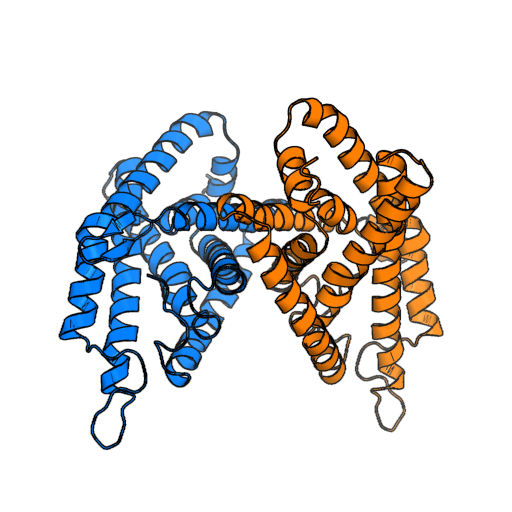 -11.906 1 39.72 225 LEU B C 1
ATOM 3355 O O . LEU B 1 225 ? 17.062 -5.547 -10.977 1 39.72 225 LEU B O 1
ATOM 3359 N N . ARG B 1 226 ? 16.875 -5.047 -13.297 1 41.97 226 ARG B N 1
ATOM 3360 C CA . ARG B 1 226 ? 17.484 -6.316 -13.68 1 41.97 226 ARG B CA 1
ATOM 3361 C C . ARG B 1 226 ? 19 -6.254 -13.57 1 41.97 226 ARG B C 1
ATOM 3363 O O . ARG B 1 226 ? 19.672 -7.277 -13.688 1 41.97 226 ARG B O 1
ATOM 3370 N N . GLY B 1 227 ? 19.516 -5.195 -13.133 1 41.72 227 GLY B N 1
ATOM 3371 C CA . GLY B 1 227 ? 20.969 -5.121 -13.102 1 41.72 227 GLY B CA 1
ATOM 3372 C C . GLY B 1 227 ? 21.594 -5.125 -14.484 1 41.72 227 GLY B C 1
ATOM 3373 O O . GLY B 1 227 ? 22.781 -5.441 -14.641 1 41.72 227 GLY B O 1
ATOM 3374 N N . ASP B 1 228 ? 20.922 -4.957 -15.555 1 36.06 228 ASP B N 1
ATOM 3375 C CA . ASP B 1 228 ? 21.5 -5.066 -16.891 1 36.06 228 ASP B CA 1
ATOM 3376 C C . ASP B 1 228 ? 22.266 -3.799 -17.25 1 36.06 228 ASP B C 1
ATOM 3378 O O . ASP B 1 228 ? 21.906 -3.105 -18.203 1 36.06 228 ASP B O 1
ATOM 3382 N N . ASN B 1 229 ? 22.625 -3.016 -16.469 1 36.28 229 ASN B N 1
ATOM 3383 C CA . ASN B 1 229 ? 23.547 -1.986 -16.953 1 36.28 229 ASN B CA 1
ATOM 3384 C C . ASN B 1 229 ? 24.625 -2.576 -17.859 1 36.28 229 ASN B C 1
ATOM 3386 O O . ASN B 1 229 ? 25.578 -3.188 -17.375 1 36.28 229 ASN B O 1
ATOM 3390 N N . ARG B 1 230 ? 24.438 -3.234 -19.109 1 28.11 230 ARG B N 1
ATOM 3391 C CA . ARG B 1 230 ? 25.547 -3.404 -20.031 1 28.11 230 ARG B CA 1
ATOM 3392 C C . ARG B 1 230 ? 25.781 -2.135 -20.844 1 28.11 230 ARG B C 1
ATOM 3394 O O . ARG B 1 230 ? 24.828 -1.464 -21.25 1 28.11 230 ARG B O 1
#

Solvent-accessible surface area (backbone atoms only — not comparable to full-atom values): 21278 Å² total; per-residue (Å²): 123,61,48,43,65,66,34,56,47,73,67,54,23,51,54,30,30,59,61,30,48,61,54,51,53,50,21,28,51,53,37,49,72,61,46,53,83,84,52,52,34,49,36,26,42,45,11,18,50,28,41,53,42,43,66,47,65,40,80,35,93,89,82,44,68,30,41,32,53,55,32,22,50,35,11,65,42,48,25,39,47,43,23,22,53,12,40,36,52,27,47,49,51,32,18,65,46,66,55,58,17,10,70,70,27,40,28,42,38,29,38,25,52,19,40,43,8,10,46,49,3,35,50,44,21,50,52,31,40,72,71,69,42,51,69,36,60,14,36,15,51,6,18,24,51,5,51,36,52,16,38,49,52,46,17,49,59,36,10,43,25,31,76,75,37,46,45,98,88,59,48,45,74,37,25,70,45,38,48,87,50,29,35,59,56,44,41,50,50,25,70,66,45,24,16,48,52,23,13,51,52,33,16,50,52,46,46,48,44,59,65,44,36,76,79,43,71,65,51,61,50,18,38,57,50,66,62,57,82,123,122,61,46,42,63,65,35,54,48,72,67,55,22,49,54,29,32,60,61,31,48,61,53,53,53,50,20,29,52,53,37,50,73,62,46,53,81,84,52,52,34,49,37,27,42,46,12,17,50,30,41,54,43,43,66,48,64,40,80,34,94,91,82,44,68,30,41,32,54,54,32,20,50,35,10,64,41,48,26,41,46,44,24,22,54,12,40,36,50,28,48,50,50,32,17,64,46,66,54,58,18,11,69,70,27,39,25,41,40,30,38,24,52,20,40,44,8,9,46,48,4,35,50,43,20,51,53,31,42,72,72,68,42,52,69,36,59,14,36,14,51,7,18,23,51,5,51,37,51,17,38,48,51,46,16,49,60,36,9,42,24,31,78,75,37,47,46,98,87,58,47,45,73,38,25,71,46,38,48,87,49,30,36,58,56,44,42,51,49,25,69,65,45,25,16,48,52,23,13,51,53,33,15,50,50,47,47,48,43,59,65,46,36,76,80,43,72,65,51,61,50,19,38,56,50,67,62,57,80,122

Secondary structure (DSSP, 8-state):
-PPPTTSS-HHHHHHHHHHHHHHHHHHHHHHHHH--GGGTHHHHHHHHHHHHHHH-EEEETTTEEEE---HHHHHHHH-HHHHHHHHHHHHHHIIIII-SS-STTHHHHHIIIIIIHHHHHHHHHHHHHHTT--HHHHHHHHHHHHHHHHHHHHHHHHHTHHHHSB-TT--BSS----HHHHHHHHHHHIIIIIHHHHHHHHHHHHHHHHHHTTT-HHHHHHHHHTT---/-PPPTTSS-HHHHHHHHHHHHHHHHHHHHHHHHH--GGGTHHHHHHHHHHHHHHH-EEEETTTEEEE---HHHHHHHH-HHHHHHHHHHHHHHHHHHH-SS-STTHHHHHIIIIIIHHHHHHHHHHHHHHTT--HHHHHHHHHHHHHHHHHHHHHHHHHTHHHHSB-TT--BSS----HHHHHHHHHHHIIIIIHHHHHHHHHHHHHHHHHHTTT-HHHHHHHHHTT---